Protein AF-A0A3C1Q877-F1 (afdb_monomer_lite)

Sequence (725 aa):
MMSEIWKRLSIAAVSVLIAVSLVSSAALAAPVTVRDVPKDHWAYEAVNLLVEKGYMGVYEGGEFSGDEPVNRYLLAFVTAKLLHDVEAGRTSLSEDDMRIVRETATVLREQLAVITARLKEVEDSADLAIREAAIAKDATAEMSLKYMQLERVVGEERKQLLEEIGRTASASDQKLTAVFGDLKKQNQESETRLGQEIAEIRARTDSVESLARTTASDEAKARADLENRLTLSLAKISEDQQAYVAKLDALGVRVDNTEKALAANRAWAEGALGAESAARQGAVAALTGQLTAAVEGECSAREAAYAGLMGEVNALSLSLDSETEARRASESHLSARQDELETSLKLEIAAAIEAERAVRASELDQLVKRLESITSSQDELEQATALSLAAGIEAERSAREAAYSDLVRQVDALSLSLDGETEARKASELHFSARQDEFESSLSSMKLRIESAVEAERKEREAMDLANQEEARRILSEIADARADISELETKTAKADAAIMAALAVHKSEVSELETGLSELANDVRSLQDYAASIESELLQISEKTGQDFASQQGTLAELRKSLEQTSSDLSAAIKANSAEDLKTSGRVLQNSMRIQDVIRNLEATTERLDQTDEAVQQAHDSIEEIRAALTDVEARLASIDRLLEGSVDELARRFSDELVAERWEAEMREVKLQSMIEELETRVERLEGGEADSGAKKGSAGVVLAVLGVIAAVVAIAMGSGTK

Structure (mmCIF, N/CA/C/O backbone):
data_AF-A0A3C1Q877-F1
#
_entry.id   AF-A0A3C1Q877-F1
#
loop_
_atom_site.group_PDB
_atom_site.id
_atom_site.type_symbol
_atom_site.label_atom_id
_atom_site.label_alt_id
_atom_site.label_comp_id
_atom_site.label_asym_id
_atom_site.label_entity_id
_atom_site.label_seq_id
_atom_site.pdbx_PDB_ins_code
_atom_site.Cartn_x
_atom_site.Cartn_y
_atom_site.Cartn_z
_atom_site.occupancy
_atom_site.B_iso_or_equiv
_atom_site.auth_seq_id
_atom_site.auth_comp_id
_atom_site.auth_asym_id
_atom_site.auth_atom_id
_atom_site.pdbx_PDB_model_num
ATOM 1 N N . MET A 1 1 ? -125.119 -63.824 203.374 1.00 54.59 1 MET A N 1
ATOM 2 C CA . MET A 1 1 ? -123.999 -64.719 203.765 1.00 54.59 1 MET A CA 1
ATOM 3 C C . MET A 1 1 ? -124.326 -66.126 203.249 1.00 54.59 1 MET A C 1
ATOM 5 O O . MET A 1 1 ? -125.507 -66.404 203.125 1.00 54.59 1 MET A O 1
ATOM 9 N N . MET A 1 2 ? -123.340 -66.972 202.912 1.00 42.16 2 MET A N 1
ATOM 10 C CA . MET A 1 2 ? -123.515 -68.317 202.296 1.00 42.16 2 MET A CA 1
ATOM 11 C C . MET A 1 2 ? -123.986 -68.422 200.817 1.00 42.16 2 MET A C 1
ATOM 13 O O . MET A 1 2 ? -124.487 -69.468 200.421 1.00 42.16 2 MET A O 1
ATOM 17 N N . SER A 1 3 ? -123.766 -67.420 199.950 1.00 55.31 3 SER A N 1
ATOM 18 C CA . SER A 1 3 ? -123.916 -67.618 198.483 1.00 55.31 3 SER A CA 1
ATOM 19 C C . SER A 1 3 ? -122.831 -67.000 197.581 1.00 55.31 3 SER A C 1
ATOM 21 O O . SER A 1 3 ? -122.901 -67.155 196.363 1.00 55.31 3 SER A O 1
ATOM 23 N N . GLU A 1 4 ? -121.717 -66.507 198.146 1.00 59.84 4 GLU A N 1
ATOM 24 C CA . GLU A 1 4 ? -120.410 -66.359 197.446 1.00 59.84 4 GLU A CA 1
ATOM 25 C C . GLU A 1 4 ? -119.757 -67.735 197.120 1.00 59.84 4 GLU A C 1
ATOM 27 O O . GLU A 1 4 ? -118.543 -67.918 197.115 1.00 59.84 4 GLU A O 1
ATOM 32 N N . ILE A 1 5 ? -120.606 -68.731 196.856 1.00 53.59 5 ILE A N 1
ATOM 33 C CA . ILE A 1 5 ? -120.290 -70.079 196.379 1.00 53.59 5 ILE A CA 1
ATOM 34 C C . ILE A 1 5 ? -120.652 -70.167 194.885 1.00 53.59 5 ILE A C 1
ATOM 36 O O . ILE A 1 5 ? -119.890 -70.710 194.088 1.00 53.59 5 ILE A O 1
ATOM 40 N N . TRP A 1 6 ? -121.764 -69.545 194.461 1.00 49.69 6 TRP A N 1
ATOM 41 C CA . TRP A 1 6 ? -122.189 -69.547 193.053 1.00 49.69 6 TRP A CA 1
ATOM 42 C C . TRP A 1 6 ? -121.333 -68.655 192.150 1.00 49.69 6 TRP A C 1
ATOM 44 O O . TRP A 1 6 ? -121.141 -68.977 190.983 1.00 49.69 6 TRP A O 1
ATOM 54 N N . LYS A 1 7 ? -120.702 -67.613 192.700 1.00 47.94 7 LYS A N 1
ATOM 55 C CA . LYS A 1 7 ? -119.705 -66.793 191.989 1.00 47.94 7 LYS A CA 1
ATOM 56 C C . LYS A 1 7 ? -118.375 -67.517 191.711 1.00 47.94 7 LYS A C 1
ATOM 58 O O . LYS A 1 7 ? -117.442 -66.894 191.212 1.00 47.94 7 LYS A O 1
ATOM 63 N N . ARG A 1 8 ? -118.259 -68.804 192.070 1.00 45.38 8 ARG A N 1
ATOM 64 C CA . ARG A 1 8 ? -117.016 -69.590 191.970 1.00 45.38 8 ARG A CA 1
ATOM 65 C C . ARG A 1 8 ? -117.149 -70.959 191.294 1.00 45.38 8 ARG A C 1
ATOM 67 O O . ARG A 1 8 ? -116.116 -71.549 191.003 1.00 45.38 8 ARG A O 1
ATOM 74 N N . LEU A 1 9 ? -118.357 -71.453 190.993 1.00 40.66 9 LEU A N 1
ATOM 75 C CA . LEU A 1 9 ? -118.525 -72.782 190.377 1.00 40.66 9 LEU A CA 1
ATOM 76 C C . LEU A 1 9 ? -118.583 -72.765 188.834 1.00 40.66 9 LEU A C 1
ATOM 78 O O . LEU A 1 9 ? -118.211 -73.749 188.208 1.00 40.66 9 LEU A O 1
ATOM 82 N N . SER A 1 10 ? -118.973 -71.649 188.206 1.00 52.31 10 SER A N 1
ATOM 83 C CA . SER A 1 10 ? -119.091 -71.510 186.738 1.00 52.31 10 SER A CA 1
ATOM 84 C C . SER A 1 10 ? -118.026 -70.610 186.086 1.00 52.31 10 SER A C 1
ATOM 86 O O . SER A 1 10 ? -118.235 -70.061 185.011 1.00 52.31 10 SER A O 1
ATOM 88 N N . ILE A 1 11 ? -116.843 -70.515 186.703 1.00 51.81 11 ILE A N 1
ATOM 89 C CA . ILE A 1 11 ? -115.576 -70.213 185.997 1.00 51.81 11 ILE A CA 1
ATOM 90 C C . ILE A 1 11 ? -114.835 -71.528 185.632 1.00 51.81 11 ILE A C 1
ATOM 92 O O . ILE A 1 11 ? -113.876 -71.535 184.859 1.00 51.81 11 ILE A O 1
ATOM 96 N N . ALA A 1 12 ? -115.303 -72.669 186.155 1.00 37.22 12 ALA A N 1
ATOM 97 C CA . ALA A 1 12 ? -114.568 -73.934 186.201 1.00 37.22 12 ALA A CA 1
ATOM 98 C C . ALA A 1 12 ? -114.830 -74.923 185.043 1.00 37.22 12 ALA A C 1
ATOM 100 O O . ALA A 1 12 ? -114.297 -76.030 185.084 1.00 37.22 12 ALA A O 1
ATOM 101 N N . ALA A 1 13 ? -115.627 -74.566 184.029 1.00 31.97 13 ALA A N 1
ATOM 102 C CA . ALA A 1 13 ? -115.815 -75.394 182.835 1.00 31.97 13 ALA A CA 1
ATOM 103 C C . ALA A 1 13 ? -116.085 -74.545 181.581 1.00 31.97 13 ALA A C 1
ATOM 105 O O . ALA A 1 13 ? -117.000 -73.725 181.578 1.00 31.97 13 ALA A O 1
ATOM 106 N N . VAL A 1 14 ? -115.324 -74.805 180.513 1.00 52.47 14 VAL A N 1
ATOM 107 C CA . VAL A 1 14 ? -115.417 -74.178 179.182 1.00 52.47 14 VAL A CA 1
ATOM 108 C C . VAL A 1 14 ? -115.273 -72.642 179.224 1.00 52.47 14 VAL A C 1
ATOM 110 O O . VAL A 1 14 ? -116.212 -71.914 178.927 1.00 52.47 14 VAL A O 1
ATOM 113 N N . SER A 1 15 ? -114.126 -72.025 179.536 1.00 40.41 15 SER A N 1
ATOM 114 C CA . SER A 1 15 ? -112.775 -72.497 179.903 1.00 40.41 15 SER A CA 1
ATOM 115 C C . SER A 1 15 ? -112.309 -73.854 179.353 1.00 40.41 15 SER A C 1
ATOM 117 O O . SER A 1 15 ? -112.558 -74.909 179.926 1.00 40.41 15 SER A O 1
ATOM 119 N N . VAL A 1 16 ? -111.504 -73.817 178.285 1.00 32.44 16 VAL A N 1
ATOM 120 C CA . VAL A 1 16 ? -110.556 -74.911 177.997 1.00 32.44 16 VAL A CA 1
ATOM 121 C C . VAL A 1 16 ? -111.248 -76.229 177.559 1.00 32.44 16 VAL A C 1
ATOM 123 O O . VAL A 1 16 ? -110.800 -77.328 177.859 1.00 32.44 16 VAL A O 1
ATOM 126 N N . LEU A 1 17 ? -112.254 -76.122 176.680 1.00 42.06 17 LEU A N 1
ATOM 127 C CA . LEU A 1 17 ? -111.979 -76.617 175.323 1.00 42.06 17 LEU A CA 1
ATOM 128 C C . LEU A 1 17 ? -111.367 -75.423 174.572 1.00 42.06 17 LEU A C 1
ATOM 130 O O . LEU A 1 17 ? -111.977 -74.360 174.533 1.00 42.06 17 LEU A O 1
ATOM 134 N N . ILE A 1 18 ? -110.118 -75.447 174.100 1.00 41.50 18 ILE A N 1
ATOM 135 C CA . ILE A 1 18 ? -109.387 -76.539 173.430 1.00 41.50 18 ILE A CA 1
ATOM 136 C C . ILE A 1 18 ? -110.172 -77.052 172.219 1.00 41.50 18 ILE A C 1
ATOM 138 O O . ILE A 1 18 ? -110.926 -78.009 172.314 1.00 41.50 18 ILE A O 1
ATOM 142 N N . ALA A 1 19 ? -109.912 -76.462 171.058 1.00 40.53 19 ALA A N 1
ATOM 143 C CA . ALA A 1 19 ? -109.011 -77.091 170.092 1.00 40.53 19 ALA A CA 1
ATOM 144 C C . ALA A 1 19 ? -108.370 -75.965 169.255 1.00 40.53 19 ALA A C 1
ATOM 146 O O . ALA A 1 19 ? -109.057 -75.024 168.881 1.00 40.53 19 ALA A O 1
ATOM 147 N N . VAL A 1 20 ? -107.056 -75.890 169.029 1.00 41.62 20 VAL A N 1
ATOM 148 C CA . VAL A 1 20 ? -106.105 -76.961 168.672 1.00 41.62 20 VAL A CA 1
ATOM 149 C C . VAL A 1 20 ? -106.479 -77.614 167.339 1.00 41.62 20 VAL A C 1
ATOM 151 O O . VAL A 1 20 ? -106.762 -78.803 167.254 1.00 41.62 20 VAL A O 1
ATOM 154 N N . SER A 1 21 ? -106.421 -76.825 166.267 1.00 40.84 21 SER A N 1
ATOM 155 C CA . SER A 1 21 ? -105.321 -76.976 165.297 1.00 40.84 21 SER A CA 1
ATOM 156 C C . SER A 1 21 ? -105.077 -75.638 164.579 1.00 40.84 21 SER A C 1
ATOM 158 O O . SER A 1 21 ? -106.035 -75.018 164.138 1.00 40.84 21 SER A O 1
ATOM 160 N N . LEU A 1 22 ? -103.898 -75.007 164.672 1.00 43.75 22 LEU A N 1
ATOM 161 C CA . LEU A 1 22 ? -102.540 -75.396 164.218 1.00 43.75 22 LEU A CA 1
ATOM 162 C C . LEU A 1 22 ? -102.369 -75.131 162.705 1.00 43.75 22 LEU A C 1
ATOM 164 O O . LEU A 1 22 ? -103.045 -75.759 161.905 1.00 43.75 22 LEU A O 1
ATOM 168 N N . VAL A 1 23 ? -101.622 -74.077 162.326 1.00 47.25 23 VAL A N 1
ATOM 169 C CA . VAL A 1 23 ? -100.163 -74.051 161.991 1.00 47.25 23 VAL A CA 1
ATOM 170 C C . VAL A 1 23 ? -99.969 -74.189 160.468 1.00 47.25 23 VAL A C 1
ATOM 172 O O . VAL A 1 23 ? -100.618 -75.023 159.857 1.00 47.25 23 VAL A O 1
ATOM 175 N N . SER A 1 24 ? -99.131 -73.420 159.760 1.00 39.16 24 SER A N 1
ATOM 176 C CA . SER A 1 24 ? -98.128 -72.388 160.128 1.00 39.16 24 SER A CA 1
ATOM 177 C C . SER A 1 24 ? -98.414 -71.074 159.339 1.00 39.16 24 SER A C 1
ATOM 179 O O . SER A 1 24 ? -99.435 -71.010 158.666 1.00 39.16 24 SER A O 1
ATOM 181 N N . SER A 1 25 ? -97.637 -69.979 159.332 1.00 38.44 25 SER A N 1
ATOM 182 C CA . SER A 1 25 ? -96.289 -69.681 159.857 1.00 38.44 25 SER A CA 1
ATOM 183 C C . SER A 1 25 ? -96.111 -68.172 160.139 1.00 38.44 25 SER A C 1
ATOM 185 O O . SER A 1 25 ? -97.080 -67.422 160.053 1.00 38.44 25 SER A O 1
ATOM 187 N N . ALA A 1 26 ? -94.888 -67.714 160.451 1.00 40.16 26 ALA A N 1
ATOM 188 C CA . ALA A 1 26 ? -94.564 -66.303 160.714 1.00 40.16 26 ALA A CA 1
ATOM 189 C C . ALA A 1 26 ? -93.430 -65.744 159.827 1.00 40.16 26 ALA A C 1
ATOM 191 O O . ALA A 1 26 ? -92.552 -66.485 159.388 1.00 40.16 26 ALA A O 1
ATOM 192 N N . ALA A 1 27 ? -93.422 -64.418 159.650 1.00 33.06 27 ALA A N 1
ATOM 193 C CA . ALA A 1 27 ? -92.290 -63.605 159.200 1.00 33.06 27 ALA A CA 1
ATOM 194 C C . ALA A 1 27 ? -92.306 -62.263 159.966 1.00 33.06 27 ALA A C 1
ATOM 196 O O . ALA A 1 27 ? -93.371 -61.802 160.376 1.00 33.06 27 ALA A O 1
ATOM 197 N N . LEU A 1 28 ? -91.135 -61.669 160.210 1.00 37.69 28 LEU A N 1
ATOM 198 C CA . LEU A 1 28 ? -90.968 -60.473 161.051 1.00 37.69 28 LEU A CA 1
ATOM 199 C C . LEU A 1 28 ? -90.973 -59.181 160.219 1.00 37.69 28 LEU A C 1
ATOM 201 O O . LEU A 1 28 ? -90.470 -59.164 159.099 1.00 37.69 28 LEU A O 1
ATOM 205 N N . ALA A 1 29 ? -91.477 -58.089 160.800 1.00 44.72 29 ALA A N 1
ATOM 206 C CA . ALA A 1 29 ? -91.305 -56.745 160.250 1.00 44.72 29 ALA A CA 1
ATOM 207 C C . ALA A 1 29 ? -89.901 -56.199 160.577 1.00 44.72 29 ALA A C 1
ATOM 209 O O . ALA A 1 29 ? -89.391 -56.413 161.678 1.00 44.72 29 ALA A O 1
ATOM 210 N N . ALA A 1 30 ? -89.298 -55.479 159.630 1.00 40.97 30 ALA A N 1
ATOM 211 C CA . ALA A 1 30 ? -87.971 -54.874 159.746 1.00 40.97 30 ALA A CA 1
ATOM 212 C C . ALA A 1 30 ? -88.055 -53.336 159.643 1.00 40.97 30 ALA A C 1
ATOM 214 O O . ALA A 1 30 ? -88.991 -52.829 159.019 1.00 40.97 30 ALA A O 1
ATOM 215 N N . PRO A 1 31 ? -87.109 -52.579 160.233 1.00 52.91 31 PRO A N 1
ATOM 216 C CA . PRO A 1 31 ? -87.050 -51.128 160.064 1.00 52.91 31 PRO A CA 1
ATOM 217 C C . PRO A 1 31 ? -86.726 -50.754 158.610 1.00 52.91 31 PRO A C 1
ATOM 219 O O . PRO A 1 31 ? -85.886 -51.388 157.971 1.00 52.91 31 PRO A O 1
ATOM 222 N N . VAL A 1 32 ? -87.380 -49.711 158.097 1.00 59.31 32 VAL A N 1
ATOM 223 C CA . VAL A 1 32 ? -87.141 -49.186 156.744 1.00 59.31 32 VAL A CA 1
ATOM 224 C C . VAL A 1 32 ? -85.827 -48.401 156.726 1.00 59.31 32 VAL A C 1
ATOM 226 O O . VAL A 1 32 ? -85.628 -47.518 157.556 1.00 59.31 32 VAL A O 1
ATOM 229 N N . THR A 1 33 ? -84.944 -48.698 155.770 1.00 64.19 33 THR A N 1
ATOM 230 C CA . THR A 1 33 ? -83.703 -47.939 155.532 1.00 64.19 33 THR A CA 1
ATOM 231 C C . THR A 1 33 ? -83.626 -47.499 154.078 1.00 64.19 33 THR A C 1
ATOM 233 O O . THR A 1 33 ? -83.763 -48.340 153.188 1.00 64.19 33 THR A O 1
ATOM 236 N N . VAL A 1 34 ? -83.364 -46.211 153.846 1.00 72.69 34 VAL A N 1
ATOM 237 C CA . VAL A 1 34 ? -83.111 -45.652 152.508 1.00 72.69 34 VAL A CA 1
ATOM 238 C C . VAL A 1 34 ? -81.769 -46.193 151.999 1.00 72.69 34 VAL A C 1
ATOM 240 O O . VAL A 1 34 ? -80.785 -46.181 152.743 1.00 72.69 34 VAL A O 1
ATOM 243 N N . ARG A 1 35 ? -81.731 -46.741 150.777 1.00 75.81 35 ARG A N 1
ATOM 244 C CA . ARG A 1 35 ? -80.582 -47.520 150.265 1.00 75.81 35 ARG A CA 1
ATOM 245 C C . ARG A 1 35 ? -79.718 -46.817 149.224 1.00 75.81 35 ARG A C 1
ATOM 247 O O . ARG A 1 35 ? -78.552 -47.179 149.089 1.00 75.81 35 ARG A O 1
ATOM 254 N N . ASP A 1 36 ? -80.305 -45.904 148.468 1.00 81.75 36 ASP A N 1
ATOM 255 C CA . ASP A 1 36 ? -79.730 -45.227 147.303 1.00 81.75 36 ASP A CA 1
ATOM 256 C C . ASP A 1 36 ? -78.938 -43.973 147.676 1.00 81.75 36 ASP A C 1
ATOM 258 O O . ASP A 1 36 ? -77.917 -43.685 147.058 1.00 81.75 36 ASP A O 1
ATOM 262 N N . VAL A 1 37 ? -79.362 -43.259 148.723 1.00 81.12 37 VAL A N 1
ATOM 263 C CA . VAL A 1 37 ? -78.662 -42.070 149.221 1.00 81.12 37 VAL A CA 1
ATOM 264 C C . VAL A 1 37 ? -77.449 -42.499 150.072 1.00 81.12 37 VAL A C 1
ATOM 266 O O . VAL A 1 37 ? -77.643 -43.151 151.104 1.00 81.12 37 VAL A O 1
ATOM 269 N N . PRO A 1 38 ? -76.199 -42.142 149.707 1.00 81.25 38 PRO A N 1
ATOM 270 C CA . PRO A 1 38 ? -75.012 -42.456 150.509 1.00 81.25 38 PRO A CA 1
ATOM 271 C C . PRO A 1 38 ? -75.032 -41.777 151.884 1.00 81.25 38 PRO A C 1
ATOM 273 O O . PRO A 1 38 ? -75.537 -40.665 152.019 1.00 81.25 38 PRO A O 1
ATOM 276 N N . LYS A 1 39 ? -74.437 -42.406 152.908 1.00 79.44 39 LYS A N 1
ATOM 277 C CA . LYS A 1 39 ? -74.432 -41.892 154.300 1.00 79.44 39 LYS A CA 1
ATOM 278 C C . LYS A 1 39 ? -73.716 -40.551 154.474 1.00 79.44 39 LYS A C 1
ATOM 280 O O . LYS A 1 39 ? -73.950 -39.844 155.446 1.00 79.44 39 LYS A O 1
ATOM 285 N N . ASP A 1 40 ? -72.817 -40.260 153.551 1.00 79.44 40 ASP A N 1
ATOM 286 C CA . ASP A 1 40 ? -71.970 -39.082 153.419 1.00 79.44 40 ASP A CA 1
ATOM 287 C C . ASP A 1 40 ? -72.546 -38.036 152.441 1.00 79.44 40 ASP A C 1
ATOM 289 O O . ASP A 1 40 ? -71.967 -36.965 152.260 1.00 79.44 40 ASP A O 1
ATOM 293 N N . HIS A 1 41 ? -73.711 -38.302 151.838 1.00 80.94 41 HIS A N 1
ATOM 294 C CA . HIS A 1 41 ? -74.413 -37.339 150.995 1.00 80.94 41 HIS A CA 1
ATOM 295 C C . HIS A 1 41 ? -75.091 -36.246 151.836 1.00 80.94 41 HIS A C 1
ATOM 297 O O . HIS A 1 41 ? -75.759 -36.534 152.828 1.00 80.94 41 HIS A O 1
ATOM 303 N N . TRP A 1 42 ? -74.987 -34.986 151.402 1.00 80.75 42 TRP A N 1
ATOM 304 C CA . TRP A 1 42 ? -75.433 -33.803 152.159 1.00 80.75 42 TRP A CA 1
ATOM 305 C C . TRP A 1 42 ? -76.908 -33.838 152.599 1.00 80.75 42 TRP A C 1
ATOM 307 O O . TRP A 1 42 ? -77.256 -33.265 153.628 1.00 80.75 42 TRP A O 1
ATOM 317 N N . ALA A 1 43 ? -77.774 -34.516 151.839 1.00 81.12 43 ALA A N 1
ATOM 318 C CA . ALA A 1 43 ? -79.198 -34.645 152.142 1.00 81.12 43 ALA A CA 1
ATOM 319 C C . ALA A 1 43 ? -79.558 -35.894 152.976 1.00 81.12 43 ALA A C 1
ATOM 321 O O . ALA A 1 43 ? -80.722 -36.054 153.336 1.00 81.12 43 ALA A O 1
ATOM 322 N N . TYR A 1 44 ? -78.611 -36.794 153.276 1.00 81.25 44 TYR A N 1
ATOM 323 C CA . TYR A 1 44 ? -78.898 -38.127 153.832 1.00 81.25 44 TYR A CA 1
ATOM 324 C C . TYR A 1 44 ? -79.694 -38.088 155.144 1.00 81.25 44 TYR A C 1
ATOM 326 O O . TYR A 1 44 ? -80.696 -38.794 155.274 1.00 81.25 44 TYR A O 1
ATOM 334 N N . GLU A 1 45 ? -79.295 -37.250 156.105 1.00 78.44 45 GLU A N 1
ATOM 335 C CA . GLU A 1 45 ? -80.008 -37.133 157.385 1.00 78.44 45 GLU A CA 1
ATOM 336 C C . GLU A 1 45 ? -81.417 -36.550 157.201 1.00 78.44 45 GLU A C 1
ATOM 338 O O . GLU A 1 45 ? -82.378 -37.064 157.773 1.00 78.44 45 GLU A O 1
ATOM 343 N N . ALA A 1 46 ? -81.566 -35.536 156.341 1.00 78.38 46 ALA A N 1
ATOM 344 C CA . ALA A 1 46 ? -82.851 -34.904 156.051 1.00 78.38 46 ALA A CA 1
ATOM 345 C C . ALA A 1 46 ? -83.825 -35.856 155.332 1.00 78.38 46 ALA A C 1
ATOM 347 O O . ALA A 1 46 ? -85.000 -35.920 155.693 1.00 78.38 46 ALA A O 1
ATOM 348 N N . VAL A 1 47 ? -83.339 -36.634 154.357 1.00 80.25 47 VAL A N 1
ATOM 349 C CA . VAL A 1 47 ? -84.135 -37.645 153.643 1.00 80.25 47 VAL A CA 1
ATOM 350 C C . VAL A 1 47 ? -84.600 -38.740 154.602 1.00 80.25 47 VAL A C 1
ATOM 352 O O . VAL A 1 47 ? -85.797 -39.016 154.670 1.00 80.25 47 VAL A O 1
ATOM 355 N N . ASN A 1 48 ? -83.693 -39.319 155.398 1.00 78.50 48 ASN A N 1
ATOM 356 C CA . ASN A 1 48 ? -84.069 -40.352 156.367 1.00 78.50 48 ASN A CA 1
ATOM 357 C C . ASN A 1 48 ? -85.067 -39.816 157.407 1.00 78.50 48 ASN A C 1
ATOM 359 O O . ASN A 1 48 ? -86.050 -40.495 157.695 1.00 78.50 48 ASN A O 1
ATOM 363 N N . LEU A 1 49 ? -84.886 -38.587 157.907 1.00 77.94 49 LEU A N 1
ATOM 364 C CA . LEU A 1 49 ? -85.824 -37.955 158.839 1.00 77.94 49 LEU A CA 1
ATOM 365 C C . LEU A 1 49 ? -87.216 -37.750 158.215 1.00 77.94 49 LEU A C 1
ATOM 367 O O . LEU A 1 49 ? -88.223 -38.083 158.840 1.00 77.94 49 LEU A O 1
ATOM 371 N N . LEU A 1 50 ? -87.304 -37.229 156.987 1.00 79.25 50 LEU A N 1
ATOM 372 C CA . LEU A 1 50 ? -88.588 -36.990 156.313 1.00 79.25 50 LEU A CA 1
ATOM 373 C C . LEU A 1 50 ? -89.316 -38.289 155.934 1.00 79.25 50 LEU A C 1
ATOM 375 O O . LEU A 1 50 ? -90.551 -38.311 155.949 1.00 79.25 50 LEU A O 1
ATOM 379 N N . VAL A 1 51 ? -88.578 -39.367 155.649 1.00 80.88 51 VAL A N 1
ATOM 380 C CA . VAL A 1 51 ? -89.134 -40.713 155.438 1.00 80.88 51 VAL A CA 1
ATOM 381 C C . VAL A 1 51 ? -89.589 -41.338 156.764 1.00 80.88 51 VAL A C 1
ATOM 383 O O . VAL A 1 51 ? -90.712 -41.831 156.843 1.00 80.88 51 VAL A O 1
ATOM 386 N N . GLU A 1 52 ? -88.799 -41.246 157.841 1.00 76.19 52 GLU A N 1
ATOM 387 C CA . GLU A 1 52 ? -89.170 -41.748 159.179 1.00 76.19 52 GLU A CA 1
ATOM 388 C C . GLU A 1 52 ? -90.429 -41.052 159.730 1.00 76.19 52 GLU A C 1
ATOM 390 O O . GLU A 1 52 ? -91.297 -41.699 160.316 1.00 76.19 52 GLU A O 1
ATOM 395 N N . LYS A 1 53 ? -90.573 -39.737 159.508 1.00 72.50 53 LYS A N 1
ATOM 396 C CA . LYS A 1 53 ? -91.786 -38.984 159.881 1.00 72.50 53 LYS A CA 1
ATOM 397 C C . LYS A 1 53 ? -92.955 -39.162 158.898 1.00 72.50 53 LYS A C 1
ATOM 399 O O . LYS A 1 53 ? -94.032 -38.621 159.142 1.00 72.50 53 LYS A O 1
ATOM 404 N N . GLY A 1 54 ? -92.780 -39.901 157.800 1.00 71.94 54 GLY A N 1
ATOM 405 C CA . GLY A 1 54 ? -93.829 -40.142 156.805 1.00 71.94 54 GLY A CA 1
ATOM 406 C C . GLY A 1 54 ? -94.275 -38.887 156.042 1.00 71.94 54 GLY A C 1
ATOM 407 O O . GLY A 1 54 ? -95.428 -38.804 155.605 1.00 71.94 54 GLY A O 1
ATOM 408 N N . TYR A 1 55 ? -93.401 -37.887 155.899 1.00 75.81 55 TYR A N 1
ATOM 409 C CA . TYR A 1 55 ? -93.626 -36.733 155.018 1.00 75.81 55 TYR A CA 1
ATOM 410 C C . TYR A 1 55 ? -93.252 -37.045 153.565 1.00 75.81 55 TYR A C 1
ATOM 412 O O . TYR A 1 55 ? -93.891 -36.523 152.654 1.00 75.81 55 TYR A O 1
ATOM 420 N N . MET A 1 56 ? -92.282 -37.937 153.360 1.00 76.62 56 MET A N 1
ATOM 421 C CA . MET A 1 56 ? -91.942 -38.536 152.068 1.00 76.62 56 MET A CA 1
ATOM 422 C C . MET A 1 56 ? -91.984 -40.066 152.175 1.00 76.62 56 MET A C 1
ATOM 424 O O . MET A 1 56 ? -91.914 -40.617 153.273 1.00 76.62 56 MET A O 1
ATOM 428 N N . GLY A 1 57 ? -92.134 -40.749 151.042 1.00 72.44 57 GLY A N 1
ATOM 429 C CA . GLY A 1 57 ? -92.028 -42.206 150.951 1.00 72.44 57 GLY A CA 1
ATOM 430 C C . GLY A 1 57 ? -90.743 -42.626 150.240 1.00 72.44 57 GLY A C 1
ATOM 431 O O . GLY A 1 57 ? -90.117 -41.816 149.564 1.00 72.44 57 GLY A O 1
ATOM 432 N N . VAL A 1 58 ? -90.393 -43.904 150.368 1.00 78.56 58 VAL A N 1
ATOM 433 C CA . VAL A 1 58 ? -89.484 -44.602 149.446 1.00 78.56 58 VAL A CA 1
ATOM 434 C C . VAL A 1 58 ? -90.302 -45.489 148.510 1.00 78.56 58 VAL A C 1
ATOM 436 O O . VAL A 1 58 ? -91.378 -45.961 148.886 1.00 78.56 58 VAL A O 1
ATOM 439 N N . TYR A 1 59 ? -89.794 -45.722 147.304 1.00 78.00 59 TYR A N 1
ATOM 440 C CA . TYR A 1 59 ? -90.398 -46.619 146.319 1.00 78.00 59 TYR A CA 1
ATOM 441 C C . TYR A 1 59 ? -90.327 -48.094 146.765 1.00 78.00 59 TYR A C 1
ATOM 443 O O . TYR A 1 59 ? -89.606 -48.443 147.709 1.00 78.00 59 TYR A O 1
ATOM 451 N N . GLU A 1 60 ? -91.075 -48.972 146.082 1.00 61.25 60 GLU A N 1
ATOM 452 C CA . GLU A 1 60 ? -91.173 -50.419 146.357 1.00 61.25 60 GLU A CA 1
ATOM 453 C C . GLU A 1 60 ? -89.837 -51.155 146.101 1.00 61.25 60 GLU A C 1
ATOM 455 O O . GLU A 1 60 ? -89.638 -51.843 145.104 1.00 61.25 60 GLU A O 1
ATOM 460 N N . GLY A 1 61 ? -88.899 -50.977 147.032 1.00 61.91 61 GLY A N 1
ATOM 461 C CA . GLY A 1 61 ? -87.504 -51.423 146.953 1.00 61.91 61 GLY A CA 1
ATOM 462 C C . GLY A 1 61 ? -86.590 -50.806 148.027 1.00 61.91 61 GLY A C 1
ATOM 463 O O . GLY A 1 61 ? -85.538 -51.374 148.331 1.00 61.91 61 GLY A O 1
ATOM 464 N N . GLY A 1 62 ? -87.010 -49.696 148.657 1.00 72.00 62 GLY A N 1
ATOM 465 C CA . GLY A 1 62 ? -86.227 -48.971 149.673 1.00 72.00 62 GLY A CA 1
ATOM 466 C C . GLY A 1 62 ? -85.351 -47.849 149.103 1.00 72.00 62 GLY A C 1
ATOM 467 O O . GLY A 1 62 ? -84.319 -47.522 149.686 1.00 72.00 62 GLY A O 1
ATOM 468 N N . GLU A 1 63 ? -85.752 -47.298 147.960 1.00 79.50 63 GLU A N 1
ATOM 469 C CA . GLU A 1 63 ? -85.032 -46.298 147.164 1.00 79.50 63 GLU A CA 1
ATOM 470 C C . GLU A 1 63 ? -85.821 -44.976 147.125 1.00 79.50 63 GLU A C 1
ATOM 472 O O . GLU A 1 63 ? -87.056 -44.995 147.126 1.00 79.50 63 GLU A O 1
ATOM 477 N N . PHE A 1 64 ? -85.126 -43.839 147.166 1.00 83.12 64 PHE A N 1
ATOM 478 C CA . PHE A 1 64 ? -85.689 -42.486 147.250 1.00 83.12 64 PHE A CA 1
ATOM 479 C C . PHE A 1 64 ? -85.601 -41.703 145.926 1.00 83.12 64 PHE A C 1
ATOM 481 O O . PHE A 1 64 ? -86.454 -40.854 145.678 1.00 83.12 64 PHE A O 1
ATOM 488 N N . SER A 1 65 ? -84.623 -42.010 145.067 1.00 79.75 65 SER A N 1
ATOM 489 C CA . SER A 1 65 ? -84.441 -41.436 143.720 1.00 79.75 65 SER A CA 1
ATOM 490 C C . SER A 1 65 ? -84.181 -39.921 143.717 1.00 79.75 65 SER A C 1
ATOM 492 O O . SER A 1 65 ? -84.824 -39.155 142.999 1.00 79.75 65 SER A O 1
ATOM 494 N N . GLY A 1 66 ? -83.213 -39.475 144.525 1.00 74.88 66 GLY A N 1
ATOM 495 C CA . GLY A 1 66 ? -82.954 -38.050 144.796 1.00 74.88 66 GLY A CA 1
ATOM 496 C C . GLY A 1 66 ? -82.574 -37.155 143.601 1.00 74.88 66 GLY A C 1
ATOM 497 O O . GLY A 1 66 ? -82.659 -35.936 143.736 1.00 74.88 66 GLY A O 1
ATOM 498 N N . ASP A 1 67 ? -82.187 -37.726 142.455 1.00 78.56 67 ASP A N 1
ATOM 499 C CA . ASP A 1 67 ? -81.848 -36.984 141.228 1.00 78.56 67 ASP A CA 1
ATOM 500 C C . ASP A 1 67 ? -83.069 -36.669 140.330 1.00 78.56 67 ASP A C 1
ATOM 502 O O . ASP A 1 67 ? -82.938 -35.940 139.341 1.00 78.56 67 ASP A O 1
ATOM 506 N N . GLU A 1 68 ? -84.269 -37.189 140.632 1.00 77.31 68 GLU A N 1
ATOM 507 C CA . GLU A 1 68 ? -85.462 -36.897 139.825 1.00 77.31 68 GLU A CA 1
ATOM 508 C C . GLU A 1 68 ? -85.996 -35.460 140.040 1.00 77.31 68 GLU A C 1
ATOM 510 O O . GLU A 1 68 ? -86.075 -34.964 141.169 1.00 77.31 68 GLU A O 1
ATOM 515 N N . PRO A 1 69 ? -86.430 -34.758 138.971 1.00 67.44 69 PRO A N 1
ATOM 516 C CA . PRO A 1 69 ? -86.888 -33.374 139.067 1.00 67.44 69 PRO A CA 1
ATOM 517 C C . PRO A 1 69 ? -88.249 -33.262 139.776 1.00 67.44 69 PRO A C 1
ATOM 519 O O . PRO A 1 69 ? -89.311 -33.460 139.179 1.00 67.44 69 PRO A O 1
ATOM 522 N N . VAL A 1 70 ? -88.223 -32.871 141.054 1.00 71.19 70 VAL A N 1
ATOM 523 C CA . VAL A 1 70 ? -89.421 -32.705 141.894 1.00 71.19 70 VAL A CA 1
ATOM 524 C C . VAL A 1 70 ? -90.427 -31.731 141.266 1.00 71.19 70 VAL A C 1
ATOM 526 O O . VAL A 1 70 ? -90.178 -30.533 141.109 1.00 71.19 70 VAL A O 1
ATOM 529 N N . ASN A 1 71 ? -91.625 -32.235 140.968 1.00 69.38 71 ASN A N 1
ATOM 530 C CA . ASN A 1 71 ? -92.733 -31.424 140.471 1.00 69.38 71 ASN A CA 1
ATOM 531 C C . ASN A 1 71 ? -93.181 -30.398 141.535 1.00 69.38 71 ASN A C 1
ATOM 533 O O . ASN A 1 71 ? -93.418 -30.751 142.692 1.00 69.38 71 ASN A O 1
ATOM 537 N N . ARG A 1 72 ? -93.382 -29.134 141.131 1.00 71.81 72 ARG A N 1
ATOM 538 C CA . ARG A 1 72 ? -93.851 -28.040 142.007 1.00 71.81 72 ARG A CA 1
ATOM 539 C C . ARG A 1 72 ? -95.128 -28.386 142.784 1.00 71.81 72 ARG A C 1
ATOM 541 O O . ARG A 1 72 ? -95.255 -27.963 143.929 1.00 71.81 72 ARG A O 1
ATOM 548 N N . TYR A 1 73 ? -96.042 -29.171 142.205 1.00 67.06 73 TYR A N 1
ATOM 549 C CA . TYR A 1 73 ? -97.249 -29.638 142.901 1.00 67.06 73 TYR A CA 1
ATOM 550 C C . TYR A 1 73 ? -96.938 -30.615 144.048 1.00 67.06 73 TYR A C 1
ATOM 552 O O . TYR A 1 73 ? -97.564 -30.530 145.103 1.00 67.06 73 TYR A O 1
ATOM 560 N N . LEU A 1 74 ? -95.960 -31.509 143.866 1.00 71.31 74 LEU A N 1
ATOM 561 C CA . LEU A 1 74 ? -95.536 -32.468 144.890 1.00 71.31 74 LEU A CA 1
ATOM 562 C C . LEU A 1 74 ? -94.814 -31.755 146.039 1.00 71.31 74 LEU A C 1
ATOM 564 O O . LEU A 1 74 ? -95.137 -31.990 147.202 1.00 71.31 74 LEU A O 1
ATOM 568 N N . LEU A 1 75 ? -93.908 -30.826 145.713 1.00 76.62 75 LEU A N 1
ATOM 569 C CA . LEU A 1 75 ? -93.237 -29.985 146.707 1.00 76.62 75 LEU A CA 1
ATOM 570 C C . LEU A 1 75 ? -94.259 -29.194 147.538 1.00 76.62 75 LEU A C 1
ATOM 572 O O . LEU A 1 75 ? -94.244 -29.274 148.763 1.00 76.62 75 LEU A O 1
ATOM 576 N N . ALA A 1 76 ? -95.199 -28.506 146.880 1.00 71.00 76 ALA A N 1
ATOM 577 C CA . ALA A 1 76 ? -96.248 -27.745 147.556 1.00 71.00 76 ALA A CA 1
ATOM 578 C C . ALA A 1 76 ? -97.121 -28.619 148.476 1.00 71.00 76 ALA A C 1
ATOM 580 O O . ALA A 1 76 ? -97.462 -28.185 149.574 1.00 71.00 76 ALA A O 1
ATOM 581 N N . PHE A 1 77 ? -97.448 -29.851 148.070 1.00 73.31 77 PHE A N 1
ATOM 582 C CA . PHE A 1 77 ? -98.206 -30.794 148.898 1.00 73.31 77 PHE A CA 1
ATOM 583 C C . PHE A 1 77 ? -97.441 -31.214 150.164 1.00 73.31 77 PHE A C 1
ATOM 585 O O . PHE A 1 77 ? -98.004 -31.174 151.259 1.00 73.31 77 PHE A O 1
ATOM 592 N N . VAL A 1 78 ? -96.154 -31.563 150.044 1.00 74.75 78 VAL A N 1
ATOM 593 C CA . VAL A 1 78 ? -95.324 -31.954 151.200 1.00 74.75 78 VAL A CA 1
ATOM 594 C C . VAL A 1 78 ? -95.099 -30.767 152.145 1.00 74.75 78 VAL A C 1
ATOM 596 O O . VAL A 1 78 ? -95.255 -30.916 153.357 1.00 74.75 78 VAL A O 1
ATOM 599 N N . THR A 1 79 ? -94.822 -29.570 151.615 1.00 76.88 79 THR A N 1
ATOM 600 C CA . THR A 1 79 ? -94.692 -28.345 152.424 1.00 76.88 79 THR A CA 1
ATOM 601 C C . THR A 1 79 ? -96.003 -27.978 153.126 1.00 76.88 79 THR A C 1
ATOM 603 O O . THR A 1 79 ? -95.976 -27.623 154.302 1.00 76.88 79 THR A O 1
ATOM 606 N N . ALA A 1 80 ? -97.156 -28.112 152.460 1.00 72.38 80 ALA A N 1
ATOM 607 C CA . ALA A 1 80 ? -98.461 -27.866 153.078 1.00 72.38 80 ALA A CA 1
ATOM 608 C C . ALA A 1 80 ? -98.779 -28.877 154.193 1.00 72.38 80 ALA A C 1
ATOM 610 O O . ALA A 1 80 ? -99.290 -28.483 155.240 1.00 72.38 80 ALA A O 1
ATOM 611 N N . LYS A 1 81 ? -98.432 -30.161 154.011 1.00 69.75 81 LYS A N 1
ATOM 612 C CA . LYS A 1 81 ? -98.569 -31.189 155.056 1.00 69.75 81 LYS A CA 1
ATOM 613 C C . LYS A 1 81 ? -97.715 -30.855 156.287 1.00 69.75 81 LYS A C 1
ATOM 615 O O . LYS A 1 81 ? -98.224 -30.909 157.401 1.00 69.75 81 LYS A O 1
ATOM 620 N N . LEU A 1 82 ? -96.458 -30.453 156.081 1.00 72.44 82 LEU A N 1
ATOM 621 C CA . LEU A 1 82 ? -95.557 -30.002 157.150 1.00 72.44 82 LEU A CA 1
ATOM 622 C C . LEU A 1 82 ? -96.110 -28.785 157.909 1.00 72.44 82 LEU A C 1
ATOM 624 O O . LEU A 1 82 ? -96.146 -28.812 159.136 1.00 72.44 82 LEU A O 1
ATOM 628 N N . LEU A 1 83 ? -96.595 -27.752 157.207 1.00 70.38 83 LEU A N 1
ATOM 629 C CA . LEU A 1 83 ? -97.242 -26.597 157.848 1.00 70.38 83 LEU A CA 1
ATOM 630 C C . LEU A 1 83 ? -98.472 -27.014 158.669 1.00 70.38 83 LEU A C 1
ATOM 632 O O . LEU A 1 83 ? -98.636 -26.564 159.798 1.00 70.38 83 LEU A O 1
ATOM 636 N N . HIS A 1 84 ? -99.307 -27.904 158.137 1.00 69.94 84 HIS A N 1
ATOM 637 C CA . HIS A 1 84 ? -100.531 -28.340 158.804 1.00 69.94 84 HIS A CA 1
ATOM 638 C C . HIS A 1 84 ? -100.263 -29.194 160.061 1.00 69.94 84 HIS A C 1
ATOM 640 O O . HIS A 1 84 ? -100.965 -29.051 161.060 1.00 69.94 84 HIS A O 1
ATOM 646 N N . ASP A 1 85 ? -99.243 -30.061 160.064 1.00 66.00 85 ASP A N 1
ATOM 647 C CA . ASP A 1 85 ? -98.848 -30.819 161.267 1.00 66.00 85 ASP A CA 1
ATOM 648 C C . ASP A 1 85 ? -98.174 -29.933 162.345 1.00 66.00 85 ASP A C 1
ATOM 650 O O . ASP A 1 85 ? -98.262 -30.236 163.542 1.00 66.00 85 ASP A O 1
ATOM 654 N N . VAL A 1 86 ? -97.588 -28.795 161.943 1.00 64.31 86 VAL A N 1
ATOM 655 C CA . VAL A 1 86 ? -97.118 -27.720 162.840 1.00 64.31 86 VAL A CA 1
ATOM 656 C C . VAL A 1 86 ? -98.296 -26.935 163.430 1.00 64.31 86 VAL A C 1
ATOM 658 O O . VAL A 1 86 ? -98.376 -26.797 164.651 1.00 64.31 86 VAL A O 1
ATOM 661 N N . GLU A 1 87 ? -99.250 -26.478 162.610 1.00 61.03 87 GLU A N 1
ATOM 662 C CA . GLU A 1 87 ? -100.472 -25.794 163.076 1.00 61.03 87 GLU A CA 1
ATOM 663 C C . GLU A 1 87 ? -101.338 -26.694 163.976 1.00 61.03 87 GLU A C 1
ATOM 665 O O . GLU A 1 87 ? -101.954 -26.217 164.929 1.00 61.03 87 GLU A O 1
ATOM 670 N N . ALA A 1 88 ? -101.317 -28.014 163.752 1.00 61.81 88 ALA A N 1
ATOM 671 C CA . ALA A 1 88 ? -101.933 -29.016 164.624 1.00 61.81 88 ALA A CA 1
ATOM 672 C C . ALA A 1 88 ? -101.201 -29.228 165.973 1.00 61.81 88 ALA A C 1
ATOM 674 O O . ALA A 1 88 ? -101.587 -30.108 166.748 1.00 61.81 88 ALA A O 1
ATOM 675 N N . GLY A 1 89 ? -100.153 -28.450 166.267 1.00 54.88 89 GLY A N 1
ATOM 676 C CA . GLY A 1 89 ? -99.513 -28.370 167.583 1.00 54.88 89 GLY A CA 1
ATOM 677 C C . GLY A 1 89 ? -98.608 -29.548 167.950 1.00 54.88 89 GLY A C 1
ATOM 678 O O . GLY A 1 89 ? -98.330 -29.745 169.133 1.00 54.88 89 GLY A O 1
ATOM 679 N N . ARG A 1 90 ? -98.153 -30.352 166.976 1.00 52.44 90 ARG A N 1
ATOM 680 C CA . ARG A 1 90 ? -97.303 -31.536 167.234 1.00 52.44 90 ARG A CA 1
ATOM 681 C C . ARG A 1 90 ? -95.801 -31.242 167.204 1.00 52.44 90 ARG A C 1
ATOM 683 O O . ARG A 1 90 ? -95.028 -32.017 167.762 1.00 52.44 90 ARG A O 1
ATOM 690 N N . THR A 1 91 ? -95.397 -30.129 166.597 1.00 56.47 91 THR A N 1
ATOM 691 C CA . THR A 1 91 ? -94.009 -29.642 166.532 1.00 56.47 91 THR A CA 1
ATOM 692 C C . THR A 1 91 ? -93.990 -28.116 166.510 1.00 56.47 91 THR A C 1
ATOM 694 O O . THR A 1 91 ? -94.669 -27.513 165.683 1.00 56.47 91 THR A O 1
ATOM 697 N N . SER A 1 92 ? -93.199 -27.485 167.380 1.00 47.97 92 SER A N 1
ATOM 698 C CA . SER A 1 92 ? -93.003 -26.030 167.409 1.00 47.97 92 SER A CA 1
ATOM 699 C C . SER A 1 92 ? -91.846 -25.600 166.499 1.00 47.97 92 SER A C 1
ATOM 701 O O . SER A 1 92 ? -90.717 -26.031 166.731 1.00 47.97 92 SER A O 1
ATOM 703 N N . LEU A 1 93 ? -92.104 -24.723 165.524 1.00 57.31 93 LEU A N 1
ATOM 704 C CA . LEU A 1 93 ? -91.048 -24.001 164.795 1.00 57.31 93 LEU A CA 1
ATOM 705 C C . LEU A 1 93 ? -90.451 -22.871 165.650 1.00 57.31 93 LEU A C 1
ATOM 707 O O . LEU A 1 93 ? -91.134 -22.308 166.508 1.00 57.31 93 LEU A O 1
ATOM 711 N N . SER A 1 94 ? -89.193 -22.524 165.376 1.00 56.72 94 SER A N 1
ATOM 712 C CA . SER A 1 94 ? -88.497 -21.364 165.942 1.00 56.72 94 SER A CA 1
ATOM 713 C C . SER A 1 94 ? -88.706 -20.106 165.083 1.00 56.72 94 SER A C 1
ATOM 715 O O . SER A 1 94 ? -89.033 -20.182 163.895 1.00 56.72 94 SER A O 1
ATOM 717 N N . GLU A 1 95 ? -88.448 -18.920 165.647 1.00 55.62 95 GLU A N 1
ATOM 718 C CA . GLU A 1 95 ? -88.363 -17.684 164.851 1.00 55.62 95 GLU A CA 1
ATOM 719 C C . GLU A 1 95 ? -87.210 -17.722 163.830 1.00 55.62 95 GLU A C 1
ATOM 721 O O . GLU A 1 95 ? -87.308 -17.098 162.770 1.00 55.62 95 GLU A O 1
ATOM 726 N N . ASP A 1 96 ? -86.144 -18.484 164.103 1.00 57.72 96 ASP A N 1
ATOM 727 C CA . ASP A 1 96 ? -85.012 -18.660 163.183 1.00 57.72 96 ASP A CA 1
ATOM 728 C C . ASP A 1 96 ? -85.428 -19.320 161.856 1.00 57.72 96 ASP A C 1
ATOM 730 O O . ASP A 1 96 ? -85.022 -18.859 160.785 1.00 57.72 96 ASP A O 1
ATOM 734 N N . ASP A 1 97 ? -86.300 -20.332 161.898 1.00 64.50 97 ASP A N 1
ATOM 735 C CA . ASP A 1 97 ? -86.804 -21.027 160.702 1.00 64.50 97 ASP A CA 1
ATOM 736 C C . ASP A 1 97 ? -87.587 -20.050 159.801 1.00 64.50 97 ASP A C 1
ATOM 738 O O . ASP A 1 97 ? -87.418 -19.984 158.579 1.00 64.50 97 ASP A O 1
ATOM 742 N N . MET A 1 98 ? -88.386 -19.196 160.446 1.00 61.53 98 MET A N 1
ATOM 743 C CA . MET A 1 98 ? -89.169 -18.115 159.840 1.00 61.53 98 MET A CA 1
ATOM 744 C C . MET A 1 98 ? -88.321 -16.949 159.294 1.00 61.53 98 MET A C 1
ATOM 746 O O . MET A 1 98 ? -88.862 -16.095 158.573 1.00 61.53 98 MET A O 1
ATOM 750 N N . ARG A 1 99 ? -87.014 -16.897 159.590 1.00 68.62 99 ARG A N 1
ATOM 751 C CA . ARG A 1 99 ? -86.047 -15.988 158.949 1.00 68.62 99 ARG A CA 1
ATOM 752 C C . ARG A 1 99 ? -85.499 -16.592 157.655 1.00 68.62 99 ARG A C 1
ATOM 754 O O . ARG A 1 99 ? -85.584 -15.940 156.614 1.00 68.62 99 ARG A O 1
ATOM 761 N N . ILE A 1 100 ? -85.025 -17.839 157.699 1.00 68.69 100 ILE A N 1
ATOM 762 C CA . ILE A 1 100 ? -84.355 -18.522 156.572 1.00 68.69 100 ILE A CA 1
ATOM 763 C C . ILE A 1 100 ? -85.269 -18.617 155.338 1.00 68.69 100 ILE A C 1
ATOM 765 O O . ILE A 1 100 ? -84.840 -18.346 154.213 1.00 68.69 100 ILE A O 1
ATOM 769 N N . VAL A 1 101 ? -86.560 -18.914 155.528 1.00 66.38 101 VAL A N 1
ATOM 770 C CA . VAL A 1 101 ? -87.546 -18.946 154.426 1.00 66.38 101 VAL A CA 1
ATOM 771 C C . VAL A 1 101 ? -87.685 -17.576 153.736 1.00 66.38 101 VAL A C 1
ATOM 773 O O . VAL A 1 101 ? -87.824 -17.501 152.514 1.00 66.38 101 VAL A O 1
ATOM 776 N N . ARG A 1 102 ? -87.603 -16.478 154.499 1.00 62.41 102 ARG A N 1
ATOM 777 C CA . ARG A 1 102 ? -87.720 -15.093 154.000 1.00 62.41 102 ARG A CA 1
ATOM 778 C C . ARG A 1 102 ? -86.481 -14.654 153.221 1.00 62.41 102 ARG A C 1
ATOM 780 O O . ARG A 1 102 ? -86.597 -14.012 152.177 1.00 62.41 102 ARG A O 1
ATOM 787 N N . GLU A 1 103 ? -85.311 -15.034 153.715 1.00 71.00 103 GLU A N 1
ATOM 788 C CA . GLU A 1 103 ? -84.019 -14.823 153.060 1.00 71.00 103 GLU A CA 1
ATOM 789 C C . GLU A 1 103 ? -83.962 -15.573 151.718 1.00 71.00 103 GLU A C 1
ATOM 791 O O . GLU A 1 103 ? -83.758 -14.960 150.669 1.00 71.00 103 GLU A O 1
ATOM 796 N N . THR A 1 104 ? -84.309 -16.864 151.722 1.00 67.69 104 THR A N 1
ATOM 797 C CA . THR A 1 104 ? -84.353 -17.718 150.520 1.00 67.69 104 THR A CA 1
ATOM 798 C C . THR A 1 104 ? -85.310 -17.169 149.452 1.00 67.69 104 THR A C 1
ATOM 800 O O . THR A 1 104 ? -84.963 -17.105 148.271 1.00 67.69 104 THR A O 1
ATOM 803 N N . ALA A 1 105 ? -86.502 -16.706 149.850 1.00 64.50 105 ALA A N 1
ATOM 804 C CA . ALA A 1 105 ? -87.469 -16.096 148.935 1.00 64.50 105 ALA A CA 1
ATOM 805 C C . ALA A 1 105 ? -86.972 -14.772 148.320 1.00 64.50 105 ALA A C 1
ATOM 807 O O . ALA A 1 105 ? -87.336 -14.438 147.190 1.00 64.50 105 ALA A O 1
ATOM 808 N N . THR A 1 106 ? -86.122 -14.032 149.039 1.00 68.94 106 THR A N 1
ATOM 809 C CA . THR A 1 106 ? -85.515 -12.786 148.549 1.00 68.94 106 THR A CA 1
ATOM 810 C C . THR A 1 106 ? -84.445 -13.086 147.497 1.00 68.94 106 THR A C 1
ATOM 812 O O . THR A 1 106 ? -84.516 -12.550 146.391 1.00 68.94 106 THR A O 1
ATOM 815 N N . VAL A 1 107 ? -83.536 -14.028 147.781 1.00 72.56 107 VAL A N 1
ATOM 816 C CA . VAL A 1 107 ? -82.499 -14.484 146.833 1.00 72.56 107 VAL A CA 1
ATOM 817 C C . VAL A 1 107 ? -83.118 -15.037 145.543 1.00 72.56 107 VAL A C 1
ATOM 819 O O . VAL A 1 107 ? -82.668 -14.702 144.447 1.00 72.56 107 VAL A O 1
ATOM 822 N N . LEU A 1 108 ? -84.193 -15.829 145.643 1.00 73.19 108 LEU A N 1
ATOM 823 C CA . LEU A 1 108 ? -84.881 -16.383 144.470 1.00 73.19 108 LEU A CA 1
ATOM 824 C C . LEU A 1 108 ? -85.494 -15.291 143.574 1.00 73.19 108 LEU A C 1
ATOM 826 O O . LEU A 1 108 ? -85.415 -15.379 142.347 1.00 73.19 108 LEU A O 1
ATOM 830 N N . ARG A 1 109 ? -86.079 -14.240 144.167 1.00 68.00 109 ARG A N 1
ATOM 831 C CA . ARG A 1 109 ? -86.609 -13.083 143.424 1.00 68.00 109 ARG A CA 1
ATOM 832 C C . ARG A 1 109 ? -85.499 -12.339 142.677 1.00 68.00 109 ARG A C 1
ATOM 834 O O . ARG A 1 109 ? -85.711 -11.920 141.540 1.00 68.00 109 ARG A O 1
ATOM 841 N N . GLU A 1 110 ? -84.337 -12.179 143.301 1.00 72.00 110 GLU A N 1
ATOM 842 C CA . GLU A 1 110 ? -83.194 -11.473 142.718 1.00 72.00 110 GLU A CA 1
ATOM 843 C C . GLU A 1 110 ? -82.546 -12.275 141.576 1.00 72.00 110 GLU A C 1
ATOM 845 O O . GLU A 1 110 ? -82.310 -11.732 140.495 1.00 72.00 110 GLU A O 1
ATOM 850 N N . GLN A 1 111 ? -82.396 -13.595 141.732 1.00 73.06 111 GLN A N 1
ATOM 851 C CA . GLN A 1 111 ? -81.945 -14.475 140.645 1.00 73.06 111 GLN A CA 1
ATOM 852 C C . GLN A 1 111 ? -82.908 -14.480 139.446 1.00 73.06 111 GLN A C 1
ATOM 854 O O . GLN A 1 111 ? -82.456 -14.438 138.300 1.00 73.06 111 GLN A O 1
ATOM 859 N N . LEU A 1 112 ? -84.228 -14.464 139.673 1.00 72.25 112 LEU A N 1
ATOM 860 C CA . LEU A 1 112 ? -85.214 -14.369 138.587 1.00 72.25 112 LEU A CA 1
ATOM 861 C C . LEU A 1 112 ? -85.123 -13.041 137.816 1.00 72.25 112 LEU A C 1
ATOM 863 O O . LEU A 1 112 ? -85.310 -13.037 136.596 1.00 72.25 112 LEU A O 1
ATOM 867 N N . ALA A 1 113 ? -84.785 -11.932 138.480 1.00 69.69 113 ALA A N 1
ATOM 868 C CA . ALA A 1 113 ? -84.535 -10.658 137.803 1.00 69.69 113 ALA A CA 1
ATOM 869 C C . ALA A 1 113 ? -83.296 -10.734 136.888 1.00 69.69 113 ALA A C 1
ATOM 871 O O . ALA A 1 113 ? -83.366 -10.319 135.730 1.00 69.69 113 ALA A O 1
ATOM 872 N N . VAL A 1 114 ? -82.199 -11.344 137.358 1.00 80.62 114 VAL A N 1
ATOM 873 C CA . VAL A 1 114 ? -80.977 -11.561 136.556 1.00 80.62 114 VAL A CA 1
ATOM 874 C C . VAL A 1 114 ? -81.236 -12.481 135.356 1.00 80.62 114 VAL A C 1
ATOM 876 O O . VAL A 1 114 ? -80.769 -12.194 134.255 1.00 80.62 114 VAL A O 1
ATOM 879 N N . ILE A 1 115 ? -82.010 -13.557 135.533 1.00 76.50 115 ILE A N 1
ATOM 880 C CA . ILE A 1 115 ? -82.397 -14.461 134.435 1.00 76.50 115 ILE A CA 1
ATOM 881 C C . ILE A 1 115 ? -83.246 -13.719 133.392 1.00 76.50 115 ILE A C 1
ATOM 883 O O . ILE A 1 115 ? -83.006 -13.870 132.198 1.00 76.50 115 ILE A O 1
ATOM 887 N N . THR A 1 116 ? -84.187 -12.876 133.828 1.00 71.69 116 THR A N 1
ATOM 888 C CA . THR A 1 116 ? -85.036 -12.081 132.921 1.00 71.69 116 THR A CA 1
ATOM 889 C C . THR A 1 116 ? -84.211 -11.064 132.123 1.00 71.69 116 THR A C 1
ATOM 891 O O . THR A 1 116 ? -84.423 -10.914 130.922 1.00 71.69 116 THR A O 1
ATOM 894 N N . ALA A 1 117 ? -83.231 -10.407 132.755 1.00 79.56 117 ALA A N 1
ATOM 895 C CA . ALA A 1 117 ? -82.320 -9.488 132.073 1.00 79.56 117 ALA A CA 1
ATOM 896 C C . ALA A 1 117 ? -81.448 -10.207 131.025 1.00 79.56 117 ALA A C 1
ATOM 898 O O . ALA A 1 117 ? -81.359 -9.747 129.889 1.00 79.56 117 ALA A O 1
ATOM 899 N N . ARG A 1 118 ? -80.874 -11.367 131.376 1.00 79.94 118 ARG A N 1
ATOM 900 C CA . ARG A 1 118 ? -80.065 -12.182 130.451 1.00 79.94 118 ARG A CA 1
ATOM 901 C C . ARG A 1 118 ? -80.871 -12.760 129.292 1.00 79.94 118 ARG A C 1
ATOM 903 O O . ARG A 1 118 ? -80.345 -12.847 128.190 1.00 79.94 118 ARG A O 1
ATOM 910 N N . LEU A 1 119 ? -82.128 -13.150 129.516 1.00 82.94 119 LEU A N 1
ATOM 911 C CA . LEU A 1 119 ? -83.002 -13.596 128.429 1.00 82.94 119 LEU A CA 1
ATOM 912 C C . LEU A 1 119 ? -83.192 -12.472 127.406 1.00 82.94 119 LEU A C 1
ATOM 914 O O . LEU A 1 119 ? -82.986 -12.702 126.219 1.00 82.94 119 LEU A O 1
ATOM 918 N N . LYS A 1 120 ? -83.480 -11.250 127.873 1.00 78.25 120 LYS A N 1
ATOM 919 C CA . LYS A 1 120 ? -83.611 -10.087 126.993 1.00 78.25 120 LYS A CA 1
ATOM 920 C C . LYS A 1 120 ? -82.307 -9.744 126.257 1.00 78.25 120 LYS A C 1
ATOM 922 O O . LYS A 1 120 ? -82.346 -9.438 125.073 1.00 78.25 120 LYS A O 1
ATOM 927 N N . GLU A 1 121 ? -81.162 -9.821 126.931 1.00 84.81 121 GLU A N 1
ATOM 928 C CA . GLU A 1 121 ? -79.842 -9.616 126.314 1.00 84.81 121 GLU A CA 1
ATOM 929 C C . GLU A 1 121 ? -79.569 -10.641 125.194 1.00 84.81 121 GLU A C 1
ATOM 931 O O . GLU A 1 121 ? -79.085 -10.279 124.121 1.00 84.81 121 GLU A O 1
ATOM 936 N N . VAL A 1 122 ? -79.961 -11.905 125.395 1.00 83.69 122 VAL A N 1
ATOM 937 C CA . VAL A 1 122 ? -79.889 -12.954 124.365 1.00 83.69 122 VAL A CA 1
ATOM 938 C C . VAL A 1 122 ? -80.868 -12.688 123.215 1.00 83.69 122 VAL A C 1
ATOM 940 O O . VAL A 1 122 ? -80.461 -12.802 122.059 1.00 83.69 122 VAL A O 1
ATOM 943 N N . GLU A 1 123 ? -82.112 -12.290 123.496 1.00 80.25 123 GLU A N 1
ATOM 944 C CA . GLU A 1 123 ? -83.106 -11.912 122.476 1.00 80.25 123 GLU A CA 1
ATOM 945 C C . GLU A 1 123 ? -82.605 -10.747 121.605 1.00 80.25 123 GLU A C 1
ATOM 947 O O . GLU A 1 123 ? -82.557 -10.877 120.381 1.00 80.25 123 GLU A O 1
ATOM 952 N N . ASP A 1 124 ? -82.143 -9.654 122.223 1.00 86.94 124 ASP A N 1
ATOM 953 C CA . ASP A 1 124 ? -81.595 -8.486 121.521 1.00 86.94 124 ASP A CA 1
ATOM 954 C C . ASP A 1 124 ? -80.339 -8.857 120.691 1.00 86.94 124 ASP A C 1
ATOM 956 O O . ASP A 1 124 ? -80.142 -8.330 119.592 1.00 86.94 124 ASP A O 1
ATOM 960 N N . SER A 1 125 ? -79.511 -9.804 121.163 1.00 80.12 125 SER A N 1
ATOM 961 C CA . SER A 1 125 ? -78.339 -10.302 120.417 1.00 80.12 125 SER A CA 1
ATOM 962 C C . SER A 1 125 ? -78.704 -11.173 119.205 1.00 80.12 125 SER A C 1
ATOM 964 O O . SER A 1 125 ? -78.058 -11.084 118.158 1.00 80.12 125 SER A O 1
ATOM 966 N N . ALA A 1 126 ? -79.762 -11.985 119.308 1.00 81.06 126 ALA A N 1
ATOM 967 C CA . ALA A 1 126 ? -80.249 -12.810 118.206 1.00 81.06 126 ALA A CA 1
ATOM 968 C C . ALA A 1 126 ? -80.865 -11.939 117.100 1.00 81.06 126 ALA A C 1
ATOM 970 O O . ALA A 1 126 ? -80.610 -12.160 115.915 1.00 81.06 126 ALA A O 1
ATOM 971 N N . ASP A 1 127 ? -81.609 -10.903 117.492 1.00 83.75 127 ASP A N 1
ATOM 972 C CA . ASP A 1 127 ? -82.211 -9.928 116.581 1.00 83.75 127 ASP A CA 1
ATOM 973 C C . ASP A 1 127 ? -81.147 -9.121 115.808 1.00 83.75 127 ASP A C 1
ATOM 975 O O . ASP A 1 127 ? -81.345 -8.790 114.635 1.00 83.75 127 ASP A O 1
ATOM 979 N N . LEU A 1 128 ? -79.988 -8.852 116.426 1.00 85.25 128 LEU A N 1
ATOM 980 C CA . LEU A 1 128 ? -78.824 -8.259 115.757 1.00 85.25 128 LEU A CA 1
ATOM 981 C C . LEU A 1 128 ? -78.202 -9.228 114.738 1.00 85.25 128 LEU A C 1
ATOM 983 O O . LEU A 1 128 ? -78.054 -8.870 113.569 1.00 85.25 128 LEU A O 1
ATOM 987 N N . ALA A 1 129 ? -77.914 -10.470 115.143 1.00 80.12 129 ALA A N 1
ATOM 988 C CA . ALA A 1 129 ? -77.312 -11.482 114.270 1.00 80.12 129 ALA A CA 1
ATOM 989 C C . ALA A 1 129 ? -78.180 -11.802 113.034 1.00 80.12 129 ALA A C 1
ATOM 991 O O . ALA A 1 129 ? -77.658 -12.010 111.937 1.00 80.12 129 ALA A O 1
ATOM 992 N N . ILE A 1 130 ? -79.512 -11.783 113.175 1.00 82.31 130 ILE A N 1
ATOM 993 C CA . ILE A 1 130 ? -80.457 -11.944 112.056 1.00 82.31 130 ILE A CA 1
ATOM 994 C C . ILE A 1 130 ? -80.330 -10.791 111.043 1.00 82.31 130 ILE A C 1
ATOM 996 O O . ILE A 1 130 ? -80.374 -11.027 109.833 1.00 82.31 130 ILE A O 1
ATOM 1000 N N . ARG A 1 131 ? -80.135 -9.549 111.509 1.00 78.50 131 ARG A N 1
ATOM 1001 C CA . ARG A 1 131 ? -79.954 -8.371 110.637 1.00 78.50 131 ARG A CA 1
ATOM 1002 C C . ARG A 1 131 ? -78.607 -8.404 109.917 1.00 78.50 131 ARG A C 1
ATOM 1004 O O . ARG A 1 131 ? -78.560 -8.144 108.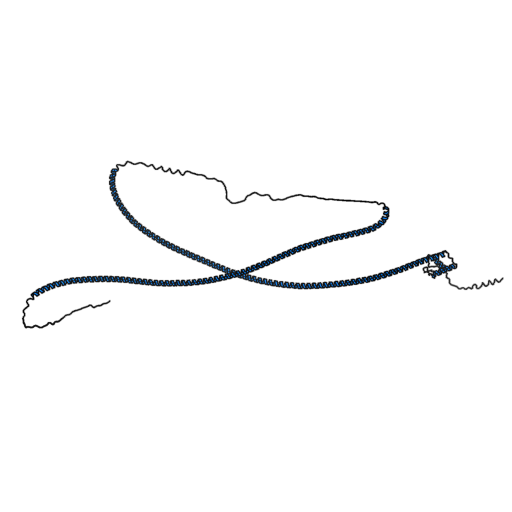717 1.00 78.50 131 ARG A O 1
ATOM 1011 N N . GLU A 1 132 ? -77.535 -8.777 110.611 1.00 79.69 132 GLU A N 1
ATOM 1012 C CA . GLU A 1 132 ? -76.205 -8.937 110.007 1.00 79.69 132 GLU A CA 1
ATOM 1013 C C . GLU A 1 132 ? -76.196 -10.044 108.940 1.00 79.69 132 GLU A C 1
ATOM 1015 O O . GLU A 1 132 ? -75.683 -9.838 107.837 1.00 79.69 132 GLU A O 1
ATOM 1020 N N . ALA A 1 133 ? -76.851 -11.179 109.208 1.00 77.06 133 ALA A N 1
ATOM 1021 C CA . ALA A 1 133 ? -77.008 -12.264 108.240 1.00 77.06 133 ALA A CA 1
ATOM 1022 C C . ALA A 1 133 ? -77.810 -11.847 106.991 1.00 77.06 133 ALA A C 1
ATOM 1024 O O . ALA A 1 133 ? -77.492 -12.290 105.884 1.00 77.06 133 ALA A O 1
ATOM 1025 N N . ALA A 1 134 ? -78.818 -10.978 107.136 1.00 78.00 134 ALA A N 1
ATOM 1026 C CA . ALA A 1 134 ? -79.551 -10.416 106.001 1.00 78.00 134 ALA A CA 1
ATOM 1027 C C . ALA A 1 134 ? -78.656 -9.504 105.139 1.00 78.00 134 ALA A C 1
ATOM 1029 O O . ALA A 1 134 ? -78.574 -9.698 103.928 1.00 78.00 134 ALA A O 1
ATOM 1030 N N . ILE A 1 135 ? -77.908 -8.586 105.762 1.00 80.25 135 ILE A N 1
ATOM 1031 C CA . ILE A 1 135 ? -76.984 -7.675 105.061 1.00 80.25 135 ILE A CA 1
ATOM 1032 C C . ILE A 1 135 ? -75.893 -8.462 104.313 1.00 80.25 135 ILE A C 1
ATOM 1034 O O . ILE A 1 135 ? -75.603 -8.172 103.152 1.00 80.25 135 ILE A O 1
ATOM 1038 N N . ALA A 1 136 ? -75.324 -9.501 104.933 1.00 76.62 136 ALA A N 1
ATOM 1039 C CA . ALA A 1 136 ? -74.333 -10.370 104.291 1.00 76.62 136 ALA A CA 1
ATOM 1040 C C . ALA A 1 136 ? -74.909 -11.154 103.092 1.00 76.62 136 ALA A C 1
ATOM 1042 O O . ALA A 1 136 ? -74.218 -11.374 102.090 1.00 76.62 136 ALA A O 1
ATOM 1043 N N . LYS A 1 137 ? -76.183 -11.557 103.163 1.00 74.75 137 LYS A N 1
ATOM 1044 C CA . LYS A 1 137 ? -76.887 -12.240 102.070 1.00 74.75 137 LYS A CA 1
ATOM 1045 C C . LYS A 1 137 ? -77.148 -11.311 100.881 1.00 74.75 137 LYS A C 1
ATOM 1047 O O . LYS A 1 137 ? -76.931 -11.715 99.740 1.00 74.75 137 LYS A O 1
ATOM 1052 N N . ASP A 1 138 ? -77.547 -10.069 101.134 1.00 81.25 138 ASP A N 1
ATOM 1053 C CA . ASP A 1 138 ? -77.782 -9.092 100.066 1.00 81.25 138 ASP A CA 1
ATOM 1054 C C . ASP A 1 138 ? -76.458 -8.662 99.407 1.00 81.25 138 ASP A C 1
ATOM 1056 O O . ASP A 1 138 ? -76.359 -8.639 98.180 1.00 81.25 138 ASP A O 1
ATOM 1060 N N . ALA A 1 139 ? -75.394 -8.455 100.194 1.00 76.50 139 ALA A N 1
ATOM 1061 C CA . ALA A 1 139 ? -74.056 -8.154 99.674 1.00 76.50 139 ALA A CA 1
ATOM 1062 C C . ALA A 1 139 ? -73.472 -9.294 98.812 1.00 76.50 139 ALA A C 1
ATOM 1064 O O . ALA A 1 139 ? -72.840 -9.044 97.783 1.00 76.50 139 ALA A O 1
ATOM 1065 N N . THR A 1 140 ? -73.701 -10.558 99.188 1.00 78.56 140 THR A N 1
ATOM 1066 C CA . THR A 1 140 ? -73.266 -11.712 98.375 1.00 78.56 140 THR A CA 1
ATOM 1067 C C . THR A 1 140 ? -74.104 -11.886 97.105 1.00 78.56 140 THR A C 1
ATOM 1069 O O . THR A 1 140 ? -73.545 -12.245 96.064 1.00 78.56 140 THR A O 1
ATOM 1072 N N . ALA A 1 141 ? -75.399 -11.555 97.131 1.00 78.62 141 ALA A N 1
ATOM 1073 C CA . ALA A 1 141 ? -76.239 -11.509 95.933 1.00 78.62 141 ALA A CA 1
ATOM 1074 C C . ALA A 1 141 ? -75.815 -10.387 94.961 1.00 78.62 141 ALA A C 1
ATOM 1076 O O . ALA A 1 141 ? -75.687 -10.630 93.758 1.00 78.62 141 ALA A O 1
ATOM 1077 N N . GLU A 1 142 ? -75.523 -9.184 95.467 1.00 83.12 142 GLU A N 1
ATOM 1078 C CA . GLU A 1 142 ? -75.012 -8.068 94.659 1.00 83.12 142 GLU A CA 1
ATOM 1079 C C . GLU A 1 142 ? -73.648 -8.404 94.032 1.00 83.12 142 GLU A C 1
ATOM 1081 O O . GLU A 1 142 ? -73.421 -8.164 92.843 1.00 83.12 142 GLU A O 1
ATOM 1086 N N . MET A 1 143 ? -72.747 -9.020 94.804 1.00 80.62 143 MET A N 1
ATOM 1087 C CA . MET A 1 143 ? -71.443 -9.446 94.302 1.00 80.62 143 MET A CA 1
ATOM 1088 C C . MET A 1 143 ? -71.567 -10.552 93.241 1.00 80.62 143 MET A C 1
ATOM 1090 O O . MET A 1 143 ? -70.866 -10.498 92.232 1.00 80.62 143 MET A O 1
ATOM 1094 N N . SER A 1 144 ? -72.495 -11.503 93.397 1.00 80.25 144 SER A N 1
ATOM 1095 C CA . SER A 1 144 ? -72.798 -12.511 92.367 1.00 80.25 144 SER A CA 1
ATOM 1096 C C . SER A 1 144 ? -73.305 -11.875 91.064 1.00 80.25 144 SER A C 1
ATOM 1098 O O . SER A 1 144 ? -72.838 -12.237 89.982 1.00 80.25 144 SER A O 1
ATOM 1100 N N . LEU A 1 145 ? -74.186 -10.870 91.151 1.00 84.62 145 LEU A N 1
ATOM 1101 C CA . LEU A 1 145 ? -74.641 -10.090 89.993 1.00 84.62 145 LEU A CA 1
ATOM 1102 C C . LEU A 1 145 ? -73.490 -9.355 89.292 1.00 84.62 145 LEU A C 1
ATOM 1104 O O . LEU A 1 145 ? -73.405 -9.393 88.064 1.00 84.62 145 LEU A O 1
ATOM 1108 N N . LYS A 1 146 ? -72.577 -8.743 90.054 1.00 84.19 146 LYS A N 1
ATOM 1109 C CA . LYS A 1 146 ? -71.376 -8.084 89.514 1.00 84.19 146 LYS A CA 1
ATOM 1110 C C . LYS A 1 146 ? -70.425 -9.072 88.830 1.00 84.19 146 LYS A C 1
ATOM 1112 O O . LYS A 1 146 ? -69.944 -8.769 87.741 1.00 84.19 146 LYS A O 1
ATOM 1117 N N . TYR A 1 147 ? -70.208 -10.263 89.395 1.00 80.69 147 TYR A N 1
ATOM 1118 C CA . TYR A 1 147 ? -69.410 -11.311 88.744 1.00 80.69 147 TYR A CA 1
ATOM 1119 C C . TYR A 1 147 ? -70.046 -11.801 87.436 1.00 80.69 147 TYR A C 1
ATOM 1121 O O . TYR A 1 147 ? -69.351 -11.860 86.424 1.00 80.69 147 TYR A O 1
ATOM 1129 N N . MET A 1 148 ? -71.360 -12.056 87.405 1.00 81.38 148 MET A N 1
ATOM 1130 C CA . MET A 1 148 ? -72.054 -12.438 86.163 1.00 81.38 148 MET A CA 1
ATOM 1131 C C . MET A 1 148 ? -71.990 -11.339 85.091 1.00 81.38 148 MET A C 1
ATOM 1133 O O . MET A 1 148 ? -71.838 -11.641 83.909 1.00 81.38 148 MET A O 1
ATOM 1137 N N . GLN A 1 149 ? -72.076 -10.060 85.475 1.00 84.94 149 GLN A N 1
ATOM 1138 C CA . GLN A 1 149 ? -71.885 -8.945 84.541 1.00 84.94 149 GLN A CA 1
ATOM 1139 C C . GLN A 1 149 ? -70.448 -8.885 84.003 1.00 84.94 149 GLN A C 1
ATOM 1141 O O . GLN A 1 149 ? -70.264 -8.686 82.802 1.00 84.94 149 GLN A O 1
ATOM 1146 N N . LEU A 1 150 ? -69.446 -9.103 84.861 1.00 86.81 150 LEU A N 1
ATOM 1147 C CA . LEU A 1 150 ? -68.034 -9.102 84.481 1.00 86.81 150 LEU A CA 1
ATOM 1148 C C . LEU A 1 150 ? -67.694 -10.258 83.528 1.00 86.81 150 LEU A C 1
ATOM 1150 O O . LEU A 1 150 ? -67.092 -10.014 82.485 1.00 86.81 150 LEU A O 1
ATOM 1154 N N . GLU A 1 151 ? -68.138 -11.488 83.816 1.00 83.62 151 GLU A N 1
ATOM 1155 C CA . GLU A 1 151 ? -67.979 -12.628 82.896 1.00 83.62 151 GLU A CA 1
ATOM 1156 C C . GLU A 1 151 ? -68.638 -12.365 81.537 1.00 83.62 151 GLU A C 1
ATOM 1158 O O . GLU A 1 151 ? -68.072 -12.710 80.498 1.00 83.62 151 GLU A O 1
ATOM 1163 N N . ARG A 1 152 ? -69.810 -11.713 81.523 1.00 85.56 152 ARG A N 1
ATOM 1164 C CA . ARG A 1 152 ? -70.517 -11.365 80.283 1.00 85.56 152 ARG A CA 1
ATOM 1165 C C . ARG A 1 152 ? -69.707 -10.388 79.425 1.00 85.56 152 ARG A C 1
ATOM 1167 O O . ARG A 1 152 ? -69.575 -10.617 78.227 1.00 85.56 152 ARG A O 1
ATOM 1174 N N . VAL A 1 153 ? -69.145 -9.338 80.032 1.00 89.00 153 VAL A N 1
ATOM 1175 C CA . VAL A 1 153 ? -68.309 -8.340 79.336 1.00 89.00 153 VAL A CA 1
ATOM 1176 C C . VAL A 1 153 ? -67.002 -8.965 78.846 1.00 89.00 153 VAL A C 1
ATOM 1178 O O . VAL A 1 153 ? -66.710 -8.893 77.655 1.00 89.00 153 VAL A O 1
ATOM 1181 N N . VAL A 1 154 ? -66.268 -9.668 79.715 1.00 88.38 154 VAL A N 1
ATOM 1182 C CA . VAL A 1 154 ? -65.004 -10.341 79.355 1.00 88.38 154 VAL A CA 1
ATOM 1183 C C . VAL A 1 154 ? -65.224 -11.401 78.267 1.00 88.38 154 VAL A C 1
ATOM 1185 O O . VAL A 1 154 ? -64.395 -11.558 77.370 1.00 88.38 154 VAL A O 1
ATOM 1188 N N . GLY A 1 155 ? -66.357 -12.110 78.292 1.00 86.50 155 GLY A N 1
ATOM 1189 C CA . GLY A 1 155 ? -66.748 -13.054 77.245 1.00 86.50 155 GLY A CA 1
ATOM 1190 C C . GLY A 1 155 ? -67.023 -12.389 75.892 1.00 86.50 155 GLY A C 1
ATOM 1191 O O . GLY A 1 155 ? -66.634 -12.931 74.854 1.00 86.50 155 GLY A O 1
ATOM 1192 N N . GLU A 1 156 ? -67.650 -11.211 75.886 1.00 89.06 156 GLU A N 1
ATOM 1193 C CA . GLU A 1 156 ? -67.934 -10.441 74.669 1.00 89.06 156 GLU A CA 1
ATOM 1194 C C . GLU A 1 156 ? -66.676 -9.774 74.092 1.00 89.06 156 GLU A C 1
ATOM 1196 O O . GLU A 1 156 ? -66.431 -9.909 72.892 1.00 89.06 156 GLU A O 1
ATOM 1201 N N . GLU A 1 157 ? -65.825 -9.162 74.921 1.00 85.69 157 GLU A N 1
ATOM 1202 C CA . GLU A 1 157 ? -64.521 -8.618 74.501 1.00 85.69 157 GLU A CA 1
ATOM 1203 C C . GLU A 1 157 ? -63.608 -9.716 73.939 1.00 85.69 157 GLU A C 1
ATOM 1205 O O . GLU A 1 157 ? -63.059 -9.580 72.843 1.00 85.69 157 GLU A O 1
ATOM 1210 N N . ARG A 1 158 ? -63.513 -10.866 74.623 1.00 87.50 158 ARG A N 1
ATOM 1211 C CA . ARG A 1 158 ? -62.750 -12.027 74.143 1.00 87.50 158 ARG A CA 1
ATOM 1212 C C . ARG A 1 158 ? -63.272 -12.540 72.800 1.00 87.50 158 ARG A C 1
ATOM 1214 O O . ARG A 1 158 ? -62.478 -12.964 71.960 1.00 87.50 158 ARG A O 1
ATOM 1221 N N . LYS A 1 159 ? -64.591 -12.509 72.572 1.00 89.31 159 LYS A N 1
ATOM 1222 C CA . LYS A 1 159 ? -65.198 -12.889 71.284 1.00 89.31 159 LYS A CA 1
ATOM 1223 C C . LYS A 1 159 ? -64.849 -11.879 70.184 1.00 89.31 159 LYS A C 1
ATOM 1225 O O . LYS A 1 159 ? -64.491 -12.305 69.088 1.00 89.31 159 LYS A O 1
ATOM 1230 N N . GLN A 1 160 ? -64.906 -10.576 70.471 1.00 89.50 160 GLN A N 1
ATOM 1231 C CA . GLN A 1 160 ? -64.533 -9.526 69.514 1.00 89.50 160 GLN A CA 1
ATOM 1232 C C . GLN A 1 160 ? -63.057 -9.633 69.108 1.00 89.50 160 GLN A C 1
ATOM 1234 O O . GLN A 1 160 ? -62.770 -9.683 67.913 1.00 89.50 160 GLN A O 1
ATOM 1239 N N . LEU A 1 161 ? -62.148 -9.788 70.077 1.00 88.25 161 LEU A N 1
ATOM 1240 C CA . LEU A 1 161 ? -60.716 -9.997 69.830 1.00 88.25 161 LEU A CA 1
ATOM 1241 C C . LEU A 1 161 ? -60.446 -11.244 68.974 1.00 88.25 161 LEU A C 1
ATOM 1243 O O . LEU A 1 161 ? -59.652 -11.185 68.040 1.00 88.25 161 LEU A O 1
ATOM 1247 N N . LEU A 1 162 ? -61.124 -12.367 69.237 1.00 87.69 162 LEU A N 1
ATOM 1248 C CA . LEU A 1 162 ? -60.971 -13.582 68.425 1.00 87.69 162 LEU A CA 1
ATOM 1249 C C . LEU A 1 162 ? -61.470 -13.397 66.981 1.00 87.69 162 LEU A C 1
ATOM 1251 O O . LEU A 1 162 ? -60.836 -13.897 66.050 1.00 87.69 162 LEU A O 1
ATOM 1255 N N . GLU A 1 163 ? -62.563 -12.658 66.768 1.00 90.94 163 GLU A N 1
ATOM 1256 C CA . GLU A 1 163 ? -63.022 -12.315 65.416 1.00 90.94 163 GLU A CA 1
ATOM 1257 C C . GLU A 1 163 ? -62.067 -11.340 64.703 1.00 90.94 163 GLU A C 1
ATOM 1259 O O . GLU A 1 163 ? -61.828 -11.488 63.506 1.00 90.94 163 GLU A O 1
ATOM 1264 N N . GLU A 1 164 ? -61.497 -10.359 65.405 1.00 91.12 164 GLU A N 1
ATOM 1265 C CA . GLU A 1 164 ? -60.542 -9.398 64.839 1.00 91.12 164 GLU A CA 1
ATOM 1266 C C . GLU A 1 164 ? -59.194 -10.046 64.489 1.00 91.12 164 GLU A C 1
ATOM 1268 O O . GLU A 1 164 ? -58.669 -9.825 63.393 1.00 91.12 164 GLU A O 1
ATOM 1273 N N . ILE A 1 165 ? -58.687 -10.936 65.348 1.00 88.44 165 ILE A N 1
ATOM 1274 C CA . ILE A 1 165 ? -57.527 -11.789 65.052 1.00 88.44 165 ILE A CA 1
ATOM 1275 C C . ILE A 1 165 ? -57.822 -12.666 63.826 1.00 88.44 165 ILE A C 1
ATOM 1277 O O . ILE A 1 165 ? -56.990 -12.744 62.924 1.00 88.44 165 ILE A O 1
ATOM 1281 N N . GLY A 1 166 ? -59.017 -13.261 63.730 1.00 88.38 166 GLY A N 1
ATOM 1282 C CA . GLY A 1 166 ? -59.433 -14.057 62.568 1.00 88.38 166 GLY A CA 1
ATOM 1283 C C . GLY A 1 166 ? -59.492 -13.257 61.259 1.00 88.38 166 GLY A C 1
ATOM 1284 O O . GLY A 1 166 ? -58.983 -13.715 60.230 1.00 88.38 166 GLY A O 1
ATOM 1285 N N . ARG A 1 167 ? -60.047 -12.036 61.286 1.00 89.62 167 ARG A N 1
ATOM 1286 C CA . ARG A 1 167 ? -60.046 -11.102 60.139 1.00 89.62 167 ARG A CA 1
ATOM 1287 C C . ARG A 1 167 ? -58.623 -10.706 59.739 1.00 89.62 167 ARG A C 1
ATOM 1289 O O . ARG A 1 167 ? -58.296 -10.710 58.557 1.00 89.62 167 ARG A O 1
ATOM 1296 N N . THR A 1 168 ? -57.766 -10.408 60.712 1.00 88.00 168 THR A N 1
ATOM 1297 C CA . THR A 1 168 ? -56.380 -9.976 60.470 1.00 88.00 168 THR A CA 1
ATOM 1298 C C . THR A 1 168 ? -55.522 -11.113 59.915 1.00 88.00 168 THR A C 1
ATOM 1300 O O . THR A 1 168 ? -54.792 -10.911 58.946 1.00 88.00 168 THR A O 1
ATOM 1303 N N . ALA A 1 169 ? -55.654 -12.325 60.462 1.00 86.44 169 ALA A N 1
ATOM 1304 C CA . ALA A 1 169 ? -54.958 -13.513 59.977 1.00 86.44 169 ALA A CA 1
ATOM 1305 C C . ALA A 1 169 ? -55.371 -13.866 58.539 1.00 86.44 169 ALA A C 1
ATOM 1307 O O . ALA A 1 169 ? -54.505 -14.027 57.683 1.00 86.44 169 ALA A O 1
ATOM 1308 N N . SER A 1 170 ? -56.675 -13.905 58.244 1.00 85.75 170 SER A N 1
ATOM 1309 C CA . SER A 1 170 ? -57.171 -14.199 56.889 1.00 85.75 170 SER A CA 1
ATOM 1310 C C . SER A 1 170 ? -56.806 -13.115 55.865 1.00 85.75 170 SER A C 1
ATOM 1312 O O . SER A 1 170 ? -56.426 -13.445 54.744 1.00 85.75 170 SER A O 1
ATOM 1314 N N . ALA A 1 171 ? -56.816 -11.833 56.245 1.00 87.62 171 ALA A N 1
ATOM 1315 C CA . ALA A 1 171 ? -56.327 -10.751 55.387 1.00 87.62 171 ALA A CA 1
ATOM 1316 C C . ALA A 1 171 ? -54.801 -10.804 55.158 1.00 87.62 171 ALA A C 1
ATOM 1318 O O . ALA A 1 171 ? -54.326 -10.404 54.094 1.00 87.62 171 ALA A O 1
ATOM 1319 N N . SER A 1 172 ? -54.028 -11.294 56.132 1.00 76.12 172 SER A N 1
ATOM 1320 C CA . SER A 1 172 ? -52.585 -11.528 55.987 1.00 76.12 172 SER A CA 1
ATOM 1321 C C . SER A 1 172 ? -52.301 -12.700 55.041 1.00 76.12 172 SER A C 1
ATOM 1323 O O . SER A 1 172 ? -51.526 -12.560 54.099 1.00 76.12 172 SER A O 1
ATOM 1325 N N . ASP A 1 173 ? -52.997 -13.822 55.225 1.00 90.19 173 ASP A N 1
ATOM 1326 C CA . ASP A 1 173 ? -52.855 -15.035 54.412 1.00 90.19 173 ASP A CA 1
ATOM 1327 C C . ASP A 1 173 ? -53.260 -14.804 52.943 1.00 90.19 173 ASP A C 1
ATOM 1329 O O . ASP A 1 173 ? -52.564 -15.227 52.017 1.00 90.19 173 ASP A O 1
ATOM 1333 N N . GLN A 1 174 ? -54.314 -14.012 52.704 1.00 87.38 174 GLN A N 1
ATOM 1334 C CA . GLN A 1 174 ? -54.681 -13.546 51.361 1.00 87.38 174 GLN A CA 1
ATOM 1335 C C . GLN A 1 174 ? -53.599 -12.658 50.728 1.00 87.38 174 GLN A C 1
ATOM 1337 O O . GLN A 1 174 ? -53.284 -12.837 49.552 1.00 87.38 174 GLN A O 1
ATOM 1342 N N . LYS A 1 175 ? -52.997 -11.729 51.487 1.00 90.50 175 LYS A N 1
ATOM 1343 C CA . LYS A 1 175 ? -51.890 -10.889 50.993 1.00 90.50 175 LYS A CA 1
ATOM 1344 C C . LYS A 1 175 ? -50.651 -11.717 50.665 1.00 90.50 175 LYS A C 1
ATOM 1346 O O . LYS A 1 175 ? -50.065 -11.512 49.608 1.00 90.50 175 LYS A O 1
ATOM 1351 N N . LEU A 1 176 ? -50.274 -12.662 51.527 1.00 88.88 176 LEU A N 1
ATOM 1352 C CA . LEU A 1 176 ? -49.162 -13.581 51.277 1.00 88.88 176 LEU A CA 1
ATOM 1353 C C . LEU A 1 176 ? -49.430 -14.437 50.035 1.00 88.88 176 LEU A C 1
ATOM 1355 O O . LEU A 1 176 ? -48.577 -14.512 49.157 1.00 88.88 176 LEU A O 1
ATOM 1359 N N . THR A 1 177 ? -50.630 -15.007 49.909 1.00 89.25 177 THR A N 1
ATOM 1360 C CA . THR A 1 177 ? -51.034 -15.800 48.737 1.00 89.25 177 THR A CA 1
ATOM 1361 C C . THR A 1 177 ? -50.979 -14.983 47.442 1.00 89.25 177 THR A C 1
ATOM 1363 O O . THR A 1 177 ? -50.471 -15.478 46.436 1.00 89.25 177 THR A O 1
ATOM 1366 N N . ALA A 1 178 ? -51.440 -13.726 47.463 1.00 89.94 178 ALA A N 1
ATOM 1367 C CA . ALA A 1 178 ? -51.335 -12.818 46.321 1.00 89.94 178 ALA A CA 1
ATOM 1368 C C . ALA A 1 178 ? -49.868 -12.522 45.964 1.00 89.94 178 ALA A C 1
ATOM 1370 O O . ALA A 1 178 ? -49.464 -12.754 44.829 1.00 89.94 178 ALA A O 1
ATOM 1371 N N . VAL A 1 179 ? -49.044 -12.126 46.943 1.00 91.94 179 VAL A N 1
ATOM 1372 C CA . VAL A 1 179 ? -47.614 -11.830 46.740 1.00 91.94 179 VAL A CA 1
ATOM 1373 C C . VAL A 1 179 ? -46.844 -13.050 46.222 1.00 91.94 179 VAL A C 1
ATOM 1375 O O . VAL A 1 179 ? -46.032 -12.906 45.313 1.00 91.94 179 VAL A O 1
ATOM 1378 N N . PHE A 1 180 ? -47.111 -14.260 46.724 1.00 89.31 180 PHE A N 1
ATOM 1379 C CA . PHE A 1 180 ? -46.507 -15.485 46.183 1.00 89.31 180 PHE A CA 1
ATOM 1380 C C . PHE A 1 180 ? -46.996 -15.811 44.763 1.00 89.31 180 PHE A C 1
ATOM 1382 O O . PHE A 1 180 ? -46.218 -16.327 43.959 1.00 89.31 180 PHE A O 1
ATOM 1389 N N . GLY A 1 181 ? -48.254 -15.502 44.432 1.00 92.06 181 GLY A N 1
ATOM 1390 C CA . GLY A 1 181 ? -48.794 -15.626 43.076 1.00 92.06 181 GLY A CA 1
ATOM 1391 C C . GLY A 1 181 ? -48.124 -14.667 42.089 1.00 92.06 181 GLY A C 1
ATOM 1392 O O . GLY A 1 181 ? -47.631 -15.105 41.047 1.00 92.06 181 GLY A O 1
ATOM 1393 N N . ASP A 1 182 ? -48.044 -13.386 42.449 1.00 92.50 182 ASP A N 1
ATOM 1394 C CA . ASP A 1 182 ? -47.424 -12.334 41.641 1.00 92.50 182 ASP A CA 1
ATOM 1395 C C . ASP A 1 182 ? -45.917 -12.566 41.474 1.00 92.50 182 ASP A C 1
ATOM 1397 O O . ASP A 1 182 ? -45.417 -12.527 40.351 1.00 92.50 182 ASP A O 1
ATOM 1401 N N . LEU A 1 183 ? -45.198 -12.909 42.550 1.00 89.94 183 LEU A N 1
ATOM 1402 C CA . LEU A 1 183 ? -43.764 -13.217 42.501 1.00 89.94 183 LEU A CA 1
ATOM 1403 C C . LEU A 1 183 ? -43.477 -14.445 41.622 1.00 89.94 183 LEU A C 1
ATOM 1405 O O . LEU A 1 183 ? -42.536 -14.437 40.829 1.00 89.94 183 LEU A O 1
ATOM 1409 N N . LYS A 1 184 ? -44.313 -15.490 41.706 1.00 92.00 184 LYS A N 1
ATOM 1410 C CA . LYS A 1 184 ? -44.208 -16.667 40.832 1.00 92.00 184 LYS A CA 1
ATOM 1411 C C . LYS A 1 184 ? -44.442 -16.299 39.365 1.00 92.00 184 LYS A C 1
ATOM 1413 O O . LYS A 1 184 ? -43.688 -16.750 38.506 1.00 92.00 184 LYS A O 1
ATOM 1418 N N . LYS A 1 185 ? -45.456 -15.477 39.078 1.00 92.31 185 LYS A N 1
ATOM 1419 C CA . LYS A 1 185 ? -45.760 -14.995 37.723 1.00 92.31 185 LYS A CA 1
ATOM 1420 C C . LYS A 1 185 ? -44.617 -14.140 37.168 1.00 92.31 185 LYS A C 1
ATOM 1422 O O . LYS A 1 185 ? -44.163 -14.397 36.058 1.00 92.31 185 LYS A O 1
ATOM 1427 N N . GLN A 1 186 ? -44.092 -13.208 37.963 1.00 90.12 186 GLN A N 1
ATOM 1428 C CA . GLN A 1 186 ? -42.940 -12.375 37.614 1.00 90.12 186 GLN A CA 1
ATOM 1429 C C . GLN A 1 186 ? -41.689 -13.219 37.318 1.00 90.12 186 GLN A C 1
ATOM 1431 O O . GLN A 1 186 ? -40.962 -12.913 36.375 1.00 90.12 186 GLN A O 1
ATOM 1436 N N . ASN A 1 187 ? -41.453 -14.299 38.071 1.00 87.88 187 ASN A N 1
ATOM 1437 C CA . ASN A 1 187 ? -40.330 -15.204 37.821 1.00 87.88 187 ASN A CA 1
ATOM 1438 C C . ASN A 1 187 ? -40.509 -16.030 36.532 1.00 87.88 187 ASN A C 1
ATOM 1440 O O . ASN A 1 187 ? -39.552 -16.248 35.801 1.00 87.88 187 ASN A O 1
ATOM 1444 N N . GLN A 1 188 ? -41.733 -16.448 36.196 1.00 90.56 188 GLN A N 1
ATOM 1445 C CA . GLN A 1 188 ? -42.009 -17.111 34.911 1.00 90.56 188 GLN A CA 1
ATOM 1446 C C . GLN A 1 188 ? -41.885 -16.141 33.719 1.00 90.56 188 GLN A C 1
ATOM 1448 O O . GLN A 1 188 ? -41.420 -16.518 32.640 1.00 90.56 188 GLN A O 1
ATOM 1453 N N . GLU A 1 189 ? -42.260 -14.875 33.907 1.00 91.50 189 GLU A N 1
ATOM 1454 C CA . GLU A 1 189 ? -42.078 -13.807 32.916 1.00 91.50 189 GLU A CA 1
ATOM 1455 C C . GLU A 1 189 ? -40.593 -13.443 32.726 1.00 91.50 189 GLU A C 1
ATOM 1457 O O . GLU A 1 189 ? -40.164 -13.214 31.594 1.00 91.50 189 GLU A O 1
ATOM 1462 N N . SER A 1 190 ? -39.774 -13.465 33.785 1.00 88.50 190 SER A N 1
ATOM 1463 C CA . SER A 1 190 ? -38.323 -13.267 33.662 1.00 88.50 190 SER A CA 1
ATOM 1464 C C . SER A 1 190 ? -37.615 -14.473 33.034 1.00 88.50 190 SER A C 1
ATOM 1466 O O . SER A 1 190 ? -36.793 -14.278 32.142 1.00 88.50 190 SER A O 1
ATOM 1468 N N . GLU A 1 191 ? -37.968 -15.709 33.405 1.00 89.06 191 GLU A N 1
ATOM 1469 C CA . GLU A 1 191 ? -37.438 -16.939 32.789 1.00 89.06 191 GLU A CA 1
ATOM 1470 C C . GLU A 1 191 ? -37.718 -16.994 31.280 1.00 89.06 191 GLU A C 1
ATOM 1472 O O . GLU A 1 191 ? -36.817 -17.272 30.485 1.00 89.06 191 GLU A O 1
ATOM 1477 N N . THR A 1 192 ? -38.952 -16.690 30.863 1.00 91.50 192 THR A N 1
ATOM 1478 C CA . THR A 1 192 ? -39.324 -16.687 29.437 1.00 91.50 192 THR A CA 1
ATOM 1479 C C . THR A 1 192 ? -38.635 -15.568 28.660 1.00 91.50 192 THR A C 1
ATOM 1481 O O . THR A 1 192 ? -38.155 -15.817 27.551 1.00 91.50 192 THR A O 1
ATOM 1484 N N . ARG A 1 193 ? -38.502 -14.370 29.244 1.00 91.94 193 ARG A N 1
ATOM 1485 C CA . ARG A 1 193 ? -37.749 -13.261 28.644 1.00 91.94 193 ARG A CA 1
ATOM 1486 C C . ARG A 1 193 ? -36.258 -13.584 28.494 1.00 91.94 193 ARG A C 1
ATOM 1488 O O . ARG A 1 193 ? -35.715 -13.417 27.406 1.00 91.94 193 ARG A O 1
ATOM 1495 N N . LEU A 1 194 ? -35.609 -14.094 29.542 1.00 90.44 194 LEU A N 1
ATOM 1496 C CA . LEU A 1 194 ? -34.198 -14.500 29.492 1.00 90.44 194 LEU A CA 1
ATOM 1497 C C . LEU A 1 194 ? -33.978 -15.622 28.467 1.00 90.44 194 LEU A C 1
ATOM 1499 O O . LEU A 1 194 ? -32.995 -15.597 27.731 1.00 90.44 194 LEU A O 1
ATOM 1503 N N . GLY A 1 195 ? -34.916 -16.568 28.352 1.00 89.94 195 GLY A N 1
ATOM 1504 C CA . GLY A 1 195 ? -34.891 -17.598 27.311 1.00 89.94 195 GLY A CA 1
ATOM 1505 C C . GLY A 1 195 ? -34.938 -17.030 25.886 1.00 89.94 195 GLY A C 1
ATOM 1506 O O . GLY A 1 195 ? -34.225 -17.525 25.012 1.00 89.94 195 GLY A O 1
ATOM 1507 N N . GLN A 1 196 ? -35.724 -15.974 25.652 1.00 90.06 196 GLN A N 1
ATOM 1508 C CA . GLN A 1 196 ? -35.779 -15.269 24.364 1.00 90.06 196 GLN A CA 1
ATOM 1509 C C . GLN A 1 196 ? -34.489 -14.486 24.083 1.00 90.06 196 GLN A C 1
ATOM 1511 O O . GLN A 1 196 ? -33.917 -14.638 23.004 1.00 90.06 196 GLN A O 1
ATOM 1516 N N . GLU A 1 197 ? -33.988 -13.716 25.053 1.00 91.06 197 GLU A N 1
ATOM 1517 C CA . GLU A 1 197 ? -32.744 -12.944 24.915 1.00 91.06 197 GLU A CA 1
ATOM 1518 C C . GLU A 1 197 ? -31.534 -13.873 24.658 1.00 91.06 197 GLU A C 1
ATOM 1520 O O . GLU A 1 197 ? -30.732 -13.613 23.761 1.00 91.06 197 GLU A O 1
ATOM 1525 N N . ILE A 1 198 ? -31.445 -15.024 25.340 1.00 90.06 198 ILE A N 1
ATOM 1526 C CA . ILE A 1 198 ? -30.413 -16.052 25.094 1.00 90.06 198 ILE A CA 1
ATOM 1527 C C . ILE A 1 198 ? -30.543 -16.677 23.694 1.00 90.06 198 ILE A C 1
ATOM 1529 O O . ILE A 1 198 ? -29.528 -16.933 23.040 1.00 90.06 198 ILE A O 1
ATOM 1533 N N . ALA A 1 199 ? -31.766 -16.936 23.220 1.00 90.12 199 ALA A N 1
ATOM 1534 C CA . ALA A 1 199 ? -31.994 -17.487 21.884 1.00 90.12 199 ALA A CA 1
ATOM 1535 C C . ALA A 1 199 ? -31.600 -16.494 20.777 1.00 90.12 199 ALA A C 1
ATOM 1537 O O . ALA A 1 199 ? -30.969 -16.892 19.796 1.00 90.12 199 ALA A O 1
ATOM 1538 N N . GLU A 1 200 ? -31.905 -15.205 20.951 1.00 91.56 200 GLU A N 1
ATOM 1539 C CA . GLU A 1 200 ? -31.499 -14.164 20.004 1.00 91.56 200 GLU A CA 1
ATOM 1540 C C . GLU A 1 200 ? -29.977 -13.956 20.003 1.00 91.56 200 GLU A C 1
ATOM 1542 O O . GLU A 1 200 ? -29.370 -13.866 18.935 1.00 91.56 200 GLU A O 1
ATOM 1547 N N . ILE A 1 201 ? -29.337 -13.951 21.180 1.00 89.50 201 ILE A N 1
ATOM 1548 C CA . ILE A 1 201 ? -27.873 -13.876 21.294 1.00 89.50 201 ILE A CA 1
ATOM 1549 C C . ILE A 1 201 ? -27.216 -15.039 20.543 1.00 89.50 201 ILE A C 1
ATOM 1551 O O . ILE A 1 201 ? -26.313 -14.789 19.748 1.00 89.50 201 ILE A O 1
ATOM 1555 N N . ARG A 1 202 ? -27.700 -16.282 20.701 1.00 91.50 202 ARG A N 1
ATOM 1556 C CA . ARG A 1 202 ? -27.189 -17.431 19.928 1.00 91.50 202 ARG A CA 1
ATOM 1557 C C . ARG A 1 202 ? -27.353 -17.243 18.423 1.00 91.50 202 ARG A C 1
ATOM 1559 O O . ARG A 1 202 ? -26.374 -17.382 17.703 1.00 91.50 202 ARG A O 1
ATOM 1566 N N . ALA A 1 203 ? -28.537 -16.851 17.951 1.00 90.69 203 ALA A N 1
ATOM 1567 C CA . ALA A 1 203 ? -28.767 -16.620 16.523 1.00 90.69 203 ALA A CA 1
ATOM 1568 C C . ALA A 1 203 ? -27.845 -15.524 15.944 1.00 90.69 203 ALA A C 1
ATOM 1570 O O . ALA A 1 203 ? -27.377 -15.635 14.809 1.00 90.69 203 ALA A O 1
ATOM 1571 N N . ARG A 1 204 ? -27.533 -14.486 16.734 1.00 90.50 204 ARG A N 1
ATOM 1572 C CA . ARG A 1 204 ? -26.532 -13.466 16.383 1.00 90.50 204 ARG A CA 1
ATOM 1573 C C . ARG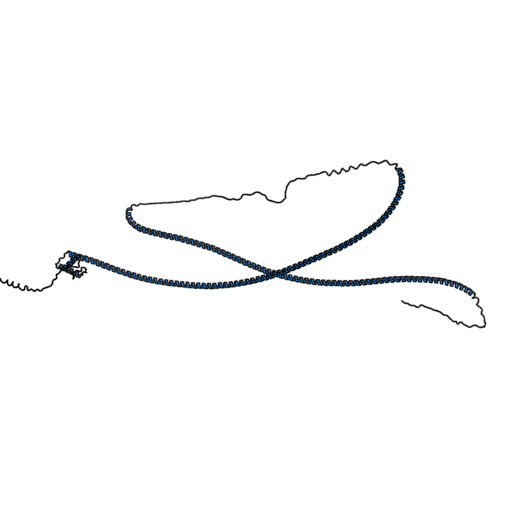 A 1 204 ? -25.109 -14.047 16.372 1.00 90.50 204 ARG A C 1
ATOM 1575 O O . ARG A 1 204 ? -24.375 -13.770 15.429 1.00 90.50 204 ARG A O 1
ATOM 1582 N N . THR A 1 205 ? -24.727 -14.872 17.351 1.00 88.31 205 THR A N 1
ATOM 1583 C CA . THR A 1 205 ? -23.422 -15.563 17.389 1.00 88.31 205 THR A CA 1
ATOM 1584 C C . THR A 1 205 ? -23.230 -16.493 16.190 1.00 88.31 205 THR A C 1
ATOM 1586 O O . THR A 1 205 ? -22.221 -16.370 15.501 1.00 88.31 205 THR A O 1
ATOM 1589 N N . ASP A 1 206 ? -24.205 -17.353 15.887 1.00 92.12 206 ASP A N 1
ATOM 1590 C CA . ASP A 1 206 ? -24.158 -18.293 14.758 1.00 92.12 206 ASP A CA 1
ATOM 1591 C C . ASP A 1 206 ? -24.034 -17.543 13.414 1.00 92.12 206 ASP A C 1
ATOM 1593 O O . ASP A 1 206 ? -23.280 -17.943 12.524 1.00 92.12 206 ASP A O 1
ATOM 1597 N N . SER A 1 207 ? -24.731 -16.407 13.282 1.00 89.50 207 SER A N 1
ATOM 1598 C CA . SER A 1 207 ? -24.641 -15.514 12.119 1.00 89.50 207 SER A CA 1
ATOM 1599 C C . SER A 1 207 ? -23.261 -14.853 11.990 1.00 89.50 207 SER A C 1
ATOM 1601 O O . SER A 1 207 ? -22.685 -14.832 10.902 1.00 89.50 207 SER A O 1
ATOM 1603 N N . VAL A 1 208 ? -22.682 -14.372 13.097 1.00 90.31 208 VAL A N 1
ATOM 1604 C CA . VAL A 1 208 ? -21.324 -13.798 13.116 1.00 90.31 208 VAL A CA 1
ATOM 1605 C C . VAL A 1 208 ? -20.263 -14.856 12.803 1.00 90.31 208 VAL A C 1
ATOM 1607 O O . VAL A 1 208 ? -19.342 -14.569 12.041 1.00 90.31 208 VAL A O 1
ATOM 1610 N N . GLU A 1 209 ? -20.394 -16.085 13.313 1.00 88.19 209 GLU A N 1
ATOM 1611 C CA . GLU A 1 209 ? -19.456 -17.164 12.986 1.00 88.19 209 GLU A CA 1
ATOM 1612 C C . GLU A 1 209 ? -19.571 -17.589 11.512 1.00 88.19 209 GLU A C 1
ATOM 1614 O O . GLU A 1 209 ? -18.557 -17.794 10.842 1.00 88.19 209 GLU A O 1
ATOM 1619 N N . SER A 1 210 ? -20.793 -17.652 10.972 1.00 88.62 210 SER A N 1
ATOM 1620 C CA . SER A 1 210 ? -21.042 -17.862 9.541 1.00 88.62 210 SER A CA 1
ATOM 1621 C C . SER A 1 210 ? -20.349 -16.792 8.686 1.00 88.62 210 SER A C 1
ATOM 1623 O O . SER A 1 210 ? -19.570 -17.125 7.789 1.00 88.62 210 SER A O 1
ATOM 1625 N N . LEU A 1 211 ? -20.546 -15.510 9.020 1.00 88.44 211 LEU A N 1
ATOM 1626 C CA . LEU A 1 211 ? -19.911 -14.387 8.327 1.00 88.44 211 LEU A CA 1
ATOM 1627 C C . LEU A 1 211 ? -18.380 -14.464 8.404 1.00 88.44 211 LEU A C 1
ATOM 1629 O O . LEU A 1 211 ? -17.727 -14.395 7.363 1.00 88.44 211 LEU A O 1
ATOM 1633 N N . ALA A 1 212 ? -17.811 -14.698 9.589 1.00 84.25 212 ALA A N 1
ATOM 1634 C CA . ALA A 1 212 ? -16.365 -14.830 9.785 1.00 84.25 212 ALA A CA 1
ATOM 1635 C C . ALA A 1 212 ? -15.754 -15.997 8.985 1.00 84.25 212 ALA A C 1
ATOM 1637 O O . ALA A 1 212 ? -14.663 -15.872 8.429 1.00 84.25 212 ALA A O 1
ATOM 1638 N N . ARG A 1 213 ? -16.468 -17.126 8.867 1.00 88.56 213 ARG A N 1
ATOM 1639 C CA . ARG A 1 213 ? -16.057 -18.256 8.015 1.00 88.56 213 ARG A CA 1
ATOM 1640 C C . ARG A 1 213 ? -16.104 -17.894 6.526 1.00 88.56 213 ARG A C 1
ATOM 1642 O O . ARG A 1 213 ? -15.212 -18.305 5.783 1.00 88.56 213 ARG A O 1
ATOM 1649 N N . THR A 1 214 ? -17.100 -17.121 6.078 1.00 90.81 214 THR A N 1
ATOM 1650 C CA . THR A 1 214 ? -17.164 -16.659 4.677 1.00 90.81 214 THR A CA 1
ATOM 1651 C C . THR A 1 214 ? -16.073 -15.646 4.341 1.00 90.81 214 THR A C 1
ATOM 1653 O O . THR A 1 214 ? -15.349 -15.859 3.371 1.00 90.81 214 THR A O 1
ATOM 1656 N N . THR A 1 215 ? -15.856 -14.618 5.171 1.00 89.38 215 THR A N 1
ATOM 1657 C CA . THR A 1 215 ? -14.816 -13.608 4.919 1.00 89.38 215 THR A CA 1
ATOM 1658 C C . THR A 1 215 ? -13.416 -14.213 4.950 1.00 89.38 215 THR A C 1
ATOM 1660 O O . THR A 1 215 ? -12.628 -13.926 4.055 1.00 89.38 215 THR A O 1
ATOM 1663 N N . ALA A 1 216 ? -13.122 -15.131 5.878 1.00 87.69 216 ALA A N 1
ATOM 1664 C CA . ALA A 1 216 ? -11.855 -15.867 5.882 1.00 87.69 216 ALA A CA 1
ATOM 1665 C C . ALA A 1 216 ? -11.672 -16.751 4.628 1.00 87.69 216 ALA A C 1
ATOM 1667 O O . ALA A 1 216 ? -10.559 -16.883 4.117 1.00 87.69 216 ALA A O 1
ATOM 1668 N N . SER A 1 217 ? -12.752 -17.343 4.097 1.00 89.81 217 SER A N 1
ATOM 1669 C CA . SER A 1 217 ? -12.704 -18.117 2.847 1.00 89.81 217 SER A CA 1
ATOM 1670 C C . SER A 1 217 ? -12.440 -17.234 1.626 1.00 89.81 217 SER A C 1
ATOM 1672 O O . SER A 1 217 ? -11.671 -17.624 0.746 1.00 89.81 217 SER A O 1
ATOM 1674 N N . ASP A 1 218 ? -13.056 -16.056 1.560 1.00 89.88 218 ASP A N 1
ATOM 1675 C CA . ASP A 1 218 ? -12.885 -15.125 0.443 1.00 89.88 218 ASP A CA 1
ATOM 1676 C C . ASP A 1 218 ? -11.541 -14.387 0.505 1.00 89.88 218 ASP A C 1
ATOM 1678 O O . ASP A 1 218 ? -10.891 -14.223 -0.528 1.00 89.88 218 ASP A O 1
ATOM 1682 N N . GLU A 1 219 ? -11.041 -14.064 1.701 1.00 87.44 219 GLU A N 1
ATOM 1683 C CA . GLU A 1 219 ? -9.679 -13.558 1.884 1.00 87.44 219 GLU A CA 1
ATOM 1684 C C . GLU A 1 219 ? -8.632 -14.602 1.461 1.00 87.44 219 GLU A C 1
ATOM 1686 O O . GLU A 1 219 ? -7.675 -14.269 0.761 1.00 87.44 219 GLU A O 1
ATOM 1691 N N . ALA A 1 220 ? -8.826 -15.882 1.800 1.00 87.94 220 ALA A N 1
ATOM 1692 C CA . ALA A 1 220 ? -7.938 -16.957 1.354 1.00 87.94 220 ALA A CA 1
ATOM 1693 C C . ALA A 1 220 ? -7.906 -17.096 -0.182 1.00 87.94 220 ALA A C 1
ATOM 1695 O O . ALA A 1 220 ? -6.832 -17.284 -0.757 1.00 87.94 220 ALA A O 1
ATOM 1696 N N . LYS A 1 221 ? -9.053 -16.939 -0.865 1.00 91.00 221 LYS A N 1
ATOM 1697 C CA . LYS A 1 221 ? -9.119 -16.900 -2.341 1.00 91.00 221 LYS A CA 1
ATOM 1698 C C . LYS A 1 221 ? -8.399 -15.675 -2.906 1.00 91.00 221 LYS A C 1
ATOM 1700 O O . LYS A 1 221 ? -7.635 -15.814 -3.855 1.00 91.00 221 LYS A O 1
ATOM 1705 N N . ALA A 1 222 ? -8.611 -14.495 -2.320 1.00 87.81 222 ALA A N 1
ATOM 1706 C CA . ALA A 1 222 ? -7.979 -13.251 -2.761 1.00 87.81 222 ALA A CA 1
ATOM 1707 C C . ALA A 1 222 ? -6.448 -13.291 -2.600 1.00 87.81 222 ALA A C 1
ATOM 1709 O O . ALA A 1 222 ? -5.723 -12.889 -3.510 1.00 87.81 222 ALA A O 1
ATOM 1710 N N . ARG A 1 223 ? -5.952 -13.847 -1.485 1.00 89.06 223 ARG A N 1
ATOM 1711 C CA . ARG A 1 223 ? -4.520 -14.108 -1.261 1.00 89.06 223 ARG A CA 1
ATOM 1712 C C . ARG A 1 223 ? -3.955 -15.060 -2.324 1.00 89.06 223 ARG A C 1
ATOM 1714 O O . ARG A 1 223 ? -2.921 -14.750 -2.905 1.00 89.06 223 ARG A O 1
ATOM 1721 N N . ALA A 1 224 ? -4.655 -16.154 -2.634 1.00 89.38 224 ALA A N 1
ATOM 1722 C CA . ALA A 1 224 ? -4.224 -17.116 -3.652 1.00 89.38 224 ALA A CA 1
ATOM 1723 C C . ALA A 1 224 ? -4.247 -16.549 -5.090 1.00 89.38 224 ALA A C 1
ATOM 1725 O O . ALA A 1 224 ? -3.344 -16.842 -5.872 1.00 89.38 224 ALA A O 1
ATOM 1726 N N . ASP A 1 225 ? -5.231 -15.723 -5.468 1.00 91.06 225 ASP A N 1
ATOM 1727 C CA . ASP A 1 225 ? -5.218 -15.018 -6.765 1.00 91.06 225 ASP A CA 1
ATOM 1728 C C . ASP A 1 225 ? -4.031 -14.047 -6.855 1.00 91.06 225 ASP A C 1
ATOM 1730 O O . ASP A 1 225 ? -3.297 -14.036 -7.844 1.00 91.06 225 ASP A O 1
ATOM 1734 N N . LEU A 1 226 ? -3.787 -13.280 -5.789 1.00 89.19 226 LEU A N 1
ATOM 1735 C CA . LEU A 1 226 ? -2.680 -12.331 -5.720 1.00 89.19 226 LEU A CA 1
ATOM 1736 C C . LEU A 1 226 ? -1.308 -13.030 -5.766 1.00 89.19 226 LEU A C 1
ATOM 1738 O O . LEU A 1 226 ? -0.416 -12.557 -6.466 1.00 89.19 226 LEU A O 1
ATOM 1742 N N . GLU A 1 227 ? -1.152 -14.184 -5.114 1.00 91.88 227 GLU A N 1
ATOM 1743 C CA . GLU A 1 227 ? 0.054 -15.025 -5.180 1.00 91.88 227 GLU A CA 1
ATOM 1744 C C . GLU A 1 227 ? 0.277 -15.613 -6.586 1.00 91.88 227 GLU A C 1
ATOM 1746 O O . GLU A 1 227 ? 1.392 -15.557 -7.114 1.00 91.88 227 GLU A O 1
ATOM 1751 N N . ASN A 1 228 ? -0.783 -16.085 -7.254 1.00 92.62 228 ASN A N 1
ATOM 1752 C CA . ASN A 1 228 ? -0.712 -16.538 -8.648 1.00 92.62 228 ASN A CA 1
ATOM 1753 C C . ASN A 1 228 ? -0.320 -15.392 -9.596 1.00 92.62 228 ASN A C 1
ATOM 1755 O O . ASN A 1 228 ? 0.547 -15.558 -10.455 1.00 92.62 228 ASN A O 1
ATOM 1759 N N . ARG A 1 229 ? -0.912 -14.205 -9.426 1.00 91.38 229 ARG A N 1
ATOM 1760 C CA . ARG A 1 229 ? -0.613 -13.012 -10.234 1.00 91.38 229 ARG A CA 1
ATOM 1761 C C . ARG A 1 229 ? 0.803 -12.485 -10.009 1.00 91.38 229 ARG A C 1
ATOM 1763 O O . ARG A 1 229 ? 1.447 -12.096 -10.982 1.00 91.38 229 ARG A O 1
ATOM 1770 N N . LEU A 1 230 ? 1.304 -12.510 -8.773 1.00 90.88 230 LEU A N 1
ATOM 1771 C CA . LEU A 1 230 ? 2.708 -12.220 -8.461 1.00 90.88 230 LEU A CA 1
ATOM 1772 C C . LEU A 1 230 ? 3.646 -13.250 -9.097 1.00 90.88 230 LEU A C 1
ATOM 1774 O O . LEU A 1 230 ? 4.634 -12.877 -9.718 1.00 90.88 230 LEU A O 1
ATOM 1778 N N . THR A 1 231 ? 3.324 -14.540 -9.008 1.00 92.31 231 THR A N 1
ATOM 1779 C CA . THR A 1 231 ? 4.125 -15.603 -9.634 1.00 92.31 231 THR A CA 1
ATOM 1780 C C . THR A 1 231 ? 4.199 -15.425 -11.155 1.00 92.31 231 THR A C 1
ATOM 1782 O O . THR A 1 231 ? 5.284 -15.503 -11.732 1.00 92.31 231 THR A O 1
ATOM 1785 N N . LEU A 1 232 ? 3.077 -15.107 -11.812 1.00 90.94 232 LEU A N 1
ATOM 1786 C CA . LEU A 1 232 ? 3.038 -14.816 -13.248 1.00 90.94 232 LEU A CA 1
ATOM 1787 C C . LEU A 1 232 ? 3.826 -13.546 -13.614 1.00 90.94 232 LEU A C 1
ATOM 1789 O O . LEU A 1 232 ? 4.524 -13.541 -14.629 1.00 90.94 232 LEU A O 1
ATOM 1793 N N . SER A 1 233 ? 3.766 -12.483 -12.801 1.00 90.06 233 SER A N 1
ATOM 1794 C CA . SER A 1 233 ? 4.538 -11.261 -13.066 1.00 90.06 233 SER A CA 1
ATOM 1795 C C . SER A 1 233 ? 6.042 -11.473 -12.871 1.00 90.06 233 SER A C 1
ATOM 1797 O O . SER A 1 233 ? 6.824 -11.023 -13.705 1.00 90.06 233 SER A O 1
ATOM 1799 N N . LEU A 1 234 ? 6.456 -12.223 -11.846 1.00 91.00 234 LEU A N 1
ATOM 1800 C CA . LEU A 1 234 ? 7.853 -12.598 -11.607 1.00 91.00 234 LEU A CA 1
ATOM 1801 C C . LEU A 1 234 ? 8.403 -13.492 -12.725 1.00 91.00 234 LEU A C 1
ATOM 1803 O O . LEU A 1 234 ? 9.508 -13.248 -13.210 1.00 91.00 234 LEU A O 1
ATOM 1807 N N . ALA A 1 235 ? 7.620 -14.472 -13.189 1.00 90.75 235 ALA A N 1
ATOM 1808 C CA . ALA A 1 235 ? 7.977 -15.291 -14.345 1.00 90.75 235 ALA A CA 1
ATOM 1809 C C . ALA A 1 235 ? 8.170 -14.429 -15.605 1.00 90.75 235 ALA A C 1
ATOM 1811 O O . ALA A 1 235 ? 9.169 -14.589 -16.308 1.00 90.75 235 ALA A O 1
ATOM 1812 N N . LYS A 1 236 ? 7.273 -13.464 -15.857 1.00 91.88 236 LYS A N 1
ATOM 1813 C CA . LYS A 1 236 ? 7.387 -12.569 -17.015 1.00 91.88 236 LYS A CA 1
ATOM 1814 C C . LYS A 1 236 ? 8.577 -11.607 -16.911 1.00 91.88 236 LYS A C 1
ATOM 1816 O O . LYS A 1 236 ? 9.305 -11.437 -17.884 1.00 91.88 236 LYS A O 1
ATOM 1821 N N . ILE A 1 237 ? 8.836 -11.041 -15.731 1.00 91.75 237 ILE A N 1
ATOM 1822 C CA . ILE A 1 237 ? 10.029 -10.215 -15.480 1.00 91.75 237 ILE A CA 1
ATOM 1823 C C . ILE A 1 237 ? 11.309 -11.035 -15.705 1.00 91.75 237 ILE A C 1
ATOM 1825 O O . ILE A 1 237 ? 12.255 -10.520 -16.296 1.00 91.75 237 ILE A O 1
ATOM 1829 N N . SER A 1 238 ? 11.336 -12.308 -15.297 1.00 90.06 238 SER A N 1
ATOM 1830 C CA . SER A 1 238 ? 12.479 -13.200 -15.528 1.00 90.06 238 SER A CA 1
ATOM 1831 C C . SER A 1 238 ? 12.690 -13.516 -17.017 1.00 90.06 238 SER A C 1
ATOM 1833 O O . SER A 1 238 ? 13.821 -13.442 -17.497 1.00 90.06 238 SER A O 1
ATOM 1835 N N . GLU A 1 239 ? 11.617 -13.787 -17.770 1.00 92.25 239 GLU A N 1
ATOM 1836 C CA . GLU A 1 239 ? 11.668 -13.967 -19.230 1.00 92.25 239 GLU A CA 1
ATOM 1837 C C . GLU A 1 239 ? 12.201 -12.706 -19.932 1.00 92.25 239 GLU A C 1
ATOM 1839 O O . GLU A 1 239 ? 13.123 -12.784 -20.747 1.00 92.25 239 GLU A O 1
ATOM 1844 N N . ASP A 1 240 ? 11.676 -11.528 -19.581 1.00 90.88 240 ASP A N 1
ATOM 1845 C CA . ASP A 1 240 ? 12.113 -10.263 -20.174 1.00 90.88 240 ASP A CA 1
ATOM 1846 C C . ASP A 1 240 ? 13.570 -9.937 -19.806 1.00 90.88 240 ASP A C 1
ATOM 1848 O O . ASP A 1 240 ? 14.333 -9.497 -20.668 1.00 90.88 240 ASP A O 1
ATOM 1852 N N . GLN A 1 241 ? 14.006 -10.219 -18.572 1.00 92.38 241 GLN A N 1
ATOM 1853 C CA . GLN A 1 241 ? 15.413 -10.107 -18.164 1.00 92.38 241 GLN A CA 1
ATOM 1854 C C . GLN A 1 241 ? 16.328 -11.025 -18.986 1.00 92.38 241 GLN A C 1
ATOM 1856 O O . GLN A 1 241 ? 17.352 -10.556 -19.486 1.00 92.38 241 GLN A O 1
ATOM 1861 N N . GLN A 1 242 ? 15.957 -12.292 -19.198 1.00 90.88 242 GLN A N 1
ATOM 1862 C CA . GLN A 1 242 ? 16.716 -13.204 -20.066 1.00 90.88 242 GLN A CA 1
ATOM 1863 C C . GLN A 1 242 ? 16.777 -12.685 -21.512 1.00 90.88 242 GLN A C 1
ATOM 1865 O O . GLN A 1 242 ? 17.841 -12.703 -22.134 1.00 90.88 242 GLN A O 1
ATOM 1870 N N . ALA A 1 243 ? 15.675 -12.130 -22.027 1.00 91.31 243 ALA A N 1
ATOM 1871 C CA . ALA A 1 243 ? 15.635 -11.506 -23.347 1.00 91.31 243 ALA A CA 1
ATOM 1872 C C . ALA A 1 243 ? 16.478 -10.215 -23.444 1.00 91.31 243 ALA A C 1
ATOM 1874 O O . ALA A 1 243 ? 16.938 -9.876 -24.536 1.00 91.31 243 ALA A O 1
ATOM 1875 N N . TYR A 1 244 ? 16.704 -9.488 -22.343 1.00 88.50 244 TYR A N 1
ATOM 1876 C CA . TYR A 1 244 ? 17.655 -8.370 -22.296 1.00 88.50 244 TYR A CA 1
ATOM 1877 C C . TYR A 1 244 ? 19.111 -8.843 -22.231 1.00 88.50 244 TYR A C 1
ATOM 1879 O O . TYR A 1 244 ? 19.933 -8.303 -22.970 1.00 88.50 244 TYR A O 1
ATOM 1887 N N . VAL A 1 245 ? 19.429 -9.872 -21.437 1.00 93.56 245 VAL A N 1
ATOM 1888 C CA . VAL A 1 245 ? 20.781 -10.467 -21.390 1.00 93.56 245 VAL A CA 1
ATOM 1889 C C . VAL A 1 245 ? 21.180 -10.995 -22.770 1.00 93.56 245 VAL A C 1
ATOM 1891 O O . VAL A 1 245 ? 22.193 -10.562 -23.310 1.00 93.56 245 VAL A O 1
ATOM 1894 N N . ALA A 1 246 ? 20.321 -11.779 -23.429 1.00 90.62 246 ALA A N 1
ATOM 1895 C CA . ALA A 1 246 ? 20.590 -12.288 -24.777 1.00 90.62 246 ALA A CA 1
ATOM 1896 C C . ALA A 1 246 ? 20.791 -11.174 -25.833 1.00 90.62 246 ALA A C 1
ATOM 1898 O O . ALA A 1 246 ? 21.546 -11.350 -26.792 1.00 90.62 246 ALA A O 1
ATOM 1899 N N . LYS A 1 247 ? 20.151 -10.004 -25.667 1.00 92.12 247 LYS A N 1
ATOM 1900 C CA . LYS A 1 247 ? 20.404 -8.818 -26.511 1.00 92.12 247 LYS A CA 1
ATOM 1901 C C . LYS A 1 247 ? 21.756 -8.173 -26.208 1.00 92.12 247 LYS A C 1
ATOM 1903 O O . LYS A 1 247 ? 22.409 -7.719 -27.144 1.00 92.12 247 LYS A O 1
ATOM 1908 N N . LEU A 1 248 ? 22.171 -8.118 -24.941 1.00 90.50 248 LEU A N 1
ATOM 1909 C CA . LEU A 1 248 ? 23.486 -7.610 -24.542 1.00 90.50 248 LEU A CA 1
ATOM 1910 C C . LEU A 1 248 ? 24.607 -8.523 -25.052 1.00 90.50 248 LEU A C 1
ATOM 1912 O O . LEU A 1 248 ? 25.549 -8.015 -25.652 1.00 90.50 248 LEU A O 1
ATOM 1916 N N . ASP A 1 249 ? 24.459 -9.844 -24.941 1.00 92.25 249 ASP A N 1
ATOM 1917 C CA . ASP A 1 249 ? 25.411 -10.819 -25.490 1.00 92.25 249 ASP A CA 1
ATOM 1918 C C . ASP A 1 249 ? 25.535 -10.679 -27.017 1.00 92.25 249 ASP A C 1
ATOM 1920 O O . ASP A 1 249 ? 26.635 -10.588 -27.566 1.00 92.25 249 ASP A O 1
ATOM 1924 N N . ALA A 1 250 ? 24.401 -10.569 -27.721 1.00 91.38 250 ALA A N 1
ATOM 1925 C CA . ALA A 1 250 ? 24.375 -10.346 -29.167 1.00 91.38 250 ALA A CA 1
ATOM 1926 C C . ALA A 1 250 ? 24.969 -8.984 -29.582 1.00 91.38 250 ALA A C 1
ATOM 1928 O O . ALA A 1 250 ? 25.526 -8.863 -30.677 1.00 91.38 250 ALA A O 1
ATOM 1929 N N . LEU A 1 251 ? 24.874 -7.954 -28.733 1.00 91.75 251 LEU A N 1
ATOM 1930 C CA . LEU A 1 251 ? 25.557 -6.675 -28.939 1.00 91.75 251 LEU A CA 1
ATOM 1931 C C . LEU A 1 251 ? 27.062 -6.789 -28.672 1.00 91.75 251 LEU A C 1
ATOM 1933 O O . LEU A 1 251 ? 27.832 -6.279 -29.481 1.00 91.75 251 LEU A O 1
ATOM 1937 N N . GLY A 1 252 ? 27.486 -7.510 -27.631 1.00 92.12 252 GLY A N 1
ATOM 1938 C CA . GLY A 1 252 ? 28.895 -7.802 -27.349 1.00 92.12 252 GLY A CA 1
ATOM 1939 C C . GLY A 1 252 ? 29.572 -8.503 -28.525 1.00 92.12 252 GLY A C 1
ATOM 1940 O O . GLY A 1 252 ? 30.544 -7.989 -29.068 1.00 92.12 252 GLY A O 1
ATOM 1941 N N . VAL A 1 253 ? 28.976 -9.588 -29.033 1.00 93.38 253 VAL A N 1
ATOM 1942 C CA . VAL A 1 253 ? 29.460 -10.299 -30.235 1.00 93.38 253 VAL A CA 1
ATOM 1943 C C . VAL A 1 253 ? 29.520 -9.383 -31.469 1.00 93.38 253 VAL A C 1
ATOM 1945 O O . VAL A 1 253 ? 30.408 -9.529 -32.311 1.00 93.38 253 VAL A O 1
ATOM 1948 N N . ARG A 1 254 ? 28.608 -8.409 -31.600 1.00 90.88 254 ARG A N 1
ATOM 1949 C CA . ARG A 1 254 ? 28.680 -7.404 -32.675 1.00 90.88 254 ARG A CA 1
ATOM 1950 C C . ARG A 1 254 ? 29.828 -6.414 -32.475 1.00 90.88 254 ARG A C 1
ATOM 1952 O O . ARG A 1 254 ? 30.503 -6.129 -33.461 1.00 90.88 254 ARG A O 1
ATOM 1959 N N . VAL A 1 255 ? 30.065 -5.933 -31.252 1.00 92.44 255 VAL A N 1
ATOM 1960 C CA . VAL A 1 255 ? 31.198 -5.050 -30.916 1.00 92.44 255 VAL A CA 1
ATOM 1961 C C . VAL A 1 255 ? 32.518 -5.758 -31.220 1.00 92.44 255 VAL A C 1
ATOM 1963 O O . VAL A 1 255 ? 33.273 -5.270 -32.059 1.00 92.44 255 VAL A O 1
ATOM 1966 N N . ASP A 1 256 ? 32.714 -6.962 -30.682 1.00 92.69 256 ASP A N 1
ATOM 1967 C CA . ASP A 1 256 ? 33.836 -7.869 -30.960 1.00 92.69 256 ASP A CA 1
ATOM 1968 C C . ASP A 1 256 ? 34.154 -7.989 -32.459 1.00 92.69 256 ASP A C 1
ATOM 1970 O O . ASP A 1 256 ? 35.307 -7.917 -32.888 1.00 92.69 256 ASP A O 1
ATOM 1974 N N . ASN A 1 257 ? 33.119 -8.199 -33.275 1.00 93.12 257 ASN A N 1
ATOM 1975 C CA . ASN A 1 257 ? 33.265 -8.352 -34.719 1.00 93.12 257 ASN A CA 1
ATOM 1976 C C . ASN A 1 257 ? 33.583 -7.018 -35.415 1.00 93.12 257 ASN A C 1
ATOM 1978 O O . ASN A 1 257 ? 34.366 -7.010 -36.366 1.00 93.12 257 ASN A O 1
ATOM 1982 N N . THR A 1 258 ? 33.045 -5.889 -34.939 1.00 90.38 258 THR A N 1
ATOM 1983 C CA . THR A 1 258 ? 33.433 -4.562 -35.450 1.00 90.38 258 THR A CA 1
ATOM 1984 C C . THR A 1 258 ? 34.853 -4.163 -35.052 1.00 90.38 258 THR A C 1
ATOM 1986 O O . THR A 1 258 ? 35.553 -3.591 -35.882 1.00 90.38 258 THR A O 1
ATOM 1989 N N . GLU A 1 259 ? 35.326 -4.520 -33.856 1.00 92.94 259 GLU A N 1
ATOM 1990 C CA . GLU A 1 259 ? 36.716 -4.295 -33.439 1.00 92.94 259 GLU A CA 1
ATOM 1991 C C . GLU A 1 259 ? 37.692 -5.122 -34.281 1.00 92.94 259 GLU A C 1
ATOM 1993 O O . GLU A 1 259 ? 38.671 -4.583 -34.798 1.00 92.94 259 GLU A O 1
ATOM 1998 N N . LYS A 1 260 ? 37.386 -6.405 -34.520 1.00 92.81 260 LYS A N 1
ATOM 1999 C CA . LYS A 1 260 ? 38.173 -7.276 -35.415 1.00 92.81 260 LYS A CA 1
ATOM 2000 C C . LYS A 1 260 ? 38.208 -6.732 -36.850 1.00 92.81 260 LYS A C 1
ATOM 2002 O O . LYS A 1 260 ? 39.270 -6.728 -37.471 1.00 92.81 260 LYS A O 1
ATOM 2007 N N . ALA A 1 261 ? 37.089 -6.213 -37.362 1.00 91.38 261 ALA A N 1
ATOM 2008 C CA . ALA A 1 261 ? 37.030 -5.576 -38.680 1.00 91.38 261 ALA A CA 1
ATOM 2009 C C . ALA A 1 261 ? 37.816 -4.249 -38.740 1.00 91.38 261 ALA A C 1
ATOM 2011 O O . ALA A 1 261 ? 38.520 -3.997 -39.718 1.00 91.38 261 ALA A O 1
ATOM 2012 N N . LEU A 1 262 ? 37.753 -3.421 -37.691 1.00 90.31 262 LEU A N 1
ATOM 2013 C CA . LEU A 1 262 ? 38.547 -2.193 -37.568 1.00 90.31 262 LEU A CA 1
ATOM 2014 C C . LEU A 1 262 ? 40.049 -2.491 -37.499 1.00 90.31 262 LEU A C 1
ATOM 2016 O O . LEU A 1 262 ? 40.826 -1.835 -38.190 1.00 90.31 262 LEU A O 1
ATOM 2020 N N . ALA A 1 263 ? 40.457 -3.504 -36.732 1.00 91.38 263 ALA A N 1
ATOM 2021 C CA . ALA A 1 263 ? 41.844 -3.955 -36.656 1.00 91.38 263 ALA A CA 1
ATOM 2022 C C . ALA A 1 263 ? 42.352 -4.484 -38.010 1.00 91.38 263 ALA A C 1
ATOM 2024 O O . ALA A 1 263 ? 43.452 -4.127 -38.430 1.00 91.38 263 ALA A O 1
ATOM 2025 N N . ALA A 1 264 ? 41.540 -5.265 -38.732 1.00 91.19 264 ALA A N 1
ATOM 2026 C CA . ALA A 1 264 ? 41.875 -5.750 -40.072 1.00 91.19 264 ALA A CA 1
ATOM 2027 C C . ALA A 1 264 ? 42.006 -4.605 -41.094 1.00 91.19 264 ALA A C 1
ATOM 2029 O O . ALA A 1 264 ? 43.003 -4.537 -41.814 1.00 91.19 264 ALA A O 1
ATOM 2030 N N . ASN A 1 265 ? 41.055 -3.663 -41.115 1.00 89.31 265 ASN A N 1
ATOM 2031 C CA . ASN A 1 265 ? 41.117 -2.475 -41.974 1.00 89.31 265 ASN A CA 1
ATOM 2032 C C . ASN A 1 265 ? 42.334 -1.598 -41.652 1.00 89.31 265 ASN A C 1
ATOM 2034 O O . ASN A 1 265 ? 42.982 -1.085 -42.563 1.00 89.31 265 ASN A O 1
ATOM 2038 N N . ARG A 1 266 ? 42.672 -1.448 -40.364 1.00 91.56 266 ARG A N 1
ATOM 2039 C CA . ARG A 1 266 ? 43.860 -0.715 -39.918 1.00 91.56 266 ARG A CA 1
ATOM 2040 C C . ARG A 1 266 ? 45.147 -1.391 -40.392 1.00 91.56 266 ARG A C 1
ATOM 2042 O O . ARG A 1 266 ? 45.973 -0.716 -40.995 1.00 91.56 266 ARG A O 1
ATOM 2049 N N . ALA A 1 267 ? 45.291 -2.699 -40.186 1.00 90.50 267 ALA A N 1
ATOM 2050 C CA . ALA A 1 267 ? 46.463 -3.451 -40.636 1.00 90.50 267 ALA A CA 1
ATOM 2051 C C . ALA A 1 267 ? 46.621 -3.417 -42.169 1.00 90.50 267 ALA A C 1
ATOM 2053 O O . ALA A 1 267 ? 47.735 -3.288 -42.675 1.00 90.50 267 ALA A O 1
ATOM 2054 N N . TRP A 1 268 ? 45.510 -3.465 -42.915 1.00 93.12 268 TRP A N 1
ATOM 2055 C CA . TRP A 1 268 ? 45.517 -3.286 -44.369 1.00 93.12 268 TRP A CA 1
ATOM 2056 C C . TRP A 1 268 ? 45.973 -1.877 -44.776 1.00 93.12 268 TRP A C 1
ATOM 2058 O O . TRP A 1 268 ? 46.826 -1.744 -45.652 1.00 93.12 268 TRP A O 1
ATOM 2068 N N . ALA A 1 269 ? 45.469 -0.828 -44.117 1.00 86.06 269 ALA A N 1
ATOM 2069 C CA . ALA A 1 269 ? 45.855 0.555 -44.398 1.00 86.06 269 ALA A CA 1
ATOM 2070 C C . ALA A 1 269 ? 47.323 0.845 -44.033 1.00 86.06 269 ALA A C 1
ATOM 2072 O O . ALA A 1 269 ? 48.034 1.475 -44.814 1.00 86.06 269 ALA A O 1
ATOM 2073 N N . GLU A 1 270 ? 47.804 0.351 -42.889 1.00 91.00 270 GLU A N 1
ATOM 2074 C CA . GLU A 1 270 ? 49.210 0.451 -42.476 1.00 91.00 270 GLU A CA 1
ATOM 2075 C C . GLU A 1 270 ? 50.129 -0.314 -43.448 1.00 91.00 270 GLU A C 1
ATOM 2077 O O . GLU A 1 270 ? 51.169 0.210 -43.847 1.00 91.00 270 GLU A O 1
ATOM 2082 N N . GLY A 1 271 ? 49.713 -1.495 -43.924 1.00 92.44 271 GLY A N 1
ATOM 2083 C CA . GLY A 1 271 ? 50.421 -2.248 -44.964 1.00 92.44 271 GLY A CA 1
ATOM 2084 C C . GLY A 1 271 ? 50.457 -1.537 -46.324 1.00 92.44 271 GLY A C 1
ATOM 2085 O O . GLY A 1 271 ? 51.508 -1.489 -46.963 1.00 92.44 271 GLY A O 1
ATOM 2086 N N . ALA A 1 272 ? 49.343 -0.936 -46.752 1.00 88.50 272 ALA A N 1
ATOM 2087 C CA . ALA A 1 272 ? 49.254 -0.179 -48.003 1.00 88.50 272 ALA A CA 1
ATOM 2088 C C . ALA A 1 272 ? 50.111 1.100 -47.970 1.00 88.50 272 ALA A C 1
ATOM 2090 O O . ALA A 1 272 ? 50.846 1.374 -48.918 1.00 88.50 272 ALA A O 1
ATOM 2091 N N . LEU A 1 273 ? 50.081 1.846 -46.858 1.00 86.69 273 LEU A N 1
ATOM 2092 C CA . LEU A 1 273 ? 50.957 3.003 -46.634 1.00 86.69 273 LEU A CA 1
ATOM 2093 C C . LEU A 1 273 ? 52.434 2.591 -46.570 1.00 86.69 273 LEU A C 1
ATOM 2095 O O . LEU A 1 273 ? 53.285 3.285 -47.127 1.00 86.69 273 LEU A O 1
ATOM 2099 N N . GLY A 1 274 ? 52.739 1.446 -45.953 1.00 90.06 274 GLY A N 1
ATOM 2100 C CA . GLY A 1 274 ? 54.074 0.849 -45.960 1.00 90.06 274 GLY A CA 1
ATOM 2101 C C . GLY A 1 274 ? 54.572 0.576 -47.382 1.00 90.06 274 GLY A C 1
ATOM 2102 O O . GLY A 1 274 ? 55.636 1.069 -47.757 1.00 90.06 274 GLY A O 1
ATOM 2103 N N . ALA A 1 275 ? 53.777 -0.126 -48.195 1.00 89.88 275 ALA A N 1
ATOM 2104 C CA . ALA A 1 275 ? 54.104 -0.438 -49.587 1.00 89.88 275 ALA A CA 1
ATOM 2105 C C . ALA A 1 275 ? 54.296 0.822 -50.453 1.00 89.88 275 ALA A C 1
ATOM 2107 O O . ALA A 1 275 ? 55.292 0.924 -51.167 1.00 89.88 275 ALA A O 1
ATOM 2108 N N . GLU A 1 276 ? 53.403 1.809 -50.338 1.00 87.75 276 GLU A N 1
ATOM 2109 C CA . GLU A 1 276 ? 53.517 3.100 -51.033 1.00 87.75 276 GLU A CA 1
ATOM 2110 C C . GLU A 1 276 ? 54.773 3.875 -50.595 1.00 87.75 276 GLU A C 1
ATOM 2112 O O . GLU A 1 276 ? 55.487 4.440 -51.425 1.00 87.75 276 GLU A O 1
ATOM 2117 N N . SER A 1 277 ? 55.101 3.870 -49.298 1.00 88.62 277 SER A N 1
ATOM 2118 C CA . SER A 1 277 ? 56.317 4.522 -48.794 1.00 88.62 277 SER A CA 1
ATOM 2119 C C . SER A 1 277 ? 57.594 3.847 -49.307 1.00 88.62 277 SER A C 1
ATOM 2121 O O . SER A 1 277 ? 58.527 4.543 -49.710 1.00 88.62 277 SER A O 1
ATOM 2123 N N . ALA A 1 278 ? 57.614 2.512 -49.387 1.00 88.06 278 ALA A N 1
ATOM 2124 C CA . ALA A 1 278 ? 58.727 1.744 -49.937 1.00 88.06 278 ALA A CA 1
ATOM 2125 C C . ALA A 1 278 ? 58.874 1.957 -51.455 1.00 88.06 278 ALA A C 1
ATOM 2127 O O . ALA A 1 278 ? 59.989 2.139 -51.942 1.00 88.06 278 ALA A O 1
ATOM 2128 N N . ALA A 1 279 ? 57.762 2.019 -52.198 1.00 90.25 279 ALA A N 1
ATOM 2129 C CA . ALA A 1 279 ? 57.764 2.345 -53.623 1.00 90.25 279 ALA A CA 1
ATOM 2130 C C . ALA A 1 279 ? 58.325 3.755 -53.882 1.00 90.25 279 ALA A C 1
ATOM 2132 O O . ALA A 1 279 ? 59.186 3.930 -54.746 1.00 90.25 279 ALA A O 1
ATOM 2133 N N . ARG A 1 280 ? 57.918 4.752 -53.082 1.00 87.94 280 ARG A N 1
ATOM 2134 C CA . ARG A 1 280 ? 58.468 6.118 -53.146 1.00 87.94 280 ARG A CA 1
ATOM 2135 C C . ARG A 1 280 ? 59.950 6.171 -52.779 1.00 87.94 280 ARG A C 1
ATOM 2137 O O . ARG A 1 280 ? 60.705 6.842 -53.473 1.00 87.94 280 ARG A O 1
ATOM 2144 N N . GLN A 1 281 ? 60.386 5.455 -51.742 1.00 89.62 281 GLN A N 1
ATOM 2145 C CA . GLN A 1 281 ? 61.807 5.360 -51.385 1.00 89.62 281 GLN A CA 1
ATOM 2146 C C . GLN A 1 281 ? 62.632 4.711 -52.505 1.00 89.62 281 GLN A C 1
ATOM 2148 O O . GLN A 1 281 ? 63.690 5.232 -52.850 1.00 89.62 281 GLN A O 1
ATOM 2153 N N . GLY A 1 282 ? 62.127 3.642 -53.130 1.00 89.94 282 GLY A N 1
ATOM 2154 C CA . GLY A 1 282 ? 62.753 3.014 -54.297 1.00 89.94 282 GLY A CA 1
ATOM 2155 C C . GLY A 1 282 ? 62.855 3.958 -55.499 1.00 89.94 282 GLY A C 1
ATOM 2156 O O . GLY A 1 282 ? 63.915 4.056 -56.113 1.00 89.94 282 GLY A O 1
ATOM 2157 N N . ALA A 1 283 ? 61.793 4.714 -55.796 1.00 89.31 283 ALA A N 1
ATOM 2158 C CA . ALA A 1 283 ? 61.795 5.718 -56.861 1.00 89.31 283 ALA A CA 1
ATOM 2159 C C . ALA A 1 283 ? 62.779 6.870 -56.584 1.00 89.31 283 ALA A C 1
ATOM 2161 O O . ALA A 1 283 ? 63.528 7.266 -57.475 1.00 89.31 283 ALA A O 1
ATOM 2162 N N . VAL A 1 284 ? 62.839 7.372 -55.344 1.00 91.50 284 VAL A N 1
ATOM 2163 C CA . VAL A 1 284 ? 63.819 8.391 -54.929 1.00 91.50 284 VAL A CA 1
ATOM 2164 C C . VAL A 1 284 ? 65.246 7.847 -55.012 1.00 91.50 284 VAL A C 1
ATOM 2166 O O . VAL A 1 284 ? 66.122 8.547 -55.514 1.00 91.50 284 VAL A O 1
ATOM 2169 N N . ALA A 1 285 ? 65.496 6.603 -54.595 1.00 88.56 285 ALA A N 1
ATOM 2170 C CA . ALA A 1 285 ? 66.812 5.973 -54.711 1.00 88.56 285 ALA A CA 1
ATOM 2171 C C . ALA A 1 285 ? 67.240 5.796 -56.180 1.00 88.56 285 ALA A C 1
ATOM 2173 O O . ALA A 1 285 ? 68.386 6.086 -56.518 1.00 88.56 285 ALA A O 1
ATOM 2174 N N . ALA A 1 286 ? 66.319 5.401 -57.065 1.00 89.81 286 ALA A N 1
ATOM 2175 C CA . ALA A 1 286 ? 66.572 5.294 -58.502 1.00 89.81 286 ALA A CA 1
ATOM 2176 C C . ALA A 1 286 ? 66.887 6.659 -59.142 1.00 89.81 286 ALA A C 1
ATOM 2178 O O . ALA A 1 286 ? 67.885 6.782 -59.850 1.00 89.81 286 ALA A O 1
ATOM 2179 N N . LEU A 1 287 ? 66.096 7.696 -58.841 1.00 89.62 287 LEU A N 1
ATOM 2180 C CA . LEU A 1 287 ? 66.347 9.072 -59.293 1.00 89.62 287 LEU A CA 1
ATOM 2181 C C . LEU A 1 287 ? 67.667 9.631 -58.739 1.00 89.62 287 LEU A C 1
ATOM 2183 O O . LEU A 1 287 ? 68.397 10.305 -59.459 1.00 89.62 287 LEU A O 1
ATOM 2187 N N . THR A 1 288 ? 68.005 9.315 -57.485 1.00 89.75 288 THR A N 1
ATOM 2188 C CA . THR A 1 288 ? 69.288 9.704 -56.877 1.00 89.75 288 THR A CA 1
ATOM 2189 C C . THR A 1 288 ? 70.450 9.030 -57.605 1.00 89.75 288 THR A C 1
ATOM 2191 O O . THR A 1 288 ? 71.392 9.712 -57.986 1.00 89.75 288 THR A O 1
ATOM 2194 N N . GLY A 1 289 ? 70.362 7.724 -57.884 1.00 89.88 289 GLY A N 1
ATOM 2195 C CA . GLY A 1 289 ? 71.380 7.000 -58.652 1.00 89.88 289 GLY A CA 1
ATOM 2196 C C . GLY A 1 289 ? 71.547 7.525 -60.083 1.00 89.88 289 GLY A C 1
ATOM 2197 O O . GLY A 1 289 ? 72.673 7.663 -60.553 1.00 89.88 289 GLY A O 1
ATOM 2198 N N . GLN A 1 290 ? 70.448 7.888 -60.754 1.00 90.81 290 GLN A N 1
ATOM 2199 C CA . GLN A 1 290 ? 70.487 8.549 -62.065 1.00 90.81 290 GLN A CA 1
ATOM 2200 C C . GLN A 1 290 ? 71.170 9.923 -61.998 1.00 90.81 290 GLN A C 1
ATOM 2202 O O . GLN A 1 290 ? 71.994 10.230 -62.857 1.00 90.81 290 GLN A O 1
ATOM 2207 N N . LEU A 1 291 ? 70.870 10.729 -60.974 1.00 88.38 291 LEU A N 1
ATOM 2208 C CA . LEU A 1 291 ? 71.498 12.036 -60.772 1.00 88.38 291 LEU A CA 1
ATOM 2209 C C . LEU A 1 291 ? 72.995 11.907 -60.459 1.00 88.38 291 LEU A C 1
ATOM 2211 O O . LEU A 1 291 ? 73.793 12.629 -61.049 1.00 88.38 291 LEU A O 1
ATOM 2215 N N . THR A 1 292 ? 73.391 10.973 -59.589 1.00 89.38 292 THR A N 1
ATOM 2216 C CA . THR A 1 292 ? 74.804 10.689 -59.298 1.00 89.38 292 THR A CA 1
ATOM 2217 C C . THR A 1 292 ? 75.548 10.264 -60.561 1.00 89.38 292 THR A C 1
ATOM 2219 O O . THR A 1 292 ? 76.563 10.873 -60.879 1.00 89.38 292 THR A O 1
ATOM 2222 N N . ALA A 1 293 ? 75.014 9.317 -61.339 1.00 87.00 293 ALA A N 1
ATOM 2223 C CA . ALA A 1 293 ? 75.641 8.877 -62.587 1.00 87.00 293 ALA A CA 1
ATOM 2224 C C . ALA A 1 293 ? 75.747 10.001 -63.639 1.00 87.00 293 ALA A C 1
ATOM 2226 O O . ALA A 1 293 ? 76.734 10.071 -64.370 1.00 87.00 293 ALA A O 1
ATOM 2227 N N . ALA A 1 294 ? 74.762 10.905 -63.706 1.00 86.06 294 ALA A N 1
ATOM 2228 C CA . ALA A 1 294 ? 74.819 12.078 -64.578 1.00 86.06 294 ALA A CA 1
ATOM 2229 C C . ALA A 1 294 ? 75.904 13.077 -64.133 1.00 86.06 294 ALA A C 1
ATOM 2231 O O . ALA A 1 294 ? 76.680 13.542 -64.966 1.00 86.06 294 ALA A O 1
ATOM 2232 N N . VAL A 1 295 ? 76.003 13.360 -62.829 1.00 87.06 295 VAL A N 1
ATOM 2233 C CA . VAL A 1 295 ? 77.028 14.252 -62.259 1.00 87.06 295 VAL A CA 1
ATOM 2234 C C . VAL A 1 295 ? 78.430 13.651 -62.389 1.00 87.06 295 VAL A C 1
ATOM 2236 O O . VAL A 1 295 ? 79.354 14.363 -62.761 1.00 87.06 295 VAL A O 1
ATOM 2239 N N . GLU A 1 296 ? 78.607 12.349 -62.163 1.00 85.38 296 GLU A N 1
ATOM 2240 C CA . GLU A 1 296 ? 79.883 11.649 -62.384 1.00 85.38 296 GLU A CA 1
ATOM 2241 C C . GLU A 1 296 ? 80.280 11.649 -63.872 1.00 85.38 296 GLU A C 1
ATOM 2243 O O . GLU A 1 296 ? 81.452 11.848 -64.204 1.00 85.38 296 GLU A O 1
ATOM 2248 N N . GLY A 1 297 ? 79.309 11.511 -64.782 1.00 86.25 297 GLY A N 1
ATOM 2249 C CA . GLY A 1 297 ? 79.513 11.669 -66.224 1.00 86.25 297 GLY A CA 1
ATOM 2250 C C . GLY A 1 297 ? 79.941 13.087 -66.622 1.00 86.25 297 GLY A C 1
ATOM 2251 O O . GLY A 1 297 ? 80.891 13.251 -67.386 1.00 86.25 297 GLY A O 1
ATOM 2252 N N . GLU A 1 298 ? 79.298 14.121 -66.076 1.00 80.88 298 GLU A N 1
ATOM 2253 C CA . GLU A 1 298 ? 79.653 15.520 -66.349 1.00 80.88 298 GLU A CA 1
ATOM 2254 C C . GLU A 1 298 ? 81.002 15.907 -65.716 1.00 80.88 298 GLU A C 1
ATOM 2256 O O . GLU A 1 298 ? 81.827 16.554 -66.364 1.00 80.88 298 GLU A O 1
ATOM 2261 N N . CYS A 1 299 ? 81.282 15.453 -64.489 1.00 80.44 299 CYS A N 1
ATOM 2262 C CA . CYS A 1 299 ? 82.575 15.629 -63.828 1.00 80.44 299 CYS A CA 1
ATOM 2263 C C . CYS A 1 299 ? 83.708 14.957 -64.609 1.00 80.44 299 CYS A C 1
ATOM 2265 O O . CYS A 1 299 ? 84.694 15.624 -64.906 1.00 80.44 299 CYS A O 1
ATOM 2267 N N . SER A 1 300 ? 83.566 13.690 -65.007 1.00 81.88 300 SER A N 1
ATOM 2268 C CA . SER A 1 300 ? 84.611 12.980 -65.765 1.00 81.88 300 SER A CA 1
ATOM 2269 C C . SER A 1 300 ? 84.816 13.552 -67.175 1.00 81.88 300 SER A C 1
ATOM 2271 O O . SER A 1 300 ? 85.958 13.693 -67.620 1.00 81.88 300 SER A O 1
ATOM 2273 N N . ALA A 1 301 ? 83.751 13.991 -67.858 1.00 82.81 301 ALA A N 1
ATOM 2274 C CA . ALA A 1 301 ? 83.868 14.736 -69.114 1.00 82.81 301 ALA A CA 1
ATOM 2275 C C . ALA A 1 301 ? 84.606 16.077 -68.927 1.00 82.81 301 ALA A C 1
ATOM 2277 O O . ALA A 1 301 ? 85.432 16.466 -69.757 1.00 82.81 301 ALA A O 1
ATOM 2278 N N . ARG A 1 302 ? 84.354 16.774 -67.813 1.00 82.56 302 ARG A N 1
ATOM 2279 C CA . ARG A 1 302 ? 85.014 18.038 -67.465 1.00 82.56 302 ARG A CA 1
ATOM 2280 C C . ARG A 1 302 ? 86.470 17.850 -67.030 1.00 82.56 302 ARG A C 1
ATOM 2282 O O . ARG A 1 302 ? 87.305 18.680 -67.377 1.00 82.56 302 ARG A O 1
ATOM 2289 N N . GLU A 1 303 ? 86.798 16.769 -66.331 1.00 81.31 303 GLU A N 1
ATOM 2290 C CA . GLU A 1 303 ? 88.177 16.377 -66.016 1.00 81.31 303 GLU A CA 1
ATOM 2291 C C . GLU A 1 303 ? 88.961 16.040 -67.288 1.00 81.31 303 GLU A C 1
ATOM 2293 O O . GLU A 1 303 ? 90.080 16.523 -67.453 1.00 81.31 303 GLU A O 1
ATOM 2298 N N . ALA A 1 304 ? 88.359 15.313 -68.237 1.00 80.94 304 ALA A N 1
ATOM 2299 C CA . ALA A 1 304 ? 88.961 15.064 -69.546 1.00 80.94 304 ALA A CA 1
ATOM 2300 C C . ALA A 1 304 ? 89.202 16.368 -70.335 1.00 80.94 304 ALA A C 1
ATOM 2302 O O . ALA A 1 304 ? 90.268 16.543 -70.929 1.00 80.94 304 ALA A O 1
ATOM 2303 N N . ALA A 1 305 ? 88.262 17.321 -70.289 1.00 82.81 305 ALA A N 1
ATOM 2304 C CA . ALA A 1 305 ? 88.434 18.642 -70.898 1.00 82.81 305 ALA A CA 1
ATOM 2305 C C . ALA A 1 305 ? 89.551 19.466 -70.223 1.00 82.81 305 ALA A C 1
ATOM 2307 O O . ALA A 1 305 ? 90.372 20.072 -70.915 1.00 82.81 305 ALA A O 1
ATOM 2308 N N . TYR A 1 306 ? 89.640 19.452 -68.886 1.00 80.50 306 TYR A N 1
ATOM 2309 C CA . TYR A 1 306 ? 90.748 20.083 -68.160 1.00 80.50 306 TYR A CA 1
ATOM 2310 C C . TYR A 1 306 ? 92.095 19.403 -68.440 1.00 80.50 306 TYR A C 1
ATOM 2312 O O . TYR A 1 306 ? 93.099 20.100 -68.559 1.00 80.50 306 TYR A O 1
ATOM 2320 N N . ALA A 1 307 ? 92.138 18.078 -68.601 1.00 80.38 307 ALA A N 1
ATOM 2321 C CA . ALA A 1 307 ? 93.349 17.356 -68.986 1.00 80.38 307 ALA A CA 1
ATOM 2322 C C . ALA A 1 307 ? 93.815 17.731 -70.405 1.00 80.38 307 ALA A C 1
ATOM 2324 O O . ALA A 1 307 ? 95.013 17.919 -70.620 1.00 80.38 307 ALA A O 1
ATOM 2325 N N . GLY A 1 308 ? 92.881 17.918 -71.347 1.00 81.81 308 GLY A N 1
ATOM 2326 C CA . GLY A 1 308 ? 93.167 18.455 -72.682 1.00 81.81 308 GLY A CA 1
ATOM 2327 C C . GLY A 1 308 ? 93.775 19.861 -72.627 1.00 81.81 308 GLY A C 1
ATOM 2328 O O . GLY A 1 308 ? 94.872 20.075 -73.140 1.00 81.81 308 GLY A O 1
ATOM 2329 N N . LEU A 1 309 ? 93.123 20.786 -71.912 1.00 80.19 309 LEU A N 1
ATOM 2330 C CA . LEU A 1 309 ? 93.623 22.152 -71.694 1.00 80.19 309 LEU A CA 1
ATOM 2331 C C . LEU A 1 309 ? 94.989 22.180 -70.989 1.00 80.19 309 LEU A C 1
ATOM 2333 O O . LEU A 1 309 ? 95.854 22.965 -71.362 1.00 80.19 309 LEU A O 1
ATOM 2337 N N . MET A 1 310 ? 95.228 21.308 -70.005 1.00 78.25 310 MET A N 1
ATOM 2338 C CA . MET A 1 310 ? 96.546 21.166 -69.371 1.00 78.25 310 MET A CA 1
ATOM 2339 C C . MET A 1 310 ? 97.604 20.624 -70.342 1.00 78.25 310 MET A C 1
ATOM 2341 O O . MET A 1 310 ? 98.770 21.001 -70.238 1.00 78.25 310 MET A O 1
ATOM 2345 N N . GLY A 1 311 ? 97.220 19.786 -71.308 1.00 81.25 311 GLY A N 1
ATOM 2346 C CA . GLY A 1 311 ? 98.085 19.372 -72.415 1.00 81.25 311 GLY A CA 1
ATOM 2347 C C . GLY A 1 311 ? 98.500 20.550 -73.301 1.00 81.25 311 GLY A C 1
ATOM 2348 O O . GLY A 1 311 ? 99.689 20.721 -73.571 1.00 81.25 311 GLY A O 1
ATOM 2349 N N . GLU A 1 312 ? 97.547 21.403 -73.686 1.00 79.62 312 GLU A N 1
ATOM 2350 C CA . GLU A 1 312 ? 97.811 22.629 -74.455 1.00 79.62 312 GLU A CA 1
ATOM 2351 C C . GLU A 1 312 ? 98.680 23.625 -73.669 1.00 79.62 312 GLU A C 1
ATOM 2353 O O . GLU A 1 312 ? 99.667 24.135 -74.199 1.00 79.62 312 GLU A O 1
ATOM 2358 N N . VAL A 1 313 ? 98.383 23.852 -72.385 1.00 79.94 313 VAL A N 1
ATOM 2359 C CA . VAL A 1 313 ? 99.175 24.726 -71.500 1.00 79.94 313 VAL A CA 1
ATOM 2360 C C . VAL A 1 313 ? 100.598 24.195 -71.308 1.00 79.94 313 VAL A C 1
ATOM 2362 O O . VAL A 1 313 ? 101.542 24.979 -71.356 1.00 79.94 313 VAL A O 1
ATOM 2365 N N . ASN A 1 314 ? 100.790 22.880 -71.161 1.00 80.69 314 ASN A N 1
ATOM 2366 C CA . ASN A 1 314 ? 102.127 22.285 -71.082 1.00 80.69 314 ASN A CA 1
ATOM 2367 C C . ASN A 1 314 ? 102.901 22.423 -72.405 1.00 80.69 314 ASN A C 1
ATOM 2369 O O . ASN A 1 314 ? 104.098 22.702 -72.379 1.00 80.69 314 ASN A O 1
ATOM 2373 N N . ALA A 1 315 ? 102.238 22.278 -73.558 1.00 78.31 315 ALA A N 1
ATOM 2374 C CA . ALA A 1 315 ? 102.858 22.509 -74.865 1.00 78.31 315 ALA A CA 1
ATOM 2375 C C . ALA A 1 315 ? 103.255 23.985 -75.062 1.00 78.31 315 ALA A C 1
ATOM 2377 O O . ALA A 1 315 ? 104.344 24.272 -75.564 1.00 78.31 315 ALA A O 1
ATOM 2378 N N . LEU A 1 316 ? 102.415 24.921 -74.607 1.00 80.31 316 LEU A N 1
ATOM 2379 C CA . LEU A 1 316 ? 102.726 26.353 -74.586 1.00 80.31 316 LEU A CA 1
ATOM 2380 C C . LEU A 1 316 ? 103.868 26.681 -73.613 1.00 80.31 316 LEU A C 1
ATOM 2382 O O . LEU A 1 316 ? 104.733 27.476 -73.975 1.00 80.31 316 LEU A O 1
ATOM 2386 N N . SER A 1 317 ? 103.927 26.048 -72.434 1.00 78.00 317 SER A N 1
ATOM 2387 C CA . SER A 1 317 ? 105.060 26.196 -71.507 1.00 78.00 317 SER A CA 1
ATOM 2388 C C . SER A 1 317 ? 106.346 25.704 -72.153 1.00 78.00 317 SER A C 1
ATOM 2390 O O . SER A 1 317 ? 107.286 26.474 -72.235 1.00 78.00 317 SER A O 1
ATOM 2392 N N . LEU A 1 318 ? 106.373 24.496 -72.727 1.00 81.50 318 LEU A N 1
ATOM 2393 C CA . LEU A 1 318 ? 107.551 23.966 -73.429 1.00 81.50 318 LEU A CA 1
ATOM 2394 C C . LEU A 1 318 ? 108.025 24.882 -74.572 1.00 81.50 318 LEU A C 1
ATOM 2396 O O . LEU A 1 318 ? 109.229 25.064 -74.759 1.00 81.50 318 LEU A O 1
ATOM 2400 N N . SER A 1 319 ? 107.096 25.497 -75.311 1.00 80.56 319 SER A N 1
ATOM 2401 C CA . SER A 1 319 ? 107.428 26.491 -76.339 1.00 80.56 319 SER A CA 1
ATOM 2402 C C . SER A 1 319 ? 107.986 27.791 -75.746 1.00 80.56 319 SER A C 1
ATOM 2404 O O . SER A 1 319 ? 108.914 28.367 -76.313 1.00 80.56 319 SER A O 1
ATOM 2406 N N . LEU A 1 320 ? 107.438 28.261 -74.622 1.00 79.88 320 LEU A N 1
ATOM 2407 C CA . LEU A 1 320 ? 107.909 29.456 -73.923 1.00 79.88 320 LEU A CA 1
ATOM 2408 C C . LEU A 1 320 ? 109.272 29.214 -73.267 1.00 79.88 320 LEU A C 1
ATOM 2410 O O . LEU A 1 320 ? 110.166 30.040 -73.404 1.00 79.88 320 LEU A O 1
ATOM 2414 N N . ASP A 1 321 ? 109.457 28.073 -72.609 1.00 79.31 321 ASP A N 1
ATOM 2415 C CA . ASP A 1 321 ? 110.705 27.638 -71.992 1.00 79.31 321 ASP A CA 1
ATOM 2416 C C . ASP A 1 321 ? 111.814 27.572 -73.049 1.00 79.31 321 ASP A C 1
ATOM 2418 O O . ASP A 1 321 ? 112.856 28.199 -72.857 1.00 79.31 321 ASP A O 1
ATOM 2422 N N . SER A 1 322 ? 111.543 26.972 -74.216 1.00 79.81 322 SER A N 1
ATOM 2423 C CA . SER A 1 322 ? 112.440 26.993 -75.382 1.00 79.81 322 SER A CA 1
ATOM 2424 C C . SER A 1 322 ? 112.798 28.417 -75.838 1.00 79.81 322 SER A C 1
ATOM 2426 O O . SER A 1 322 ? 113.970 28.707 -76.097 1.00 79.81 322 SER A O 1
ATOM 2428 N N . GLU A 1 323 ? 111.834 29.345 -75.874 1.00 75.12 323 GLU A N 1
ATOM 2429 C CA . GLU A 1 323 ? 112.121 30.750 -76.187 1.00 75.12 323 GLU A CA 1
ATOM 2430 C C . GLU A 1 323 ? 112.945 31.433 -75.077 1.00 75.12 323 GLU A C 1
ATOM 2432 O O . GLU A 1 323 ? 113.849 32.217 -75.370 1.00 75.12 323 GLU A O 1
ATOM 2437 N N . THR A 1 324 ? 112.709 31.114 -73.798 1.00 75.94 324 THR A N 1
ATOM 2438 C CA . THR A 1 324 ? 113.533 31.635 -72.694 1.00 75.94 324 THR A CA 1
ATOM 2439 C C . THR A 1 324 ? 114.943 31.052 -72.691 1.00 75.94 324 THR A C 1
ATOM 2441 O O . THR A 1 324 ? 115.870 31.756 -72.306 1.00 75.94 324 THR A O 1
ATOM 2444 N N . GLU A 1 325 ? 115.158 29.812 -73.135 1.00 76.94 325 GLU A N 1
ATOM 2445 C CA . GLU A 1 325 ? 116.500 29.253 -73.334 1.00 76.94 325 GLU A CA 1
ATOM 2446 C C . GLU A 1 325 ? 117.228 29.953 -74.485 1.00 76.94 325 GLU A C 1
ATOM 2448 O O . GLU A 1 325 ? 118.382 30.351 -74.316 1.00 76.94 325 GLU A O 1
ATOM 2453 N N . ALA A 1 326 ? 116.547 30.219 -75.605 1.00 75.44 326 ALA A N 1
ATOM 2454 C CA . ALA A 1 326 ? 117.101 31.027 -76.692 1.00 75.44 326 ALA A CA 1
ATOM 2455 C C . ALA A 1 326 ? 117.456 32.457 -76.229 1.00 75.44 326 ALA A C 1
ATOM 2457 O O . ALA A 1 326 ? 118.534 32.968 -76.550 1.00 75.44 326 ALA A O 1
ATOM 2458 N N . ARG A 1 327 ? 116.600 33.085 -75.408 1.00 72.94 327 ARG A N 1
ATOM 2459 C CA . ARG A 1 327 ? 116.886 34.387 -74.783 1.00 72.94 327 ARG A CA 1
ATOM 2460 C C . ARG A 1 327 ? 118.071 34.303 -73.817 1.00 72.94 327 ARG A C 1
ATOM 2462 O O . ARG A 1 327 ? 119.003 35.082 -73.991 1.00 72.94 327 ARG A O 1
ATOM 2469 N N . ARG A 1 328 ? 118.122 33.326 -72.900 1.00 74.44 328 ARG A N 1
ATOM 2470 C CA . ARG A 1 328 ? 119.265 33.111 -71.984 1.00 74.44 328 ARG A CA 1
ATOM 2471 C C . ARG A 1 328 ? 120.573 32.845 -72.729 1.00 74.44 328 ARG A C 1
ATOM 2473 O O . ARG A 1 328 ? 121.616 33.307 -72.282 1.00 74.44 328 ARG A O 1
ATOM 2480 N N . ALA A 1 329 ? 120.546 32.155 -73.869 1.00 75.31 329 ALA A N 1
ATOM 2481 C CA . ALA A 1 329 ? 121.725 31.984 -74.718 1.00 75.31 329 ALA A CA 1
ATOM 2482 C C . ALA A 1 329 ? 122.200 33.326 -75.310 1.00 75.31 329 ALA A C 1
ATOM 2484 O O . ALA A 1 329 ? 123.400 33.600 -75.331 1.00 75.31 329 ALA A O 1
ATOM 2485 N N . SER A 1 330 ? 121.273 34.199 -75.725 1.00 72.38 330 SER A N 1
ATOM 2486 C CA . SER A 1 330 ? 121.607 35.558 -76.180 1.00 72.38 330 SER A CA 1
ATOM 2487 C C . SER A 1 330 ? 122.100 36.468 -75.042 1.00 72.38 330 SER A C 1
ATOM 2489 O O . SER A 1 330 ? 123.083 37.186 -75.217 1.00 72.38 330 SER A O 1
ATOM 2491 N N . GLU A 1 331 ? 121.498 36.379 -73.853 1.00 76.44 331 GLU A N 1
ATOM 2492 C CA . GLU A 1 331 ? 121.914 37.107 -72.648 1.00 76.44 331 GLU A CA 1
ATOM 2493 C C . GLU A 1 331 ? 123.265 36.610 -72.127 1.00 76.44 331 GLU A C 1
ATOM 2495 O O . GLU A 1 331 ? 124.084 37.419 -71.715 1.00 76.44 331 GLU A O 1
ATOM 2500 N N . SER A 1 332 ? 123.557 35.310 -72.215 1.00 73.88 332 SER A N 1
ATOM 2501 C CA . SER A 1 332 ? 124.875 34.746 -71.902 1.00 73.88 332 SER A CA 1
ATOM 2502 C C . SER A 1 332 ? 125.943 35.230 -72.887 1.00 73.88 332 SER A C 1
ATOM 2504 O O . SER A 1 332 ? 127.041 35.590 -72.466 1.00 73.88 332 SER A O 1
ATOM 2506 N N . HIS A 1 333 ? 125.612 35.343 -74.179 1.00 76.25 333 HIS A N 1
ATOM 2507 C CA . HIS A 1 333 ? 126.489 35.970 -75.173 1.00 76.25 333 HIS A CA 1
ATOM 2508 C C . HIS A 1 333 ? 126.748 37.459 -74.889 1.00 76.25 333 HIS A C 1
ATOM 2510 O O . HIS A 1 333 ? 127.862 37.933 -75.117 1.00 76.25 333 HIS A O 1
ATOM 2516 N N . LEU A 1 334 ? 125.749 38.190 -74.381 1.00 73.44 334 LEU A N 1
ATOM 2517 C CA . LEU A 1 334 ? 125.903 39.581 -73.944 1.00 73.44 334 LEU A CA 1
ATOM 2518 C C . LEU A 1 334 ? 126.691 39.687 -72.629 1.00 73.44 334 LEU A C 1
ATOM 2520 O O . LEU A 1 334 ? 127.573 40.535 -72.544 1.00 73.44 334 LEU A O 1
ATOM 2524 N N . SER A 1 335 ? 126.451 38.802 -71.655 1.00 75.38 335 SER A N 1
ATOM 2525 C CA . SER A 1 335 ? 127.208 38.734 -70.399 1.00 75.38 335 SER A CA 1
ATOM 2526 C C . SER A 1 335 ? 128.673 38.465 -70.684 1.00 75.38 335 SER A C 1
ATOM 2528 O O . SER A 1 335 ? 129.495 39.273 -70.298 1.00 75.38 335 SER A O 1
ATOM 2530 N N . ALA A 1 336 ? 129.017 37.445 -71.478 1.00 75.00 336 ALA A N 1
ATOM 2531 C CA . ALA A 1 336 ? 130.409 37.166 -71.835 1.00 75.00 336 ALA A CA 1
ATOM 2532 C C . ALA A 1 336 ? 131.108 38.380 -72.483 1.00 75.00 336 ALA A C 1
ATOM 2534 O O . ALA A 1 336 ? 132.266 38.664 -72.188 1.00 75.00 336 ALA A O 1
ATOM 2535 N N . ARG A 1 337 ? 130.385 39.145 -73.315 1.00 70.50 337 ARG A N 1
ATOM 2536 C CA . ARG A 1 337 ? 130.860 40.400 -73.924 1.00 70.50 337 ARG A CA 1
ATOM 2537 C C . ARG A 1 337 ? 131.013 41.543 -72.910 1.00 70.50 337 ARG A C 1
ATOM 2539 O O . ARG A 1 337 ? 131.840 42.430 -73.102 1.00 70.50 337 ARG A O 1
ATOM 2546 N N . GLN A 1 338 ? 130.199 41.538 -71.860 1.00 75.44 338 GLN A N 1
ATOM 2547 C CA . GLN A 1 338 ? 130.198 42.513 -70.776 1.00 75.44 338 GLN A CA 1
ATOM 2548 C C . GLN A 1 338 ? 131.241 42.173 -69.700 1.00 75.44 338 GLN A C 1
ATOM 2550 O O . GLN A 1 338 ? 131.888 43.085 -69.209 1.00 75.44 338 GLN A O 1
ATOM 2555 N N . ASP A 1 339 ? 131.477 40.894 -69.409 1.00 74.06 339 ASP A N 1
ATOM 2556 C CA . ASP A 1 339 ? 132.509 40.358 -68.515 1.00 74.06 339 ASP A CA 1
ATOM 2557 C C . ASP A 1 339 ? 133.917 40.534 -69.121 1.00 74.06 339 ASP A C 1
ATOM 2559 O O . ASP A 1 339 ? 134.870 40.860 -68.412 1.00 74.06 339 ASP A O 1
ATOM 2563 N N . GLU A 1 340 ? 134.056 40.407 -70.446 1.00 71.44 340 GLU A N 1
ATOM 2564 C CA . GLU A 1 340 ? 135.264 40.771 -71.212 1.00 71.44 340 GLU A CA 1
ATOM 2565 C C . GLU A 1 340 ? 135.588 42.278 -71.076 1.00 71.44 340 GLU A C 1
ATOM 2567 O O . GLU A 1 340 ? 136.745 42.670 -70.917 1.00 71.44 340 GLU A O 1
ATOM 2572 N N . LEU A 1 341 ? 134.556 43.128 -71.033 1.00 69.62 341 LEU A N 1
ATOM 2573 C CA . LEU A 1 341 ? 134.666 44.565 -70.751 1.00 69.62 341 LEU A CA 1
ATOM 2574 C C . LEU A 1 341 ? 134.925 44.865 -69.264 1.00 69.62 341 LEU A C 1
ATOM 2576 O O . LEU A 1 341 ? 135.723 45.741 -68.928 1.00 69.62 341 LEU A O 1
ATOM 2580 N N . GLU A 1 342 ? 134.266 44.150 -68.355 1.00 74.75 342 GLU A N 1
ATOM 2581 C CA . GLU A 1 342 ? 134.336 44.409 -66.919 1.00 74.75 342 GLU A CA 1
ATOM 2582 C C . GLU A 1 342 ? 135.629 43.866 -66.301 1.00 74.75 342 GLU A C 1
ATOM 2584 O O . GLU A 1 342 ? 136.162 44.485 -65.387 1.00 74.75 342 GLU A O 1
ATOM 2589 N N . THR A 1 343 ? 136.207 42.782 -66.827 1.00 71.75 343 THR A N 1
ATOM 2590 C CA . THR A 1 343 ? 137.569 42.357 -66.458 1.00 71.75 343 THR A CA 1
ATOM 2591 C C . THR A 1 343 ? 138.617 43.367 -66.920 1.00 71.75 343 THR A C 1
ATOM 2593 O O . THR A 1 343 ? 139.540 43.653 -66.156 1.00 71.75 343 THR A O 1
ATOM 2596 N N . SER A 1 344 ? 138.434 43.998 -68.089 1.00 58.94 344 SER A N 1
ATOM 2597 C CA . SER A 1 344 ? 139.276 45.123 -68.521 1.00 58.94 344 SER A CA 1
ATOM 2598 C C . SER A 1 344 ? 139.198 46.318 -67.558 1.00 58.94 344 SER A C 1
ATOM 2600 O O . SER A 1 344 ? 140.220 46.948 -67.310 1.00 58.94 344 SER A O 1
ATOM 2602 N N . LEU A 1 345 ? 138.025 46.612 -66.982 1.00 73.31 345 LEU A N 1
ATOM 2603 C CA . LEU A 1 345 ? 137.818 47.736 -66.050 1.00 73.31 345 LEU A CA 1
ATOM 2604 C C . LEU A 1 345 ? 138.169 47.405 -64.587 1.00 73.31 345 LEU A C 1
ATOM 2606 O O . LEU A 1 345 ? 138.707 48.241 -63.863 1.00 73.31 345 LEU A O 1
ATOM 2610 N N . LYS A 1 346 ? 137.904 46.183 -64.117 1.00 63.56 346 LYS A N 1
ATOM 2611 C CA . LYS A 1 346 ? 138.244 45.746 -62.751 1.00 63.56 346 LYS A CA 1
ATOM 2612 C C . LYS A 1 346 ? 139.749 45.617 -62.550 1.00 63.56 346 LYS A C 1
ATOM 2614 O O . LYS A 1 346 ? 140.210 45.849 -61.435 1.00 63.56 346 LYS A O 1
ATOM 2619 N N . LEU A 1 347 ? 140.511 45.335 -63.610 1.00 66.94 347 LEU A N 1
ATOM 2620 C CA . LEU A 1 347 ? 141.974 45.403 -63.578 1.00 66.94 347 LEU A CA 1
ATOM 2621 C C . LEU A 1 347 ? 142.484 46.838 -63.324 1.00 66.94 347 LEU A C 1
ATOM 2623 O O . LEU A 1 347 ? 143.513 47.004 -62.674 1.00 66.94 347 LEU A O 1
ATOM 2627 N N . GLU A 1 348 ? 141.749 47.865 -63.768 1.00 53.47 348 GLU A N 1
ATOM 2628 C CA . GLU A 1 348 ? 142.055 49.275 -63.478 1.00 53.47 348 GLU A CA 1
ATOM 2629 C C . GLU A 1 348 ? 141.571 49.710 -62.078 1.00 53.47 348 GLU A C 1
ATOM 2631 O O . GLU A 1 348 ? 142.255 50.472 -61.397 1.00 53.47 348 GLU A O 1
ATOM 2636 N N . ILE A 1 349 ? 140.410 49.219 -61.618 1.00 64.12 349 ILE A N 1
ATOM 2637 C CA . ILE A 1 349 ? 139.743 49.703 -60.389 1.00 64.12 349 ILE A CA 1
ATOM 2638 C C . ILE A 1 349 ? 140.169 48.959 -59.110 1.00 64.12 349 ILE A C 1
ATOM 2640 O O . ILE A 1 349 ? 140.244 49.574 -58.044 1.00 64.12 349 ILE A O 1
ATOM 2644 N N . ALA A 1 350 ? 140.461 47.654 -59.164 1.00 60.12 350 ALA A N 1
ATOM 2645 C CA . ALA A 1 350 ? 140.754 46.859 -57.959 1.00 60.12 350 ALA A CA 1
ATOM 2646 C C . ALA A 1 350 ? 142.031 47.307 -57.214 1.00 60.12 350 ALA A C 1
ATOM 2648 O O . ALA A 1 350 ? 142.215 46.981 -56.045 1.00 60.12 350 ALA A O 1
ATOM 2649 N N . ALA A 1 351 ? 142.873 48.123 -57.851 1.00 54.72 351 ALA A N 1
ATOM 2650 C CA . ALA A 1 351 ? 144.059 48.734 -57.258 1.00 54.72 351 ALA A CA 1
ATOM 2651 C C . ALA A 1 351 ? 143.779 49.811 -56.173 1.00 54.72 351 ALA A C 1
ATOM 2653 O O . ALA A 1 351 ? 144.734 50.422 -55.696 1.00 54.72 351 ALA A O 1
ATOM 2654 N N . ALA A 1 352 ? 142.515 50.088 -55.798 1.00 51.81 352 ALA A N 1
ATOM 2655 C CA . ALA A 1 352 ? 142.150 51.347 -55.125 1.00 51.81 352 ALA A CA 1
ATOM 2656 C C . ALA A 1 352 ? 141.433 51.305 -53.745 1.00 51.81 352 ALA A C 1
ATOM 2658 O O . ALA A 1 352 ? 141.369 52.360 -53.117 1.00 51.81 352 ALA A O 1
ATOM 2659 N N . ILE A 1 353 ? 140.849 50.189 -53.262 1.00 58.34 353 ILE A N 1
ATOM 2660 C CA . ILE A 1 353 ? 139.737 50.258 -52.259 1.00 58.34 353 ILE A CA 1
ATOM 2661 C C . ILE A 1 353 ? 139.948 49.566 -50.880 1.00 58.34 353 ILE A C 1
ATOM 2663 O O . ILE A 1 353 ? 139.192 49.837 -49.948 1.00 58.34 353 ILE A O 1
ATOM 2667 N N . GLU A 1 354 ? 140.958 48.714 -50.690 1.00 58.22 354 GLU A N 1
ATOM 2668 C CA . GLU A 1 354 ? 141.091 47.757 -49.557 1.00 58.22 354 GLU A CA 1
ATOM 2669 C C . GLU A 1 354 ? 141.403 48.373 -48.149 1.00 58.22 354 GLU A C 1
ATOM 2671 O O . GLU A 1 354 ? 142.445 48.075 -47.565 1.00 58.22 354 GLU A O 1
ATOM 2676 N N . ALA A 1 355 ? 140.559 49.265 -47.587 1.00 43.38 355 ALA A N 1
ATOM 2677 C CA . ALA A 1 355 ? 141.002 50.188 -46.513 1.00 43.38 355 ALA A CA 1
ATOM 2678 C C . ALA A 1 355 ? 140.065 50.531 -45.305 1.00 43.38 355 ALA A C 1
ATOM 2680 O O . ALA A 1 355 ? 140.459 51.393 -44.520 1.00 43.38 355 ALA A O 1
ATOM 2681 N N . GLU A 1 356 ? 138.855 49.956 -45.113 1.00 31.00 356 GLU A N 1
ATOM 2682 C CA . GLU A 1 356 ? 137.780 50.673 -44.353 1.00 31.00 356 GLU A CA 1
ATOM 2683 C C . GLU A 1 356 ? 137.169 50.099 -43.022 1.00 31.00 356 GLU A C 1
ATOM 2685 O O . GLU A 1 356 ? 137.244 50.782 -42.001 1.00 31.00 356 GLU A O 1
ATOM 2690 N N . ARG A 1 357 ? 136.431 48.965 -42.985 1.00 48.50 357 ARG A N 1
ATOM 2691 C CA . ARG A 1 357 ? 135.254 48.803 -42.059 1.00 48.50 357 ARG A CA 1
ATOM 2692 C C . ARG A 1 357 ? 135.388 47.839 -40.853 1.00 48.50 357 ARG A C 1
ATOM 2694 O O . ARG A 1 357 ? 135.520 46.639 -41.066 1.00 48.50 357 ARG A O 1
ATOM 2701 N N . ALA A 1 358 ? 135.143 48.318 -39.614 1.00 33.47 358 ALA A N 1
ATOM 2702 C CA . ALA A 1 358 ? 134.798 47.497 -38.419 1.00 33.47 358 ALA A CA 1
ATOM 2703 C C . ALA A 1 358 ? 134.229 48.331 -37.222 1.00 33.47 358 ALA A C 1
ATOM 2705 O O . ALA A 1 358 ? 135.018 48.985 -36.543 1.00 33.47 358 ALA A O 1
ATOM 2706 N N . VAL A 1 359 ? 132.898 48.367 -36.946 1.00 23.64 359 VAL A N 1
ATOM 2707 C CA . VAL A 1 359 ? 132.300 49.378 -36.005 1.00 23.64 359 VAL A CA 1
ATOM 2708 C C . VAL A 1 359 ? 131.228 48.929 -34.956 1.00 23.64 359 VAL A C 1
ATOM 2710 O O . VAL A 1 359 ? 131.610 48.469 -33.886 1.00 23.64 359 VAL A O 1
ATOM 2713 N N . ARG A 1 360 ? 129.914 49.201 -35.139 1.00 42.22 360 ARG A N 1
ATOM 2714 C CA . ARG A 1 360 ? 128.902 49.374 -34.042 1.00 42.22 360 ARG A CA 1
ATOM 2715 C C . ARG A 1 360 ? 128.025 48.141 -33.743 1.00 42.22 360 ARG A C 1
ATOM 2717 O O . ARG A 1 360 ? 127.751 47.388 -34.671 1.00 42.22 360 ARG A O 1
ATOM 2724 N N . ALA A 1 361 ? 127.482 48.012 -32.511 1.00 38.78 361 ALA A N 1
ATOM 2725 C CA . ALA A 1 361 ? 126.534 46.925 -32.159 1.00 38.78 361 ALA A CA 1
ATOM 2726 C C . ALA A 1 361 ? 125.624 47.037 -30.881 1.00 38.78 361 ALA A C 1
ATOM 2728 O O . ALA A 1 361 ? 124.964 46.052 -30.566 1.00 38.78 361 ALA A O 1
ATOM 2729 N N . SER A 1 362 ? 125.576 48.122 -30.083 1.00 40.09 362 SER A N 1
ATOM 2730 C CA . SER A 1 362 ? 125.363 47.983 -28.610 1.00 40.09 362 SER A CA 1
ATOM 2731 C C . SER A 1 362 ? 124.107 48.581 -27.909 1.00 40.09 362 SER A C 1
ATOM 2733 O O . SER A 1 362 ? 124.200 48.878 -26.720 1.00 40.09 362 SER A O 1
ATOM 2735 N N . GLU A 1 363 ? 122.955 48.813 -28.555 1.00 62.19 363 GLU A N 1
ATOM 2736 C CA . GLU A 1 363 ? 121.945 49.781 -28.029 1.00 62.19 363 GLU A CA 1
ATOM 2737 C C . GLU A 1 363 ? 120.614 49.230 -27.429 1.00 62.19 363 GLU A C 1
ATOM 2739 O O . GLU A 1 363 ? 119.768 50.026 -27.027 1.00 62.19 363 GLU A O 1
ATOM 2744 N N . LEU A 1 364 ? 120.378 47.911 -27.333 1.00 63.94 364 LEU A N 1
ATOM 2745 C CA . LEU A 1 364 ? 118.996 47.365 -27.257 1.00 63.94 364 LEU A CA 1
ATOM 2746 C C . LEU A 1 364 ? 118.349 47.083 -25.866 1.00 63.94 364 LEU A C 1
ATOM 2748 O O . LEU A 1 364 ? 117.193 46.669 -25.825 1.00 63.94 364 LEU A O 1
ATOM 2752 N N . ASP A 1 365 ? 119.045 47.249 -24.736 1.00 61.47 365 ASP A N 1
ATOM 2753 C CA . ASP A 1 365 ? 118.702 46.570 -23.454 1.00 61.47 365 ASP A CA 1
ATOM 2754 C C . ASP A 1 365 ? 117.583 47.210 -22.580 1.00 61.47 365 ASP A C 1
ATOM 2756 O O . ASP A 1 365 ? 116.947 46.543 -21.766 1.00 61.47 365 ASP A O 1
ATOM 2760 N N . GLN A 1 366 ? 117.319 48.516 -22.693 1.00 58.81 366 GLN A N 1
ATOM 2761 C CA . GLN A 1 366 ? 116.787 49.281 -21.543 1.00 58.81 366 GLN A CA 1
ATOM 2762 C C . GLN A 1 366 ? 115.265 49.220 -21.261 1.00 58.81 366 GLN A C 1
ATOM 2764 O O . GLN A 1 366 ? 114.832 49.705 -20.214 1.00 58.81 366 GLN A O 1
ATOM 2769 N N . LEU A 1 367 ? 114.424 48.679 -22.150 1.00 64.12 367 LEU A N 1
ATOM 2770 C CA . LEU A 1 367 ? 112.973 48.966 -22.127 1.00 64.12 367 LEU A CA 1
ATOM 2771 C C . LEU A 1 367 ? 112.106 48.124 -21.165 1.00 64.12 367 LEU A C 1
ATOM 2773 O O . LEU A 1 367 ? 110.970 48.510 -20.893 1.00 64.12 367 LEU A O 1
ATOM 2777 N N . VAL A 1 368 ? 112.598 47.002 -20.631 1.00 64.06 368 VAL A N 1
ATOM 2778 C CA . VAL A 1 368 ? 111.745 45.990 -19.960 1.00 64.06 368 VAL A CA 1
ATOM 2779 C C . VAL A 1 368 ? 111.254 46.395 -18.554 1.00 64.06 368 VAL A C 1
ATOM 2781 O O . VAL A 1 368 ? 110.165 46.009 -18.138 1.00 64.06 368 VAL A O 1
ATOM 2784 N N . LYS A 1 369 ? 112.013 47.204 -17.805 1.00 62.56 369 LYS A N 1
ATOM 2785 C CA . LYS A 1 369 ? 111.875 47.378 -16.336 1.00 62.56 369 LYS A CA 1
ATOM 2786 C C . LYS A 1 369 ? 110.710 48.263 -15.834 1.00 62.56 369 LYS A C 1
ATOM 2788 O O . LYS A 1 369 ? 110.816 48.827 -14.748 1.00 62.56 369 LYS A O 1
ATOM 2793 N N . ARG A 1 370 ? 109.632 48.477 -16.604 1.00 58.91 370 ARG A N 1
ATOM 2794 C CA . ARG A 1 370 ? 108.691 49.603 -16.356 1.00 58.91 370 ARG A CA 1
ATOM 2795 C C . ARG A 1 370 ? 107.204 49.262 -16.162 1.00 58.91 370 ARG A C 1
ATOM 2797 O O . ARG A 1 370 ? 106.407 50.186 -16.041 1.00 58.91 370 ARG A O 1
ATOM 2804 N N . LEU A 1 371 ? 106.818 47.984 -16.119 1.00 57.50 371 LEU A N 1
ATOM 2805 C CA . LEU A 1 371 ? 105.404 47.555 -16.033 1.00 57.50 371 LEU A CA 1
ATOM 2806 C C . LEU A 1 371 ? 104.991 46.906 -14.695 1.00 57.50 371 LEU A C 1
ATOM 2808 O O . LEU A 1 371 ? 103.839 46.522 -14.533 1.00 57.50 371 LEU A O 1
ATOM 2812 N N . GLU A 1 372 ? 105.902 46.788 -13.731 1.00 55.97 372 GLU A N 1
ATOM 2813 C CA . GLU A 1 372 ? 105.786 45.828 -12.619 1.00 55.97 372 GLU A CA 1
ATOM 2814 C C . GLU A 1 372 ? 105.264 46.426 -11.287 1.00 55.97 372 GLU A C 1
ATOM 2816 O O . GLU A 1 372 ? 105.283 45.754 -10.263 1.00 55.97 372 GLU A O 1
ATOM 2821 N N . SER A 1 373 ? 104.818 47.693 -11.259 1.00 44.06 373 SER A N 1
ATOM 2822 C CA . SER A 1 373 ? 104.747 48.483 -10.007 1.00 44.06 373 SER A CA 1
ATOM 2823 C C . SER A 1 373 ? 103.398 49.137 -9.643 1.00 44.06 373 SER A C 1
ATOM 2825 O O . SER A 1 373 ? 103.410 50.150 -8.944 1.00 44.06 373 SER A O 1
ATOM 2827 N N . ILE A 1 374 ? 102.248 48.653 -10.138 1.00 45.12 374 ILE A N 1
ATOM 2828 C CA . ILE A 1 374 ? 100.933 49.312 -9.902 1.00 45.12 374 ILE A CA 1
ATOM 2829 C C . ILE A 1 374 ? 99.847 48.389 -9.302 1.00 45.12 374 ILE A C 1
ATOM 2831 O O . ILE A 1 374 ? 98.903 48.881 -8.694 1.00 45.12 374 ILE A O 1
ATOM 2835 N N . THR A 1 375 ? 99.987 47.062 -9.363 1.00 47.72 375 THR A N 1
ATOM 2836 C CA . THR A 1 375 ? 98.941 46.108 -8.923 1.00 47.72 375 THR A CA 1
ATOM 2837 C C . THR A 1 375 ? 99.131 45.614 -7.473 1.00 47.72 375 THR A C 1
ATOM 2839 O O . THR A 1 375 ? 98.974 44.428 -7.203 1.00 47.72 375 THR A O 1
ATOM 2842 N N . SER A 1 376 ? 99.552 46.488 -6.548 1.00 39.94 376 SER A N 1
ATOM 2843 C CA . SER A 1 376 ? 100.125 46.080 -5.246 1.00 39.94 376 SER A CA 1
ATOM 2844 C C . SER A 1 376 ? 99.741 46.987 -4.058 1.00 39.94 376 SER A C 1
ATOM 2846 O O . SER A 1 376 ? 100.618 47.425 -3.309 1.00 39.94 376 SER A O 1
ATOM 2848 N N . SER A 1 377 ? 98.453 47.290 -3.871 1.00 40.72 377 SER A N 1
ATOM 2849 C CA . SER A 1 377 ? 97.967 48.000 -2.672 1.00 40.72 377 SER A CA 1
ATOM 2850 C C . SER A 1 377 ? 96.459 47.842 -2.447 1.00 40.72 377 SER A C 1
ATOM 2852 O O . SER A 1 377 ? 95.707 48.008 -3.409 1.00 40.72 377 SER A O 1
ATOM 2854 N N . GLN A 1 378 ? 96.047 47.698 -1.181 1.00 37.53 378 GLN A N 1
ATOM 2855 C CA . GLN A 1 378 ? 94.659 47.690 -0.678 1.00 37.53 378 GLN A CA 1
ATOM 2856 C C . GLN A 1 378 ? 93.915 46.369 -0.974 1.00 37.53 378 GLN A C 1
ATOM 2858 O O . GLN A 1 378 ? 93.352 46.204 -2.053 1.00 37.53 378 GLN A O 1
ATOM 2863 N N . ASP A 1 379 ? 93.998 45.323 -0.134 1.00 33.53 379 ASP A N 1
ATOM 2864 C CA . ASP A 1 379 ? 93.912 45.213 1.353 1.00 33.53 379 ASP A CA 1
ATOM 2865 C C . ASP A 1 379 ? 92.467 45.451 1.863 1.00 33.53 379 ASP A C 1
ATOM 2867 O O . ASP A 1 379 ? 91.811 46.376 1.388 1.00 33.53 379 ASP A O 1
ATOM 2871 N N . GLU A 1 380 ? 91.904 44.772 2.876 1.00 34.44 380 GLU A N 1
ATOM 2872 C CA . GLU A 1 380 ? 92.058 43.423 3.484 1.00 34.44 380 GLU A CA 1
ATOM 2873 C C . GLU A 1 380 ? 91.010 43.308 4.640 1.00 34.44 380 GLU A C 1
ATOM 2875 O O . GLU A 1 380 ? 90.388 44.323 4.942 1.00 34.44 380 GLU A O 1
ATOM 2880 N N . LEU A 1 381 ? 90.879 42.144 5.323 1.00 33.56 381 LEU A N 1
ATOM 2881 C CA . LEU A 1 381 ? 90.331 41.970 6.710 1.00 33.56 381 LEU A CA 1
ATOM 2882 C C . LEU A 1 381 ? 88.838 42.376 6.964 1.00 33.56 381 LEU A C 1
ATOM 2884 O O . LEU A 1 381 ? 88.321 43.314 6.377 1.00 33.56 381 LEU A O 1
ATOM 2888 N N . GLU A 1 382 ? 87.987 41.762 7.804 1.00 32.62 382 GLU A N 1
ATOM 2889 C CA . GLU A 1 382 ? 87.907 40.563 8.679 1.00 32.62 382 GLU A CA 1
ATOM 2890 C C . GLU A 1 382 ? 86.423 40.084 8.617 1.00 32.62 382 GLU A C 1
ATOM 2892 O O . GLU A 1 382 ? 85.538 40.881 8.317 1.00 32.62 382 GLU A O 1
ATOM 2897 N N . GLN A 1 383 ? 85.971 38.834 8.791 1.00 32.53 383 GLN A N 1
ATOM 2898 C CA . GLN A 1 383 ? 86.450 37.595 9.429 1.00 32.53 383 GLN A CA 1
ATOM 2899 C C . GLN A 1 383 ? 86.124 37.416 10.940 1.00 32.53 383 GLN A C 1
ATOM 2901 O O . GLN A 1 383 ? 86.980 37.583 11.797 1.00 32.53 383 GLN A O 1
ATOM 2906 N N . ALA A 1 384 ? 84.906 36.900 11.216 1.00 30.92 384 ALA A N 1
ATOM 2907 C CA . ALA A 1 384 ? 84.410 36.337 12.498 1.00 30.92 384 ALA A CA 1
ATOM 2908 C C . ALA A 1 384 ? 84.197 37.354 13.666 1.00 30.92 384 ALA A C 1
ATOM 2910 O O . ALA A 1 384 ? 84.688 38.468 13.608 1.00 30.92 384 ALA A O 1
ATOM 2911 N N . THR A 1 385 ? 83.410 37.120 14.734 1.00 29.64 385 THR A N 1
ATOM 2912 C CA . THR A 1 385 ? 82.900 35.888 15.386 1.00 29.64 385 THR A CA 1
ATOM 2913 C C . THR A 1 385 ? 81.468 36.035 15.969 1.00 29.64 385 THR A C 1
ATOM 2915 O O . THR A 1 385 ? 80.874 37.106 15.977 1.00 29.64 385 THR A O 1
ATOM 2918 N N . ALA A 1 386 ? 80.927 34.910 16.450 1.00 27.41 386 ALA A N 1
ATOM 2919 C CA . ALA A 1 386 ? 79.606 34.652 17.037 1.00 27.41 386 ALA A CA 1
ATOM 2920 C C . ALA A 1 386 ? 79.030 35.620 18.101 1.00 27.41 386 ALA A C 1
ATOM 2922 O O . ALA A 1 386 ? 79.742 36.028 19.015 1.00 27.41 386 ALA A O 1
ATOM 2923 N N . LEU A 1 387 ? 77.688 35.768 18.105 1.00 29.20 387 LEU A N 1
ATOM 2924 C CA . LEU A 1 387 ? 76.800 35.492 19.262 1.00 29.20 387 LEU A CA 1
ATOM 2925 C C . LEU A 1 387 ? 75.293 35.611 18.909 1.00 29.20 387 LEU A C 1
ATOM 2927 O O . LEU A 1 387 ? 74.921 36.426 18.076 1.00 29.20 387 LEU A O 1
ATOM 2931 N N . SER A 1 388 ? 74.445 34.859 19.636 1.00 29.12 388 SER A N 1
ATOM 2932 C CA . SER A 1 388 ? 72.963 34.950 19.728 1.00 29.12 388 SER A CA 1
ATOM 2933 C C . SER A 1 388 ? 72.094 34.598 18.491 1.00 29.12 388 SER A C 1
ATOM 2935 O O . SER A 1 388 ? 72.403 35.019 17.387 1.00 29.12 388 SER A O 1
ATOM 2937 N N . LEU A 1 389 ? 70.910 33.956 18.576 1.00 27.95 389 LEU A N 1
ATOM 2938 C CA . LEU A 1 389 ? 70.328 32.956 19.507 1.00 27.95 389 LEU A CA 1
ATOM 2939 C C . LEU A 1 389 ? 68.953 32.487 18.946 1.00 27.95 389 LEU A C 1
ATOM 2941 O O . LEU A 1 389 ? 68.014 33.272 18.986 1.00 27.95 389 LEU A O 1
ATOM 2945 N N . ALA A 1 390 ? 68.815 31.206 18.560 1.00 27.91 390 ALA A N 1
ATOM 2946 C CA . ALA A 1 390 ? 67.541 30.463 18.372 1.00 27.91 390 ALA A CA 1
ATOM 2947 C C . ALA A 1 390 ? 66.501 31.031 17.342 1.00 27.91 390 ALA A C 1
ATOM 2949 O O . ALA A 1 390 ? 66.663 32.124 16.818 1.00 27.91 390 ALA A O 1
ATOM 2950 N N . ALA A 1 391 ? 65.432 30.328 16.930 1.00 30.70 391 ALA A N 1
ATOM 2951 C CA . ALA A 1 391 ? 64.967 28.971 17.252 1.00 30.70 391 ALA A CA 1
ATOM 2952 C C . ALA A 1 391 ? 64.284 28.278 16.043 1.00 30.70 391 ALA A C 1
ATOM 2954 O O . ALA A 1 391 ? 63.551 28.921 15.296 1.00 30.70 391 ALA A O 1
ATOM 2955 N N . GLY A 1 392 ? 64.440 26.953 15.931 1.00 30.42 392 GLY A N 1
ATOM 2956 C CA . GLY A 1 392 ? 63.406 26.030 15.428 1.00 30.42 392 GLY A CA 1
ATOM 2957 C C . GLY A 1 392 ? 62.907 25.210 16.632 1.00 30.42 392 GLY A C 1
ATOM 2958 O O . GLY A 1 392 ? 63.710 24.939 17.520 1.00 30.42 392 GLY A O 1
ATOM 2959 N N . ILE A 1 393 ? 61.602 25.031 16.859 1.00 34.72 393 ILE A N 1
ATOM 2960 C CA . ILE A 1 393 ? 60.655 24.130 16.165 1.00 34.72 393 ILE A CA 1
ATOM 2961 C C . ILE A 1 393 ? 60.761 22.669 16.661 1.00 34.72 393 ILE A C 1
ATOM 2963 O O . ILE A 1 393 ? 61.843 22.099 16.721 1.00 34.72 393 ILE A O 1
ATOM 2967 N N . GLU A 1 394 ? 59.578 22.103 16.928 1.00 28.00 394 GLU A N 1
ATOM 2968 C CA . GLU A 1 394 ? 59.218 20.695 17.167 1.00 28.00 394 GLU A CA 1
ATOM 2969 C C . GLU A 1 394 ? 59.320 20.042 18.566 1.00 28.00 394 GLU A C 1
ATOM 2971 O O . GLU A 1 394 ? 60.337 20.089 19.246 1.00 28.00 394 GLU A O 1
ATOM 2976 N N . ALA A 1 395 ? 58.225 19.326 18.876 1.00 26.69 395 ALA A N 1
ATOM 2977 C CA . ALA A 1 395 ? 58.055 18.163 19.763 1.00 26.69 395 ALA A CA 1
ATOM 2978 C C . ALA A 1 395 ? 58.262 18.240 21.303 1.00 26.69 395 ALA A C 1
ATOM 2980 O O . ALA A 1 395 ? 59.174 18.852 21.835 1.00 26.69 395 ALA A O 1
ATOM 2981 N N . GLU A 1 396 ? 57.354 17.514 21.975 1.00 26.94 396 GLU A N 1
ATOM 2982 C CA . GLU A 1 396 ? 57.282 16.995 23.361 1.00 26.94 396 GLU A CA 1
ATOM 2983 C C . GLU A 1 396 ? 57.859 17.817 24.545 1.00 26.94 396 GLU A C 1
ATOM 2985 O O . GLU A 1 396 ? 59.046 18.092 24.629 1.00 26.94 396 GLU A O 1
ATOM 2990 N N . ARG A 1 397 ? 57.084 18.287 25.541 1.00 33.16 397 ARG A N 1
ATOM 2991 C CA . ARG A 1 397 ? 56.028 17.672 26.395 1.00 33.16 397 ARG A CA 1
ATOM 2992 C C . ARG A 1 397 ? 56.582 16.789 27.535 1.00 33.16 397 ARG A C 1
ATOM 2994 O O . ARG A 1 397 ? 57.289 15.822 27.307 1.00 33.16 397 ARG A O 1
ATOM 3001 N N . SER A 1 398 ? 56.086 17.060 28.751 1.00 27.55 398 SER A N 1
ATOM 3002 C CA . SER A 1 398 ? 56.151 16.255 29.996 1.00 27.55 398 SER A CA 1
ATOM 3003 C C . SER A 1 398 ? 57.386 16.345 30.927 1.00 27.55 398 SER A C 1
ATOM 3005 O O . SER A 1 398 ? 58.284 15.516 30.896 1.00 27.55 398 SER A O 1
ATOM 3007 N N . ALA A 1 399 ? 57.321 17.285 31.882 1.00 26.45 399 ALA A N 1
ATOM 3008 C CA . ALA A 1 399 ? 57.739 17.168 33.297 1.00 26.45 399 ALA A CA 1
ATOM 3009 C C . ALA A 1 399 ? 57.152 18.395 34.054 1.00 26.45 399 ALA A C 1
ATOM 3011 O O . ALA A 1 399 ? 57.179 19.487 33.500 1.00 26.45 399 ALA A O 1
ATOM 3012 N N . ARG A 1 400 ? 56.348 18.232 35.123 1.00 31.42 400 ARG A N 1
ATOM 3013 C CA . ARG A 1 400 ? 56.720 18.270 36.568 1.00 31.42 400 ARG A CA 1
ATOM 3014 C C . ARG A 1 400 ? 57.289 19.615 37.053 1.00 31.42 400 ARG A C 1
ATOM 3016 O O . ARG A 1 400 ? 58.077 20.215 36.343 1.00 31.42 400 ARG A O 1
ATOM 3023 N N . GLU A 1 401 ? 57.012 20.127 38.255 1.00 29.69 401 GLU A N 1
ATOM 3024 C CA . GLU A 1 401 ? 56.093 19.813 39.382 1.00 29.69 401 GLU A CA 1
ATOM 3025 C C . GLU A 1 401 ? 55.882 21.168 40.133 1.00 29.69 401 GLU A C 1
ATOM 3027 O O . GLU A 1 401 ? 56.650 22.099 39.909 1.00 29.69 401 GLU A O 1
ATOM 3032 N N . ALA A 1 402 ? 54.845 21.443 40.932 1.00 30.42 402 ALA A N 1
ATOM 3033 C CA . ALA A 1 402 ? 54.315 20.713 42.090 1.00 30.42 402 ALA A CA 1
ATOM 3034 C C . ALA A 1 402 ? 52.792 20.994 42.252 1.00 30.42 402 ALA A C 1
ATOM 3036 O O . ALA A 1 402 ? 52.332 22.074 41.895 1.00 30.42 402 ALA A O 1
ATOM 3037 N N . ALA A 1 403 ? 51.948 19.992 42.537 1.00 31.02 403 ALA A N 1
ATOM 3038 C CA . ALA A 1 403 ? 51.551 19.466 43.865 1.00 31.02 403 ALA A CA 1
ATOM 3039 C C . ALA A 1 403 ? 50.483 20.346 44.572 1.00 31.02 403 ALA A C 1
ATOM 3041 O O . ALA A 1 403 ? 50.603 21.563 44.577 1.00 31.02 403 ALA A O 1
ATOM 3042 N N . TYR A 1 404 ? 49.329 19.836 45.039 1.00 30.28 404 TYR A N 1
ATOM 3043 C CA . TYR A 1 404 ? 49.092 18.798 46.073 1.00 30.28 404 TYR A CA 1
ATOM 3044 C C . TYR A 1 404 ? 49.790 19.129 47.411 1.00 30.28 404 TYR A C 1
ATOM 3046 O O . TYR A 1 404 ? 50.981 19.412 47.407 1.00 30.28 404 TYR A O 1
ATOM 3054 N N . SER A 1 405 ? 49.143 19.079 48.581 1.00 28.45 405 SER A N 1
ATOM 3055 C CA . SER A 1 405 ? 47.741 18.777 48.948 1.00 28.45 405 SER A CA 1
ATOM 3056 C C . SER A 1 405 ? 47.309 19.705 50.121 1.00 28.45 405 SER A C 1
ATOM 3058 O O . SER A 1 405 ? 48.108 20.513 50.579 1.00 28.45 405 SER A O 1
ATOM 3060 N N . ASP A 1 406 ? 46.050 19.769 50.568 1.00 28.84 406 ASP A N 1
ATOM 3061 C CA . ASP A 1 406 ? 45.481 18.702 51.401 1.00 28.84 406 ASP A CA 1
ATOM 3062 C C . ASP A 1 406 ? 43.952 18.557 51.377 1.00 28.84 406 ASP A C 1
ATOM 3064 O O . ASP A 1 406 ? 43.206 19.434 50.941 1.00 28.84 406 ASP A O 1
ATOM 3068 N N . LEU A 1 407 ? 43.504 17.375 51.807 1.00 25.34 407 LEU A N 1
ATOM 3069 C CA . LEU A 1 407 ? 42.190 16.806 51.516 1.00 25.34 407 LEU A CA 1
ATOM 3070 C C . LEU A 1 407 ? 41.386 16.525 52.797 1.00 25.34 407 LEU A C 1
ATOM 3072 O O . LEU A 1 407 ? 41.861 15.837 53.690 1.00 25.34 407 LEU A O 1
ATOM 3076 N N . VAL A 1 408 ? 40.128 16.979 52.811 1.00 32.00 408 VAL A N 1
ATOM 3077 C CA . VAL A 1 408 ? 38.964 16.455 53.564 1.00 32.00 408 VAL A CA 1
ATOM 3078 C C . VAL A 1 408 ? 39.242 15.543 54.778 1.00 32.00 408 VAL A C 1
ATOM 3080 O O . VAL A 1 408 ? 39.440 14.336 54.615 1.00 32.00 408 VAL A O 1
ATOM 3083 N N . ARG A 1 409 ? 39.011 16.080 55.986 1.00 30.62 409 ARG A N 1
ATOM 3084 C CA . ARG A 1 409 ? 38.154 15.492 57.049 1.00 30.62 409 ARG A CA 1
ATOM 3085 C C . ARG A 1 409 ? 37.878 16.558 58.127 1.00 30.62 409 ARG A C 1
ATOM 3087 O O . ARG A 1 409 ? 38.805 17.214 58.571 1.00 30.62 409 ARG A O 1
ATOM 3094 N N . GLN A 1 410 ? 36.627 16.986 58.329 1.00 30.53 410 GLN A N 1
ATOM 3095 C CA . GLN A 1 410 ? 35.509 16.324 59.039 1.00 30.53 410 GLN A CA 1
ATOM 3096 C C . GLN A 1 410 ? 35.608 16.439 60.574 1.00 30.53 410 GLN A C 1
ATOM 3098 O O . GLN A 1 410 ? 36.501 15.821 61.137 1.00 30.53 410 GLN A O 1
ATOM 3103 N N . VAL A 1 411 ? 34.572 17.055 61.187 1.00 33.47 411 VAL A N 1
ATOM 3104 C CA . VAL A 1 411 ? 34.027 16.745 62.542 1.00 33.47 411 VAL A CA 1
ATOM 3105 C C . VAL A 1 411 ? 34.927 17.227 63.724 1.00 33.47 411 VAL A C 1
ATOM 3107 O O . VAL A 1 411 ? 36.143 17.161 63.624 1.00 33.47 411 VAL A O 1
ATOM 3110 N N . ASP A 1 412 ? 34.457 17.822 64.840 1.00 28.05 412 ASP A N 1
ATOM 3111 C CA . ASP A 1 412 ? 33.141 17.812 65.531 1.00 28.05 412 ASP A CA 1
ATOM 3112 C C . ASP A 1 412 ? 32.841 19.089 66.396 1.00 28.05 412 ASP A C 1
ATOM 3114 O O . ASP A 1 412 ? 33.725 19.926 66.558 1.00 28.05 412 ASP A O 1
ATOM 3118 N N . ALA A 1 413 ? 31.647 19.147 67.031 1.00 28.83 413 ALA A N 1
ATOM 3119 C CA . ALA A 1 413 ? 31.252 19.858 68.291 1.00 28.83 413 ALA A CA 1
ATOM 3120 C C . ALA A 1 413 ? 31.233 21.434 68.377 1.00 28.83 413 ALA A C 1
ATOM 3122 O O . ALA A 1 413 ? 32.260 22.068 68.176 1.00 28.83 413 ALA A O 1
ATOM 3123 N N . LEU A 1 414 ? 30.086 22.149 68.572 1.00 32.75 414 LEU A N 1
ATOM 3124 C CA . LEU A 1 414 ? 29.256 22.476 69.799 1.00 32.75 414 LEU A CA 1
ATOM 3125 C C . LEU A 1 414 ? 29.725 23.736 70.617 1.00 32.75 414 LEU A C 1
ATOM 3127 O O . LEU A 1 414 ? 30.930 23.881 70.779 1.00 32.75 414 LEU A O 1
ATOM 3131 N N . SER A 1 415 ? 28.937 24.691 71.199 1.00 34.31 415 SER A N 1
ATOM 3132 C CA . SER A 1 415 ? 27.469 25.027 71.383 1.00 34.31 415 SER A CA 1
ATOM 3133 C C . SER A 1 415 ? 27.241 26.598 71.437 1.00 34.31 415 SER A C 1
ATOM 3135 O O . SER A 1 415 ? 27.961 27.251 70.693 1.00 34.31 415 SER A O 1
ATOM 3137 N N . LEU A 1 416 ? 26.379 27.366 72.181 1.00 31.64 416 LEU A N 1
ATOM 3138 C CA . LEU A 1 416 ? 25.340 27.246 73.267 1.00 31.64 416 LEU A CA 1
ATOM 3139 C C . LEU A 1 416 ? 24.564 28.616 73.527 1.00 31.64 416 LEU A C 1
ATOM 3141 O O . LEU A 1 416 ? 25.121 29.662 73.213 1.00 31.64 416 LEU A O 1
ATOM 3145 N N . SER A 1 417 ? 23.404 28.614 74.243 1.00 31.70 417 SER A N 1
ATOM 3146 C CA . SER A 1 417 ? 22.860 29.626 75.244 1.00 31.70 417 SER A CA 1
ATOM 3147 C C . SER A 1 417 ? 21.861 30.801 74.877 1.00 31.70 417 SER A C 1
ATOM 3149 O O . SER A 1 417 ? 22.063 31.370 73.810 1.00 31.70 417 SER A O 1
ATOM 3151 N N . LEU A 1 418 ? 20.910 31.365 75.718 1.00 41.97 418 LEU A N 1
ATOM 3152 C CA . LEU A 1 418 ? 19.799 30.870 76.656 1.00 41.97 418 LEU A CA 1
ATOM 3153 C C . LEU A 1 418 ? 18.823 31.960 77.354 1.00 41.97 418 LEU A C 1
ATOM 3155 O O . LEU A 1 418 ? 19.088 33.145 77.171 1.00 41.97 418 LEU A O 1
ATOM 3159 N N . ASP A 1 419 ? 17.788 31.522 78.173 1.00 32.53 419 ASP A N 1
ATOM 3160 C CA . ASP A 1 419 ? 16.964 32.054 79.382 1.00 32.53 419 ASP A CA 1
ATOM 3161 C C . ASP A 1 419 ? 15.666 32.985 79.303 1.00 32.53 419 ASP A C 1
ATOM 3163 O O . ASP A 1 419 ? 15.497 33.608 78.260 1.00 32.53 419 ASP A O 1
ATOM 3167 N N . GLY A 1 420 ? 14.663 33.176 80.254 1.00 42.91 420 GLY A N 1
ATOM 3168 C CA . GLY A 1 420 ? 14.233 32.699 81.648 1.00 42.91 420 GLY A CA 1
ATOM 3169 C C . GLY A 1 420 ? 12.913 33.355 82.327 1.00 42.91 420 GLY A C 1
ATOM 3170 O O . GLY A 1 420 ? 12.289 34.175 81.663 1.00 42.91 420 GLY A O 1
ATOM 3171 N N . GLU A 1 421 ? 12.520 33.058 83.624 1.00 41.22 421 GLU A N 1
ATOM 3172 C CA . GLU A 1 421 ? 11.544 33.714 84.652 1.00 41.22 421 GLU A CA 1
ATOM 3173 C C . GLU A 1 421 ? 10.032 33.276 85.027 1.00 41.22 421 GLU A C 1
ATOM 3175 O O . GLU A 1 421 ? 9.480 32.382 84.388 1.00 41.22 421 GLU A O 1
ATOM 3180 N N . THR A 1 422 ? 9.400 33.823 86.136 1.00 43.88 422 THR A N 1
ATOM 3181 C CA . THR A 1 422 ? 8.212 33.361 87.017 1.00 43.88 422 THR A CA 1
ATOM 3182 C C . THR A 1 422 ? 7.251 34.492 87.640 1.00 43.88 422 THR A C 1
ATOM 3184 O O . THR A 1 422 ? 7.321 35.587 87.096 1.00 43.88 422 THR A O 1
ATOM 3187 N N . GLU A 1 423 ? 6.307 34.504 88.668 1.00 43.59 423 GLU A N 1
ATOM 3188 C CA . GLU A 1 423 ? 5.624 33.674 89.772 1.00 43.59 423 GLU A CA 1
ATOM 3189 C C . GLU A 1 423 ? 4.383 34.419 90.512 1.00 43.59 423 GLU A C 1
ATOM 3191 O O . GLU A 1 423 ? 4.289 35.636 90.350 1.00 43.59 423 GLU A O 1
ATOM 3196 N N . ALA A 1 424 ? 3.469 33.825 91.368 1.00 44.41 424 ALA A N 1
ATOM 3197 C CA . ALA A 1 424 ? 2.283 34.486 92.085 1.00 44.41 424 ALA A CA 1
ATOM 3198 C C . ALA A 1 424 ? 1.663 33.875 93.445 1.00 44.41 424 ALA A C 1
ATOM 3200 O O . ALA A 1 424 ? 2.025 32.775 93.840 1.00 44.41 424 ALA A O 1
ATOM 3201 N N . ARG A 1 425 ? 0.761 34.582 94.228 1.00 46.59 425 ARG A N 1
ATOM 3202 C CA . ARG A 1 425 ? 0.246 34.314 95.665 1.00 46.59 425 ARG A CA 1
ATOM 3203 C C . ARG A 1 425 ? -1.122 35.058 96.042 1.00 46.59 425 ARG A C 1
ATOM 3205 O O . ARG A 1 425 ? -1.443 35.905 95.219 1.00 46.59 425 ARG A O 1
ATOM 3212 N N . LYS A 1 426 ? -1.948 35.039 97.163 1.00 49.62 426 LYS A N 1
ATOM 3213 C CA . LYS A 1 426 ? -2.464 34.280 98.416 1.00 49.62 426 LYS A CA 1
ATOM 3214 C C . LYS A 1 426 ? -3.638 35.131 99.123 1.00 49.62 426 LYS A C 1
ATOM 3216 O O . LYS A 1 426 ? -3.850 36.198 98.562 1.00 49.62 426 LYS A O 1
ATOM 3221 N N . ALA A 1 427 ? -4.464 34.943 100.218 1.00 48.69 427 ALA A N 1
ATOM 3222 C CA . ALA A 1 427 ? -4.839 34.084 101.435 1.00 48.69 427 ALA A CA 1
ATOM 3223 C C . ALA A 1 427 ? -6.407 34.244 101.794 1.00 48.69 427 ALA A C 1
ATOM 3225 O O . ALA A 1 427 ? -7.087 34.522 100.811 1.00 48.69 427 ALA A O 1
ATOM 3226 N N . SER A 1 428 ? -7.177 34.173 102.947 1.00 47.84 428 SER A N 1
ATOM 3227 C CA . SER A 1 428 ? -7.247 33.896 104.466 1.00 47.84 428 SER A CA 1
ATOM 3228 C C . SER A 1 428 ? -8.748 34.145 105.006 1.00 47.84 428 SER A C 1
ATOM 3230 O O . SER A 1 428 ? -9.472 34.700 104.185 1.00 47.84 428 SER A O 1
ATOM 3232 N N . GLU A 1 429 ? -9.390 34.025 106.230 1.00 48.53 429 GLU A N 1
ATOM 3233 C CA . GLU A 1 429 ? -9.528 33.266 107.566 1.00 48.53 429 GLU A CA 1
ATOM 3234 C C . GLU A 1 429 ? -10.647 33.985 108.489 1.00 48.53 429 GLU A C 1
ATOM 3236 O O . GLU A 1 429 ? -11.041 35.055 108.033 1.00 48.53 429 GLU A O 1
ATOM 3241 N N . LEU A 1 430 ? -11.273 33.716 109.701 1.00 49.88 430 LEU A N 1
ATOM 3242 C CA . LEU A 1 430 ? -11.616 32.719 110.826 1.00 49.88 430 LEU A CA 1
ATOM 3243 C C . LEU A 1 430 ? -12.618 33.424 111.894 1.00 49.88 430 LEU A C 1
ATOM 3245 O O . LEU A 1 430 ? -12.804 34.614 111.669 1.00 49.88 430 LEU A O 1
ATOM 3249 N N . HIS A 1 431 ? -13.306 33.041 113.043 1.00 48.50 431 HIS A N 1
ATOM 3250 C CA . HIS A 1 431 ? -13.819 31.928 113.982 1.00 48.50 431 HIS A CA 1
ATOM 3251 C C . HIS A 1 431 ? -14.921 32.548 115.008 1.00 48.50 431 HIS A C 1
ATOM 3253 O O . HIS A 1 431 ? -15.264 33.684 114.698 1.00 48.50 431 HIS A O 1
ATOM 3259 N N . PHE A 1 432 ? -15.579 32.159 116.174 1.00 42.84 432 PHE A N 1
ATOM 3260 C CA . PHE A 1 432 ? -15.888 31.090 117.247 1.00 42.84 432 PHE A CA 1
ATOM 3261 C C . PHE A 1 432 ? -17.066 31.629 118.235 1.00 42.84 432 PHE A C 1
ATOM 3263 O O . PHE A 1 432 ? -17.489 32.730 117.903 1.00 42.84 432 PHE A O 1
ATOM 3270 N N . SER A 1 433 ? -17.702 31.226 119.412 1.00 45.41 433 SER A N 1
ATOM 3271 C CA . SER A 1 433 ? -18.045 30.144 120.473 1.00 45.41 433 SER A CA 1
ATOM 3272 C C . SER A 1 433 ? -19.087 30.739 121.561 1.00 45.41 433 SER A C 1
ATOM 3274 O O . SER A 1 433 ? -19.440 31.886 121.306 1.00 45.41 433 SER A O 1
ATOM 3276 N N . ALA A 1 434 ? -19.602 30.306 122.779 1.00 42.22 434 ALA A N 1
ATOM 3277 C CA . ALA A 1 434 ? -20.111 29.132 123.636 1.00 42.22 434 ALA A CA 1
ATOM 3278 C C . ALA A 1 434 ? -20.634 29.659 125.083 1.00 42.22 434 ALA A C 1
ATOM 3280 O O . ALA A 1 434 ? -20.355 30.833 125.305 1.00 42.22 434 ALA A O 1
ATOM 3281 N N . ARG A 1 435 ? -21.260 29.060 126.177 1.00 44.53 435 ARG A N 1
ATOM 3282 C CA . ARG A 1 435 ? -22.204 27.932 126.637 1.00 44.53 435 ARG A CA 1
ATOM 3283 C C . ARG A 1 435 ? -22.577 27.979 128.217 1.00 44.53 435 ARG A C 1
ATOM 3285 O O . ARG A 1 435 ? -21.756 28.537 128.936 1.00 44.53 435 ARG A O 1
ATOM 3292 N N . GLN A 1 436 ? -23.702 27.412 128.793 1.00 36.75 436 GLN A N 1
ATOM 3293 C CA . GLN A 1 436 ? -24.027 27.161 130.281 1.00 36.75 436 GLN A CA 1
ATOM 3294 C C . GLN A 1 436 ? -25.147 26.076 130.566 1.00 36.75 436 GLN A C 1
ATOM 3296 O O . GLN A 1 436 ? -26.214 26.196 129.971 1.00 36.75 436 GLN A O 1
ATOM 3301 N N . ASP A 1 437 ? -25.002 25.119 131.535 1.00 43.22 437 ASP A N 1
ATOM 3302 C CA . ASP A 1 437 ? -25.793 23.836 131.520 1.00 43.22 437 ASP A CA 1
ATOM 3303 C C . ASP A 1 437 ? -26.469 23.213 132.810 1.00 43.22 437 ASP A C 1
ATOM 3305 O O . ASP A 1 437 ? -27.270 22.292 132.681 1.00 43.22 437 ASP A O 1
ATOM 3309 N N . GLU A 1 438 ? -26.174 23.579 134.068 1.00 45.25 438 GLU A N 1
ATOM 3310 C CA . GLU A 1 438 ? -26.211 22.591 135.200 1.00 45.25 438 GLU A CA 1
ATOM 3311 C C . GLU A 1 438 ? -27.575 22.046 135.749 1.00 45.25 438 GLU A C 1
ATOM 3313 O O . GLU A 1 438 ? -27.579 21.211 136.655 1.00 45.25 438 GLU A O 1
ATOM 3318 N N . PHE A 1 439 ? -28.753 22.424 135.228 1.00 48.22 439 PHE A N 1
ATOM 3319 C CA . PHE A 1 439 ? -30.057 21.929 135.751 1.00 48.22 439 PHE A CA 1
ATOM 3320 C C . PHE A 1 439 ? -30.514 20.575 135.150 1.00 48.22 439 PHE A C 1
ATOM 3322 O O . PHE A 1 439 ? -31.506 19.992 135.590 1.00 48.22 439 PHE A O 1
ATOM 3329 N N . GLU A 1 440 ? -29.805 20.044 134.148 1.00 54.75 440 GLU A N 1
ATOM 3330 C CA . GLU A 1 440 ? -30.251 18.883 133.353 1.00 54.75 440 GLU A CA 1
ATOM 3331 C C . GLU A 1 440 ? -30.177 17.522 134.084 1.00 54.75 440 GLU A C 1
ATOM 3333 O O . GLU A 1 440 ? -30.870 16.567 133.715 1.00 54.75 440 GLU A O 1
ATOM 3338 N N . SER A 1 441 ? -29.350 17.408 135.130 1.00 53.84 441 SER A N 1
ATOM 3339 C CA . SER A 1 441 ? -28.920 16.119 135.703 1.00 53.84 441 SER A CA 1
ATOM 3340 C C . SER A 1 441 ? -30.074 15.242 136.224 1.00 53.84 441 SER A C 1
ATOM 3342 O O . SER A 1 441 ? -30.199 14.075 135.844 1.00 53.84 441 SER A O 1
ATOM 3344 N N . SER A 1 442 ? -30.992 15.799 137.021 1.00 51.56 442 SER A N 1
ATOM 3345 C CA . SER A 1 442 ? -32.100 15.018 137.602 1.00 51.56 442 SER A CA 1
ATOM 3346 C C . SER A 1 442 ? -33.172 14.624 136.580 1.00 51.56 442 SER A C 1
ATOM 3348 O O . SER A 1 442 ? -33.739 13.534 136.681 1.00 51.56 442 SER A O 1
ATOM 3350 N N . LEU A 1 443 ? -33.416 15.462 135.564 1.00 53.12 443 LEU A N 1
ATOM 3351 C CA . LEU A 1 443 ? -34.314 15.135 134.447 1.00 53.12 443 LEU A CA 1
ATOM 3352 C C . LEU A 1 443 ? -33.753 13.989 133.595 1.00 53.12 443 LEU A C 1
ATOM 3354 O O . LEU A 1 443 ? -34.508 13.146 133.105 1.00 53.12 443 LEU A O 1
ATOM 3358 N N . SER A 1 444 ? -32.424 13.927 133.473 1.00 57.09 444 SER A N 1
ATOM 3359 C CA . SER A 1 444 ? -31.725 12.982 132.603 1.00 57.09 444 SER A CA 1
ATOM 3360 C C . SER A 1 444 ? -31.991 11.520 132.964 1.00 57.09 444 SER A C 1
ATOM 3362 O O . SER A 1 444 ? -32.110 10.709 132.061 1.00 57.09 444 SER A O 1
ATOM 3364 N N . SER A 1 445 ? -32.161 11.160 134.242 1.00 49.38 445 SER A N 1
ATOM 3365 C CA . SER A 1 445 ? -32.321 9.750 134.660 1.00 49.38 445 SER A CA 1
ATOM 3366 C C . SER A 1 445 ? -33.619 9.073 134.183 1.00 49.38 445 SER A C 1
ATOM 3368 O O . SER A 1 445 ? -33.603 7.903 133.795 1.00 49.38 445 SER A O 1
ATOM 3370 N N . MET A 1 446 ? -34.743 9.798 134.185 1.00 51.03 446 MET A N 1
ATOM 3371 C CA . MET A 1 446 ? -36.038 9.280 133.723 1.00 51.03 446 MET A CA 1
ATOM 3372 C C . MET A 1 446 ? -36.207 9.465 132.212 1.00 51.03 446 MET A C 1
ATOM 3374 O O . MET A 1 446 ? -36.742 8.580 131.542 1.00 51.03 446 MET A O 1
ATOM 3378 N N . LYS A 1 447 ? -35.646 10.556 131.674 1.00 56.69 447 LYS A N 1
ATOM 3379 C CA . LYS A 1 447 ? -35.450 10.778 130.238 1.00 56.69 447 LYS A CA 1
ATOM 3380 C C . LYS A 1 447 ? -34.680 9.604 129.604 1.00 56.69 447 LYS A C 1
ATOM 3382 O O . LYS A 1 447 ? -35.196 9.009 128.665 1.00 56.69 447 LYS A O 1
ATOM 3387 N N . LEU A 1 448 ? -33.571 9.156 130.212 1.00 62.47 448 LEU A N 1
ATOM 3388 C CA . LEU A 1 448 ? -32.698 8.075 129.716 1.00 62.47 448 LEU A CA 1
ATOM 3389 C C . LEU A 1 448 ? -33.432 6.774 129.374 1.00 62.47 448 LEU A C 1
ATOM 3391 O O . LEU A 1 448 ? -33.034 6.070 128.454 1.00 62.47 448 LEU A O 1
ATOM 3395 N N . ARG A 1 449 ? -34.472 6.411 130.138 1.00 58.72 449 ARG A N 1
ATOM 3396 C CA . ARG A 1 449 ? -35.180 5.132 129.957 1.00 58.72 449 ARG A CA 1
ATOM 3397 C C . ARG A 1 449 ? -36.203 5.200 128.827 1.00 58.72 449 ARG A C 1
ATOM 3399 O O . ARG A 1 449 ? -36.353 4.220 128.105 1.00 58.72 449 ARG A O 1
ATOM 3406 N N . ILE A 1 450 ? -36.853 6.350 128.650 1.00 58.16 450 ILE A N 1
ATOM 3407 C CA . ILE A 1 450 ? -37.761 6.594 127.522 1.00 58.16 450 ILE A CA 1
ATOM 3408 C C . ILE A 1 450 ? -36.942 6.809 126.243 1.00 58.16 450 ILE A C 1
ATOM 3410 O O . ILE A 1 450 ? -37.227 6.158 125.243 1.00 58.16 450 ILE A O 1
ATOM 3414 N N . GLU A 1 451 ? -35.861 7.596 126.304 1.00 57.84 451 GLU A N 1
ATOM 3415 C CA . GLU A 1 451 ? -34.867 7.696 125.226 1.00 57.84 451 GLU A CA 1
ATOM 3416 C C . GLU A 1 451 ? -34.324 6.313 124.858 1.00 57.84 451 GLU A C 1
ATOM 3418 O O . GLU A 1 451 ? -34.419 5.936 123.706 1.00 57.84 451 GLU A O 1
ATOM 3423 N N . SER A 1 452 ? -33.883 5.465 125.798 1.00 62.22 452 SER A N 1
ATOM 3424 C CA . SER A 1 452 ? -33.316 4.146 125.442 1.00 62.22 452 SER A CA 1
ATOM 3425 C C . SER A 1 452 ? -34.239 3.222 124.628 1.00 62.22 452 SER A C 1
ATOM 3427 O O . SER A 1 452 ? -33.735 2.348 123.926 1.00 62.22 452 SER A O 1
ATOM 3429 N N . ALA A 1 453 ? -35.562 3.416 124.697 1.00 56.44 453 ALA A N 1
ATOM 3430 C CA . ALA A 1 453 ? -36.535 2.711 123.861 1.00 56.44 453 ALA A CA 1
ATOM 3431 C C . ALA A 1 453 ? -36.855 3.477 122.563 1.00 56.44 453 ALA A C 1
ATOM 3433 O O . ALA A 1 453 ? -36.942 2.867 121.499 1.00 56.44 453 ALA A O 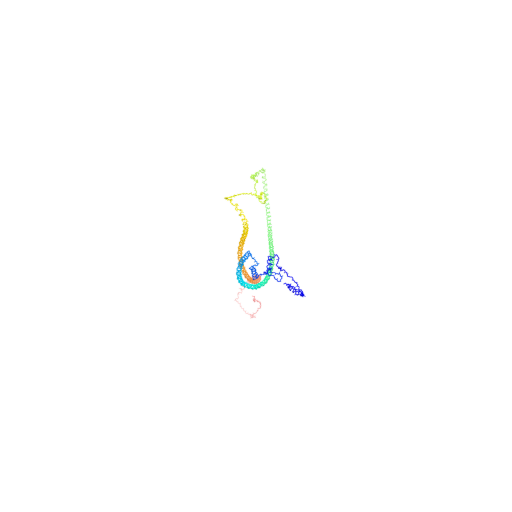1
ATOM 3434 N N . VAL A 1 454 ? -36.980 4.807 122.628 1.00 60.69 454 VAL A N 1
ATOM 3435 C CA . VAL A 1 454 ? -37.236 5.658 121.455 1.00 60.69 454 VAL A CA 1
ATOM 3436 C C . VAL A 1 454 ? -36.022 5.691 120.525 1.00 60.69 454 VAL A C 1
ATOM 3438 O O . VAL A 1 454 ? -36.185 5.415 119.346 1.00 60.69 454 VAL A O 1
ATOM 3441 N N . GLU A 1 455 ? -34.802 5.907 121.025 1.00 60.97 455 GLU A N 1
ATOM 3442 C CA . GLU A 1 455 ? -33.546 5.780 120.273 1.00 60.97 455 GLU A CA 1
ATOM 3443 C C . GLU A 1 455 ? -33.321 4.376 119.692 1.00 60.97 455 GLU A C 1
ATOM 3445 O O . GLU A 1 455 ? -32.516 4.256 118.774 1.00 60.97 455 GLU A O 1
ATOM 3450 N N . ALA A 1 456 ? -33.983 3.322 120.185 1.00 64.44 456 ALA A N 1
ATOM 3451 C CA . ALA A 1 456 ? -33.885 1.987 119.590 1.00 64.44 456 ALA A CA 1
ATOM 3452 C C . ALA A 1 456 ? -34.710 1.900 118.295 1.00 64.44 456 ALA A C 1
ATOM 3454 O O . ALA A 1 456 ? -34.126 1.745 117.223 1.00 64.44 456 ALA A O 1
ATOM 3455 N N . GLU A 1 457 ? -36.032 2.115 118.368 1.00 56.34 457 GLU A N 1
ATOM 3456 C CA . GLU A 1 457 ? -36.898 2.193 117.174 1.00 56.34 457 GLU A CA 1
ATOM 3457 C C . GLU A 1 457 ? -36.420 3.277 116.200 1.00 56.34 457 GLU A C 1
ATOM 3459 O O . GLU A 1 457 ? -36.431 3.097 114.983 1.00 56.34 457 GLU A O 1
ATOM 3464 N N . ARG A 1 458 ? -35.985 4.420 116.734 1.00 65.00 458 ARG A N 1
ATOM 3465 C CA . ARG A 1 458 ? -35.507 5.548 115.943 1.00 65.00 458 ARG A CA 1
ATOM 3466 C C . ARG A 1 458 ? -34.215 5.217 115.210 1.00 65.00 458 ARG A C 1
ATOM 3468 O O . ARG A 1 458 ? -34.141 5.544 114.038 1.00 65.00 458 ARG A O 1
ATOM 3475 N N . LYS A 1 459 ? -33.239 4.542 115.831 1.00 69.56 459 LYS A N 1
ATOM 3476 C CA . LYS A 1 459 ? -32.027 4.098 115.116 1.00 69.56 459 LYS A CA 1
ATOM 3477 C C . LYS A 1 459 ? -32.326 3.022 114.085 1.00 69.56 459 LYS A C 1
ATOM 3479 O O . LYS A 1 459 ? -31.663 3.002 113.060 1.00 69.56 459 LYS A O 1
ATOM 3484 N N . GLU A 1 460 ? -33.306 2.156 114.323 1.00 66.38 460 GLU A N 1
ATOM 3485 C CA . GLU A 1 460 ? -33.713 1.140 113.347 1.00 66.38 460 GLU A CA 1
ATOM 3486 C C . GLU A 1 460 ? -34.389 1.779 112.119 1.00 66.38 460 GLU A C 1
ATOM 3488 O O . GLU A 1 460 ? -34.055 1.442 110.982 1.00 66.38 460 GLU A O 1
ATOM 3493 N N . ARG A 1 461 ? -35.243 2.792 112.326 1.00 65.19 461 ARG A N 1
ATOM 3494 C CA . ARG A 1 461 ? -35.828 3.598 111.239 1.00 65.19 461 ARG A CA 1
ATOM 3495 C C . ARG A 1 461 ? -34.801 4.502 110.554 1.00 65.19 461 ARG A C 1
ATOM 3497 O O . ARG A 1 461 ? -34.710 4.462 109.336 1.00 65.19 461 ARG A O 1
ATOM 3504 N N . GLU A 1 462 ? -33.981 5.244 111.300 1.00 68.81 462 GLU A N 1
ATOM 3505 C CA . GLU A 1 462 ? -32.916 6.098 110.748 1.00 68.81 462 GLU A CA 1
ATOM 3506 C C . GLU A 1 462 ? -31.864 5.267 109.986 1.00 68.81 462 GLU A C 1
ATOM 3508 O O . GLU A 1 462 ? -31.359 5.734 108.970 1.00 68.81 462 GLU A O 1
ATOM 3513 N N . ALA A 1 463 ? -31.575 4.025 110.397 1.00 71.81 463 ALA A N 1
ATOM 3514 C CA . ALA A 1 463 ? -30.713 3.110 109.643 1.00 71.81 463 ALA A CA 1
ATOM 3515 C C . ALA A 1 463 ? -31.375 2.600 108.352 1.00 71.81 463 ALA A C 1
ATOM 3517 O O . ALA A 1 463 ? -30.701 2.516 107.327 1.00 71.81 463 ALA A O 1
ATOM 3518 N N . MET A 1 464 ? -32.675 2.289 108.370 1.00 72.62 464 MET A N 1
ATOM 3519 C CA . MET A 1 464 ? -33.398 1.873 107.164 1.00 72.62 464 MET A CA 1
ATOM 3520 C C . MET A 1 464 ? -33.601 3.037 106.182 1.00 72.62 464 MET A C 1
ATOM 3522 O O . MET A 1 464 ? -33.397 2.860 104.984 1.00 72.62 464 MET A O 1
ATOM 3526 N N . ASP A 1 465 ? -33.904 4.242 106.666 1.00 74.62 465 ASP A N 1
ATOM 3527 C CA . ASP A 1 465 ? -33.970 5.455 105.844 1.00 74.62 465 ASP A CA 1
ATOM 3528 C C . ASP A 1 465 ? -32.592 5.832 105.277 1.00 74.62 465 ASP A C 1
ATOM 3530 O O . ASP A 1 465 ? -32.501 6.243 104.119 1.00 74.62 465 ASP A O 1
ATOM 3534 N N . LEU A 1 466 ? -31.507 5.640 106.040 1.00 76.75 466 LEU A N 1
ATOM 3535 C CA . LEU A 1 466 ? -30.139 5.817 105.545 1.00 76.75 466 LEU A CA 1
ATOM 3536 C C . LEU A 1 466 ? -29.791 4.780 104.468 1.00 76.75 466 LEU A C 1
ATOM 3538 O O . LEU A 1 466 ? -29.293 5.170 103.417 1.00 76.75 466 LEU A O 1
ATOM 3542 N N . ALA A 1 467 ? -30.110 3.499 104.676 1.00 77.00 467 ALA A N 1
ATOM 3543 C CA . ALA A 1 467 ? -29.879 2.439 103.691 1.00 77.00 467 ALA A CA 1
ATOM 3544 C C . ALA A 1 467 ? -30.667 2.684 102.391 1.00 77.00 467 ALA A C 1
ATOM 3546 O O . ALA A 1 467 ? -30.090 2.652 101.305 1.00 77.00 467 ALA A O 1
ATOM 3547 N N . ASN A 1 468 ? -31.953 3.039 102.498 1.00 76.62 468 ASN A N 1
ATOM 3548 C CA . ASN A 1 468 ? -32.783 3.449 101.361 1.00 76.62 468 ASN A CA 1
ATOM 3549 C C . ASN A 1 468 ? -32.195 4.679 100.640 1.00 76.62 468 ASN A C 1
ATOM 3551 O O . ASN A 1 468 ? -32.254 4.776 99.414 1.00 76.62 468 ASN A O 1
ATOM 3555 N N . GLN A 1 469 ? -31.607 5.627 101.380 1.00 75.75 469 GLN A N 1
ATOM 3556 C CA . GLN A 1 469 ? -30.972 6.820 100.817 1.00 75.75 469 GLN A CA 1
ATOM 3557 C C . GLN A 1 469 ? -29.609 6.523 100.164 1.00 75.75 469 GLN A C 1
ATOM 3559 O O . GLN A 1 469 ? -29.264 7.167 99.172 1.00 75.75 469 GLN A O 1
ATOM 3564 N N . GLU A 1 470 ? -28.841 5.557 100.669 1.00 81.69 470 GLU A N 1
ATOM 3565 C CA . GLU A 1 470 ? -27.606 5.078 100.038 1.00 81.69 470 GLU A CA 1
ATOM 3566 C C . GLU A 1 470 ? -27.896 4.257 98.776 1.00 81.69 470 GLU A C 1
ATOM 3568 O O . GLU A 1 470 ? -27.253 4.486 97.751 1.00 81.69 470 GLU A O 1
ATOM 3573 N N . GLU A 1 471 ? -28.911 3.391 98.786 1.00 78.38 471 GLU A N 1
ATOM 3574 C CA . GLU A 1 471 ? -29.340 2.655 97.592 1.00 78.38 471 GLU A CA 1
ATOM 3575 C C . GLU A 1 471 ? -29.928 3.598 96.527 1.00 78.38 471 GLU A C 1
ATOM 3577 O O . GLU A 1 471 ? -29.559 3.508 95.355 1.00 78.38 471 GLU A O 1
ATOM 3582 N N . ALA A 1 472 ? -30.720 4.603 96.921 1.00 78.12 472 ALA A N 1
ATOM 3583 C CA . ALA A 1 472 ? -31.170 5.657 96.009 1.00 78.12 472 ALA A CA 1
ATOM 3584 C C . ALA A 1 472 ? -30.004 6.480 95.426 1.00 78.12 472 ALA A C 1
ATOM 3586 O O . ALA A 1 472 ? -30.009 6.791 94.234 1.00 78.12 472 ALA A O 1
ATOM 3587 N N . ARG A 1 473 ? -28.974 6.811 96.223 1.00 80.00 473 ARG A N 1
ATOM 3588 C CA . ARG A 1 473 ? -27.748 7.468 95.724 1.00 80.00 473 ARG A CA 1
ATOM 3589 C C . ARG A 1 473 ? -26.977 6.577 94.754 1.00 80.00 473 ARG A C 1
ATOM 3591 O O . ARG A 1 473 ? -26.502 7.080 93.741 1.00 80.00 473 ARG A O 1
ATOM 3598 N N . ARG A 1 474 ? -26.875 5.276 95.037 1.00 86.25 474 ARG A N 1
ATOM 3599 C CA . ARG A 1 474 ? -26.222 4.302 94.157 1.00 86.25 474 ARG A CA 1
ATOM 3600 C C . ARG A 1 474 ? -26.946 4.203 92.813 1.00 86.25 474 ARG A C 1
ATOM 3602 O O . ARG A 1 474 ? -26.299 4.354 91.785 1.00 86.25 474 ARG A O 1
ATOM 3609 N N . ILE A 1 475 ? -28.271 4.050 92.818 1.00 82.25 475 ILE A N 1
ATOM 3610 C CA . ILE A 1 475 ? -29.093 4.020 91.597 1.00 82.25 475 ILE A CA 1
ATOM 3611 C C . ILE A 1 475 ? -28.947 5.332 90.806 1.00 82.25 475 ILE A C 1
ATOM 3613 O O . ILE A 1 475 ? -28.834 5.307 89.584 1.00 82.25 475 ILE A O 1
ATOM 3617 N N . LEU A 1 476 ? -28.888 6.486 91.482 1.00 85.25 476 LEU A N 1
ATOM 3618 C CA . LEU A 1 476 ? -28.639 7.773 90.823 1.00 85.25 476 LEU A CA 1
ATOM 3619 C C . LEU A 1 476 ? -27.220 7.895 90.238 1.00 85.25 476 LEU A C 1
ATOM 3621 O O . LEU A 1 476 ? -27.076 8.544 89.203 1.00 85.25 476 LEU A O 1
ATOM 3625 N N . SER A 1 477 ? -26.204 7.264 90.840 1.00 89.19 477 SER A N 1
ATOM 3626 C CA . SER A 1 477 ? -24.866 7.142 90.237 1.00 89.19 477 SER A CA 1
ATOM 3627 C C . SER A 1 477 ? -24.917 6.262 88.994 1.00 89.19 477 SER A C 1
ATOM 3629 O O . SER A 1 477 ? -24.568 6.728 87.920 1.00 89.19 477 SER A O 1
ATOM 3631 N N . GLU A 1 478 ? -25.468 5.049 89.098 1.00 87.44 478 GLU A N 1
ATOM 3632 C CA . GLU A 1 478 ? -25.580 4.104 87.976 1.00 87.44 478 GLU A CA 1
ATOM 3633 C C . GLU A 1 478 ? -26.360 4.713 86.785 1.00 87.44 478 GLU A C 1
ATOM 3635 O O . GLU A 1 478 ? -26.009 4.486 85.628 1.00 87.44 478 GLU A O 1
ATOM 3640 N N . ILE A 1 479 ? -27.360 5.569 87.044 1.00 85.06 479 ILE A N 1
ATOM 3641 C CA . ILE A 1 479 ? -28.079 6.351 86.017 1.00 85.06 479 ILE A CA 1
ATOM 3642 C C . ILE A 1 479 ? -27.238 7.511 85.448 1.00 85.06 479 ILE A C 1
ATOM 3644 O O . ILE A 1 479 ? -27.377 7.843 84.267 1.00 85.06 479 ILE A O 1
ATOM 3648 N N . ALA A 1 480 ? -26.394 8.160 86.255 1.00 85.94 480 ALA A N 1
ATOM 3649 C CA . ALA A 1 480 ? -25.498 9.223 85.797 1.00 85.94 480 ALA A CA 1
ATOM 3650 C C . ALA A 1 480 ? -24.357 8.666 84.930 1.00 85.94 480 ALA A C 1
ATOM 3652 O O . ALA A 1 480 ? -24.079 9.220 83.866 1.00 85.94 480 ALA A O 1
ATOM 3653 N N . ASP A 1 481 ? -23.778 7.539 85.339 1.00 89.00 481 ASP A N 1
ATOM 3654 C CA . ASP A 1 481 ? -22.739 6.808 84.616 1.00 89.00 481 ASP A CA 1
ATOM 3655 C C . ASP A 1 481 ? -23.296 6.281 83.278 1.00 89.00 481 ASP A C 1
ATOM 3657 O O . ASP A 1 481 ? -22.754 6.588 82.216 1.00 89.00 481 ASP A O 1
ATOM 3661 N N . ALA A 1 482 ? -24.477 5.646 83.281 1.00 82.25 482 ALA A N 1
ATOM 3662 C CA . ALA A 1 482 ? -25.155 5.228 82.048 1.00 82.25 482 ALA A CA 1
ATOM 3663 C C . ALA A 1 482 ? -25.503 6.404 81.107 1.00 82.25 482 ALA A C 1
ATOM 3665 O O . ALA A 1 482 ? -25.513 6.246 79.885 1.00 82.25 482 ALA A O 1
ATOM 3666 N N . ARG A 1 483 ? -25.767 7.607 81.640 1.00 84.25 483 ARG A N 1
ATOM 3667 C CA . ARG A 1 483 ? -25.931 8.827 80.826 1.00 84.25 483 ARG A CA 1
ATOM 3668 C C . ARG A 1 483 ? -24.615 9.324 80.226 1.00 84.25 483 ARG A C 1
ATOM 3670 O O . ARG A 1 483 ? -24.643 9.869 79.122 1.00 84.25 483 ARG A O 1
ATOM 3677 N N . ALA A 1 484 ? -23.492 9.157 80.922 1.00 86.31 484 ALA A N 1
ATOM 3678 C CA . ALA A 1 484 ? -22.173 9.469 80.379 1.00 86.31 484 ALA A CA 1
ATOM 3679 C C . ALA A 1 484 ? -21.822 8.512 79.227 1.00 86.31 484 ALA A C 1
ATOM 3681 O O . ALA A 1 484 ? -21.458 8.986 78.151 1.00 86.31 484 ALA A O 1
ATOM 3682 N N . ASP A 1 485 ? -22.053 7.207 79.403 1.00 87.56 485 ASP A N 1
ATOM 3683 C CA . ASP A 1 485 ? -21.858 6.189 78.360 1.00 87.56 485 ASP A CA 1
ATOM 3684 C C . ASP A 1 485 ? -22.704 6.468 77.106 1.00 87.56 485 ASP A C 1
ATOM 3686 O O . ASP A 1 485 ? -22.193 6.413 75.986 1.00 87.56 485 ASP A O 1
ATOM 3690 N N . ILE A 1 486 ? -23.986 6.826 77.273 1.00 85.38 486 ILE A N 1
ATOM 3691 C CA . ILE A 1 486 ? -24.867 7.204 76.152 1.00 85.38 486 ILE A CA 1
ATOM 3692 C C . ILE A 1 486 ? -24.326 8.443 75.421 1.00 85.38 486 ILE A C 1
ATOM 3694 O O . ILE A 1 486 ? -24.257 8.436 74.195 1.00 85.38 486 ILE A O 1
ATOM 3698 N N . SER A 1 487 ? -23.872 9.469 76.144 1.00 86.56 487 SER A N 1
ATOM 3699 C CA . SER A 1 487 ? -23.269 10.676 75.552 1.00 86.56 487 SER A CA 1
ATOM 3700 C C . SER A 1 487 ? -21.948 10.378 74.815 1.00 86.56 487 SER A C 1
ATOM 3702 O O . SER A 1 487 ? -21.672 10.927 73.740 1.00 86.56 487 SER A O 1
ATOM 3704 N N . GLU A 1 488 ? -21.128 9.456 75.330 1.00 88.81 488 GLU A N 1
ATOM 3705 C CA . GLU A 1 488 ? -19.918 9.011 74.630 1.00 88.81 488 GLU A CA 1
ATOM 3706 C C . GLU A 1 488 ? -20.257 8.182 73.378 1.00 88.81 488 GLU A C 1
ATOM 3708 O O . GLU A 1 488 ? -19.579 8.305 72.357 1.00 88.81 488 GLU A O 1
ATOM 3713 N N . LEU A 1 489 ? -21.328 7.382 73.406 1.00 84.38 489 LEU A N 1
ATOM 3714 C CA . LEU A 1 489 ? -21.833 6.669 72.229 1.00 84.38 489 LEU A CA 1
ATOM 3715 C C . LEU A 1 489 ? -22.394 7.632 71.172 1.00 84.38 489 LEU A C 1
ATOM 3717 O O . LEU A 1 489 ? -21.981 7.536 70.019 1.00 84.38 489 LEU A O 1
ATOM 3721 N N . GLU A 1 490 ? -23.237 8.597 71.550 1.00 87.06 490 GLU A N 1
ATOM 3722 C CA . GLU A 1 490 ? -23.786 9.622 70.644 1.00 87.06 490 GLU A CA 1
ATOM 3723 C C . GLU A 1 490 ? -22.677 10.456 69.979 1.00 87.06 490 GLU A C 1
ATOM 3725 O O . GLU A 1 490 ? -22.709 10.726 68.775 1.00 87.06 490 GLU A O 1
ATOM 3730 N N . THR A 1 491 ? -21.637 10.825 70.734 1.00 90.25 491 THR A N 1
ATOM 3731 C CA . THR A 1 491 ? -20.484 11.552 70.176 1.00 90.25 491 THR A CA 1
ATOM 3732 C C . THR A 1 491 ? -19.535 10.662 69.366 1.00 90.25 491 THR A C 1
ATOM 3734 O O . THR A 1 491 ? -18.834 11.179 68.491 1.00 90.25 491 THR A O 1
ATOM 3737 N N . LYS A 1 492 ? -19.514 9.339 69.584 1.00 87.19 492 LYS A N 1
ATOM 3738 C CA . LYS A 1 492 ? -18.836 8.370 68.700 1.00 87.19 492 LYS A CA 1
ATOM 3739 C C . LYS A 1 492 ? -19.601 8.168 67.392 1.00 87.19 492 LYS A C 1
ATOM 3741 O O . LYS A 1 492 ? -18.963 8.207 66.341 1.00 87.19 492 LYS A O 1
ATOM 3746 N N . THR A 1 493 ? -20.928 8.024 67.419 1.00 83.56 493 THR A N 1
ATOM 3747 C CA . THR A 1 493 ? -21.742 7.913 66.195 1.00 83.56 493 THR A CA 1
ATOM 3748 C C . THR A 1 493 ? -21.668 9.193 65.372 1.00 83.56 493 THR A C 1
ATOM 3750 O O . THR A 1 493 ? -21.318 9.117 64.203 1.00 83.56 493 THR A O 1
ATOM 3753 N N . ALA A 1 494 ? -21.803 10.375 65.985 1.00 86.19 494 ALA A N 1
ATOM 3754 C CA . ALA A 1 494 ? -21.665 11.646 65.266 1.00 86.19 494 ALA A CA 1
ATOM 3755 C C . ALA A 1 494 ? -20.284 11.823 64.593 1.00 86.19 494 ALA A C 1
ATOM 3757 O O . ALA A 1 494 ? -20.187 12.404 63.511 1.00 86.19 494 ALA A O 1
ATOM 3758 N N . LYS A 1 495 ? -19.205 11.295 65.195 1.00 85.81 495 LYS A N 1
ATOM 3759 C CA . LYS A 1 495 ? -17.866 11.256 64.574 1.00 85.81 495 LYS A CA 1
ATOM 3760 C C . LYS A 1 495 ? -17.776 10.239 63.433 1.00 85.81 495 LYS A C 1
ATOM 3762 O O . LYS A 1 495 ? -17.124 10.529 62.433 1.00 85.81 495 LYS A O 1
ATOM 3767 N N . ALA A 1 496 ? -18.414 9.076 63.567 1.00 83.44 496 ALA A N 1
ATOM 3768 C CA . ALA A 1 496 ? -18.482 8.072 62.507 1.00 83.44 496 ALA A CA 1
ATOM 3769 C C . ALA A 1 496 ? -19.277 8.592 61.297 1.00 83.44 496 ALA A C 1
ATOM 3771 O O . ALA A 1 496 ? -18.780 8.526 60.176 1.00 83.44 496 ALA A O 1
ATOM 3772 N N . ASP A 1 497 ? -20.441 9.201 61.526 1.00 86.44 497 ASP A N 1
ATOM 3773 C CA . ASP A 1 497 ? -21.275 9.811 60.487 1.00 86.44 497 ASP A CA 1
ATOM 3774 C C . ASP A 1 497 ? -20.531 10.950 59.773 1.00 86.44 497 ASP A C 1
ATOM 3776 O O . ASP A 1 497 ? -20.516 11.012 58.544 1.00 86.44 497 ASP A O 1
ATOM 3780 N N . ALA A 1 498 ? -19.830 11.813 60.519 1.00 85.06 498 ALA A N 1
ATOM 3781 C CA . ALA A 1 498 ? -18.989 12.859 59.938 1.00 85.06 498 ALA A CA 1
ATOM 3782 C C . ALA A 1 498 ? -17.843 12.290 59.076 1.00 85.06 498 ALA A C 1
ATOM 3784 O O . ALA A 1 498 ? -17.563 12.824 58.003 1.00 85.06 498 ALA A O 1
ATOM 3785 N N . ALA A 1 499 ? -17.208 11.192 59.503 1.00 85.38 499 ALA A N 1
ATOM 3786 C CA . ALA A 1 499 ? -16.166 10.517 58.729 1.00 85.38 499 ALA A CA 1
ATOM 3787 C C . ALA A 1 499 ? -16.722 9.840 57.460 1.00 85.38 499 ALA A C 1
ATOM 3789 O O . ALA A 1 499 ? -16.113 9.943 56.396 1.00 85.38 499 ALA A O 1
ATOM 3790 N N . ILE A 1 500 ? -17.900 9.211 57.544 1.00 86.00 500 ILE A N 1
ATOM 3791 C CA . ILE A 1 500 ? -18.607 8.616 56.399 1.00 86.00 500 ILE A CA 1
ATOM 3792 C C . ILE A 1 500 ? -18.994 9.699 55.384 1.00 86.00 500 ILE A C 1
ATOM 3794 O O . ILE A 1 500 ? -18.760 9.532 54.189 1.00 86.00 500 ILE A O 1
ATOM 3798 N N . MET A 1 501 ? -19.523 10.835 55.845 1.00 87.94 501 MET A N 1
ATOM 3799 C CA . MET A 1 501 ? -19.888 11.963 54.980 1.00 87.94 501 MET A CA 1
ATOM 3800 C C . MET A 1 501 ? -18.659 12.625 54.336 1.00 87.94 501 MET A C 1
ATOM 3802 O O . MET A 1 501 ? -18.727 13.026 53.174 1.00 87.94 501 MET A O 1
ATOM 3806 N N . ALA A 1 502 ? -17.522 12.685 55.037 1.00 86.94 502 ALA A N 1
ATOM 3807 C CA . ALA A 1 502 ? -16.255 13.135 54.460 1.00 86.94 502 ALA A CA 1
ATOM 3808 C C . ALA A 1 502 ? -15.735 12.168 53.378 1.00 86.94 502 ALA A C 1
ATOM 3810 O O . ALA A 1 502 ? -15.362 12.615 52.295 1.00 86.94 502 ALA A O 1
ATOM 3811 N N . ALA A 1 503 ? -15.777 10.853 53.619 1.00 84.81 503 ALA A N 1
ATOM 3812 C CA . ALA A 1 503 ? -15.401 9.845 52.624 1.00 84.81 503 ALA A CA 1
ATOM 3813 C C . ALA A 1 503 ? -16.323 9.872 51.388 1.00 84.81 503 ALA A C 1
ATOM 3815 O O . ALA A 1 503 ? -15.845 9.812 50.257 1.00 84.81 503 ALA A O 1
ATOM 3816 N N . LEU A 1 504 ? -17.634 10.055 51.584 1.00 87.06 504 LEU A N 1
ATOM 3817 C CA . LEU A 1 504 ? -18.602 10.262 50.499 1.00 87.06 504 LEU A CA 1
ATOM 3818 C C . LEU A 1 504 ? -18.316 11.531 49.684 1.00 87.06 504 LEU A C 1
ATOM 3820 O O . LEU A 1 504 ? -18.494 11.519 48.467 1.00 87.06 504 LEU A O 1
ATOM 3824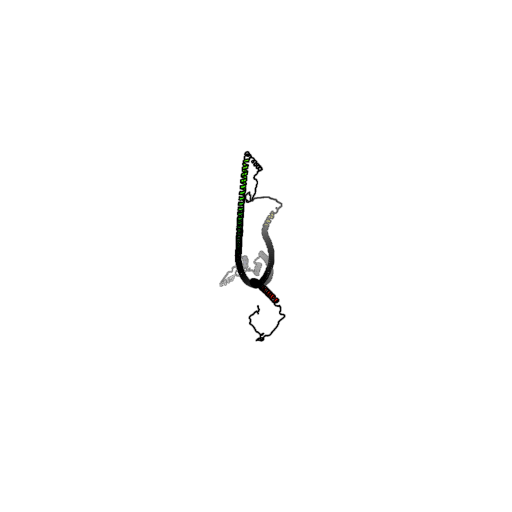 N N . ALA A 1 505 ? -17.862 12.613 50.322 1.00 88.19 505 ALA A N 1
ATOM 3825 C CA . ALA A 1 505 ? -17.462 13.830 49.621 1.00 88.19 505 ALA A CA 1
ATOM 3826 C C . ALA A 1 505 ? -16.188 13.623 48.781 1.00 88.19 505 ALA A C 1
ATOM 3828 O O . ALA A 1 505 ? -16.145 14.081 47.640 1.00 88.19 505 ALA A O 1
ATOM 3829 N N . VAL A 1 506 ? -15.195 12.888 49.302 1.00 92.25 506 VAL A N 1
ATOM 3830 C CA . VAL A 1 506 ? -13.973 12.521 48.560 1.00 92.25 506 VAL A CA 1
ATOM 3831 C C . VAL A 1 506 ? -14.312 11.641 47.356 1.00 92.25 506 VAL A C 1
ATOM 3833 O O . VAL A 1 506 ? -14.016 12.037 46.233 1.00 92.25 506 VAL A O 1
ATOM 3836 N N . HIS A 1 507 ? -15.031 10.530 47.547 1.00 90.19 507 HIS A N 1
ATOM 3837 C CA . HIS A 1 507 ? -15.440 9.659 46.438 1.00 90.19 507 HIS A CA 1
ATOM 3838 C C . HIS A 1 507 ? -16.307 10.382 45.397 1.00 90.19 507 HIS A C 1
ATOM 3840 O O . HIS A 1 507 ? -16.218 10.091 44.207 1.00 90.19 507 HIS A O 1
ATOM 3846 N N . LYS A 1 508 ? -17.121 11.366 45.801 1.00 89.75 508 LYS A N 1
ATOM 3847 C CA . LYS A 1 508 ? -17.867 12.201 44.850 1.00 89.75 508 LYS A CA 1
ATOM 3848 C C . LYS A 1 508 ? -16.957 13.138 44.041 1.00 89.75 508 LYS A C 1
ATOM 3850 O O . LYS A 1 508 ? -17.266 13.402 42.881 1.00 89.75 508 LYS A O 1
ATOM 3855 N N . SER A 1 509 ? -15.852 13.614 44.619 1.00 91.50 509 SER A N 1
ATOM 3856 C CA . SER A 1 509 ? -14.819 14.363 43.889 1.00 91.50 509 SER A CA 1
ATOM 3857 C C . SER A 1 509 ? -14.091 13.459 42.893 1.00 91.50 509 SER A C 1
ATOM 3859 O O . SER A 1 509 ? -14.021 13.795 41.717 1.00 91.50 509 SER A O 1
ATOM 3861 N N . GLU A 1 510 ? -13.652 12.274 43.330 1.00 91.88 510 GLU A N 1
ATOM 3862 C CA . GLU A 1 510 ? -12.988 11.271 42.480 1.00 91.88 510 GLU A CA 1
ATOM 3863 C C . GLU A 1 510 ? -13.870 10.856 41.289 1.00 91.88 510 GLU A C 1
ATOM 3865 O O . GLU A 1 510 ? -13.398 10.795 40.157 1.00 91.88 510 GLU A O 1
ATOM 3870 N N . VAL A 1 511 ? -15.173 10.633 41.511 1.00 91.25 511 VAL A N 1
ATOM 3871 C CA . VAL A 1 511 ? -16.134 10.357 40.428 1.00 91.25 511 VAL A CA 1
ATOM 3872 C C . VAL A 1 511 ? -16.263 11.548 39.473 1.00 91.25 511 VAL A C 1
ATOM 3874 O O . VAL A 1 511 ? -16.271 11.338 38.266 1.00 91.25 511 VAL A O 1
ATOM 3877 N N . SER A 1 512 ? -16.298 12.788 39.972 1.00 92.31 512 SER A N 1
ATOM 3878 C CA . SER A 1 512 ? -16.364 13.985 39.117 1.00 92.31 512 SER A CA 1
ATOM 3879 C C . SER A 1 512 ? -15.086 14.203 38.292 1.00 92.31 512 SER A C 1
ATOM 3881 O O . SER A 1 512 ? -15.159 14.691 37.163 1.00 92.31 512 SER A O 1
ATOM 3883 N N . GLU A 1 513 ? -13.917 13.844 38.827 1.00 91.00 513 GLU A N 1
ATOM 3884 C CA . GLU A 1 513 ? -12.643 13.860 38.097 1.00 91.00 513 GLU A CA 1
ATOM 3885 C C . GLU A 1 513 ? -12.609 12.759 37.026 1.00 91.00 513 GLU A C 1
ATOM 3887 O O . GLU A 1 513 ? -12.234 13.026 35.884 1.00 91.00 513 GLU A O 1
ATOM 3892 N N . LEU A 1 514 ? -13.094 11.552 37.343 1.00 91.19 514 LEU A N 1
ATOM 3893 C CA . LEU A 1 514 ? -13.233 10.450 36.384 1.00 91.19 514 LEU A CA 1
ATOM 3894 C C . LEU A 1 514 ? -14.240 10.763 35.264 1.00 91.19 514 LEU A C 1
ATOM 3896 O O . LEU A 1 514 ? -13.953 10.479 34.104 1.00 91.19 514 LEU A O 1
ATOM 3900 N N . GLU A 1 515 ? -15.385 11.381 35.571 1.00 90.19 515 GLU A N 1
ATOM 3901 C CA . GLU A 1 515 ? -16.347 11.865 34.567 1.00 90.19 515 GLU A CA 1
ATOM 3902 C C . GLU A 1 515 ? -15.713 12.917 33.641 1.00 90.19 515 GLU A C 1
ATOM 3904 O O . GLU A 1 515 ? -15.938 12.893 32.428 1.00 90.19 515 GLU A O 1
ATOM 3909 N N . THR A 1 516 ? -14.873 13.800 34.190 1.00 93.50 516 THR A N 1
ATOM 3910 C CA . THR A 1 516 ? -14.154 14.823 33.414 1.00 93.50 516 THR A CA 1
ATOM 3911 C C . THR A 1 516 ? -13.111 14.186 32.493 1.00 93.50 516 THR A C 1
ATOM 3913 O O . THR A 1 516 ? -13.165 14.396 31.283 1.00 93.50 516 THR A O 1
ATOM 3916 N N . GLY A 1 517 ? -12.228 13.331 33.021 1.00 93.06 517 GLY A N 1
ATOM 3917 C CA . GLY A 1 517 ? -11.201 12.646 32.226 1.00 93.06 517 GLY A CA 1
ATOM 3918 C C . GLY A 1 517 ? -11.774 11.678 31.181 1.00 93.06 517 GLY A C 1
ATOM 3919 O O . GLY A 1 517 ? -11.200 11.510 30.106 1.00 93.06 517 GLY A O 1
ATOM 3920 N N . LEU A 1 518 ? -12.941 11.077 31.438 1.00 90.94 518 LEU A N 1
ATOM 3921 C CA . LEU A 1 518 ? -13.643 10.239 30.460 1.00 90.94 518 LEU A CA 1
ATOM 3922 C C . LEU A 1 518 ? -14.297 11.079 29.345 1.00 90.94 518 LEU A C 1
ATOM 3924 O O . LEU A 1 518 ? -14.368 10.623 28.204 1.00 90.94 518 LEU A O 1
ATOM 3928 N N . SER A 1 519 ? -14.705 12.317 29.641 1.00 92.06 519 SER A N 1
ATOM 3929 C CA . SER A 1 519 ? -15.136 13.304 28.640 1.00 92.06 519 SER A CA 1
ATOM 3930 C C . SER A 1 519 ? -13.964 13.799 27.781 1.00 92.06 519 SER A C 1
ATOM 3932 O O . SER A 1 519 ? -14.081 13.863 26.557 1.00 92.06 519 SER A O 1
ATOM 3934 N N . GLU A 1 520 ? -12.804 14.077 28.385 1.00 92.75 520 GLU A N 1
ATOM 3935 C CA . GLU A 1 520 ? -11.567 14.414 27.660 1.00 92.75 520 GLU A CA 1
ATOM 3936 C C . GLU A 1 520 ? -11.144 13.271 26.725 1.00 92.75 520 GLU A C 1
ATOM 3938 O O . GLU A 1 520 ? -11.004 13.486 25.521 1.00 92.75 520 GLU A O 1
ATOM 3943 N N . LEU A 1 521 ? -11.089 12.032 27.228 1.00 90.81 521 LEU A N 1
ATOM 3944 C CA . LEU A 1 521 ? -10.781 10.847 26.421 1.00 90.81 521 LEU A CA 1
ATOM 3945 C C . LEU A 1 521 ? -11.788 10.629 25.274 1.00 90.81 521 LEU A C 1
ATOM 3947 O O . LEU A 1 521 ? -11.400 10.211 24.183 1.00 90.81 521 LEU A O 1
ATOM 3951 N N . ALA A 1 522 ? -13.074 10.931 25.481 1.00 91.31 522 ALA A N 1
ATOM 3952 C CA . ALA A 1 522 ? -14.082 10.864 24.422 1.00 91.31 522 ALA A CA 1
ATOM 3953 C C . ALA A 1 522 ? -13.866 11.931 23.329 1.00 91.31 522 ALA A C 1
ATOM 3955 O O . ALA A 1 522 ? -14.125 11.660 22.152 1.00 91.31 522 ALA A O 1
ATOM 3956 N N . ASN A 1 523 ? -13.361 13.116 23.688 1.00 93.62 523 ASN A N 1
ATOM 3957 C CA . ASN A 1 523 ? -12.979 14.153 22.728 1.00 93.62 523 ASN A CA 1
ATOM 3958 C C . ASN A 1 523 ? -11.699 13.776 21.962 1.00 93.62 523 ASN A C 1
ATOM 3960 O O . ASN A 1 523 ? -11.659 13.949 20.744 1.00 93.62 523 ASN A O 1
ATOM 3964 N N . ASP A 1 524 ? -10.701 13.189 22.627 1.00 92.62 524 ASP A N 1
ATOM 3965 C CA . ASP A 1 524 ? -9.476 12.697 21.979 1.00 92.62 524 ASP A CA 1
ATOM 3966 C C . ASP A 1 524 ? -9.768 11.563 20.986 1.00 92.62 524 ASP A C 1
ATOM 3968 O O . ASP A 1 524 ? -9.299 11.592 19.848 1.00 92.62 524 ASP A O 1
ATOM 3972 N N . VAL A 1 525 ? -10.614 10.595 21.364 1.00 92.88 525 VAL A N 1
ATOM 3973 C CA . VAL A 1 525 ? -11.077 9.532 20.453 1.00 92.88 525 VAL A CA 1
ATOM 3974 C C . VAL A 1 525 ? -11.794 10.119 19.233 1.00 92.88 525 VAL A C 1
ATOM 3976 O O . VAL A 1 525 ? -11.595 9.632 18.120 1.00 92.88 525 VAL A O 1
ATOM 3979 N N . ARG A 1 526 ? -12.583 11.186 19.410 1.00 94.50 526 ARG A N 1
ATOM 3980 C CA . ARG A 1 526 ? -13.248 11.881 18.300 1.00 94.50 526 ARG A CA 1
ATOM 3981 C C . ARG A 1 526 ? -12.252 12.604 17.389 1.00 94.50 526 ARG A C 1
ATOM 3983 O O . ARG A 1 526 ? -12.327 12.453 16.177 1.00 94.50 526 ARG A O 1
ATOM 3990 N N . SER A 1 527 ? -11.281 13.308 17.969 1.00 92.38 527 SER A N 1
ATOM 3991 C CA . SER A 1 527 ? -10.187 13.966 17.242 1.00 92.38 527 SER A CA 1
ATOM 3992 C C . SER A 1 527 ? -9.387 12.967 16.392 1.00 92.38 527 SER A C 1
ATOM 3994 O O . SER A 1 527 ? -9.097 13.219 15.222 1.00 92.38 527 SER A O 1
ATOM 3996 N N . LEU A 1 528 ? -9.112 11.775 16.935 1.00 90.94 528 LEU A N 1
ATOM 3997 C CA . LEU A 1 528 ? -8.463 10.681 16.208 1.00 90.94 528 LEU A CA 1
ATOM 3998 C C . LEU A 1 528 ? -9.340 10.095 15.086 1.00 90.94 528 LEU A C 1
ATOM 4000 O O . LEU A 1 528 ? -8.803 9.718 14.046 1.00 90.94 528 LEU A O 1
ATOM 4004 N N . GLN A 1 529 ? -10.666 10.040 15.257 1.00 90.81 529 GLN A N 1
ATOM 4005 C CA . GLN A 1 529 ? -11.599 9.639 14.193 1.00 90.81 529 GLN A CA 1
ATOM 4006 C C . GLN A 1 529 ? -11.638 10.664 13.051 1.00 90.81 529 GLN A C 1
ATOM 4008 O O . GLN A 1 529 ? -11.529 10.278 11.887 1.00 90.81 529 GLN A O 1
ATOM 4013 N N . ASP A 1 530 ? -11.720 11.957 13.373 1.00 93.44 530 ASP A N 1
ATOM 4014 C CA . ASP A 1 530 ? -11.704 13.040 12.382 1.00 93.44 530 ASP A CA 1
ATOM 4015 C C . ASP A 1 530 ? -10.356 13.078 11.625 1.00 93.44 530 ASP A C 1
ATOM 4017 O O . ASP A 1 530 ? -10.323 13.235 10.401 1.00 93.44 530 ASP A O 1
ATOM 4021 N N . TYR A 1 531 ? -9.234 12.841 12.318 1.00 91.25 531 TYR A N 1
ATOM 4022 C CA . TYR A 1 531 ? -7.906 12.738 11.698 1.00 91.25 531 TYR A CA 1
ATOM 4023 C C . TYR A 1 531 ? -7.759 11.497 10.800 1.00 91.25 531 TYR A C 1
ATOM 4025 O O . TYR A 1 531 ? -7.217 11.596 9.697 1.00 91.25 531 TYR A O 1
ATOM 4033 N N . ALA A 1 532 ? -8.292 10.342 11.215 1.00 86.19 532 ALA A N 1
ATOM 4034 C CA . ALA A 1 532 ? -8.311 9.132 10.391 1.00 86.19 532 ALA A CA 1
ATOM 4035 C C . ALA A 1 532 ? -9.132 9.325 9.102 1.00 86.19 532 ALA A C 1
ATOM 4037 O O . ALA A 1 532 ? -8.672 8.940 8.027 1.00 86.19 532 ALA A O 1
ATOM 4038 N N . ALA A 1 533 ? -10.290 9.990 9.184 1.00 90.81 533 ALA A N 1
ATOM 4039 C CA . ALA A 1 533 ? -11.101 10.338 8.016 1.00 90.81 533 ALA A CA 1
ATOM 4040 C C . ALA A 1 533 ? -10.388 11.331 7.072 1.00 90.81 533 ALA A C 1
ATOM 4042 O O . ALA A 1 533 ? -10.523 11.232 5.850 1.00 90.81 533 ALA A O 1
ATOM 4043 N N . SER A 1 534 ? -9.583 12.257 7.613 1.00 93.44 534 SER A N 1
ATOM 4044 C CA . SER A 1 534 ? -8.724 13.136 6.803 1.00 93.44 534 SER A CA 1
ATOM 4045 C C . SER A 1 534 ? -7.667 12.339 6.033 1.00 93.44 534 SER A C 1
ATOM 4047 O O . SER A 1 534 ? -7.517 12.532 4.828 1.00 93.44 534 SER A O 1
ATOM 4049 N N . ILE A 1 535 ? -6.986 11.394 6.695 1.00 90.44 535 ILE A N 1
ATOM 4050 C CA . ILE A 1 535 ? -5.998 10.508 6.055 1.00 90.44 535 ILE A CA 1
ATOM 4051 C C . ILE A 1 535 ? -6.652 9.638 4.973 1.00 90.44 535 ILE A C 1
ATOM 4053 O O . ILE A 1 535 ? -6.089 9.490 3.891 1.00 90.44 535 ILE A O 1
ATOM 4057 N N . GLU A 1 536 ? -7.840 9.084 5.225 1.00 91.75 536 GLU A N 1
ATOM 4058 C CA . GLU A 1 536 ? -8.570 8.281 4.235 1.00 91.75 536 GLU A CA 1
ATOM 4059 C C . GLU A 1 536 ? -8.927 9.111 2.987 1.00 91.75 536 GLU A C 1
ATOM 4061 O O . GLU A 1 536 ? -8.710 8.658 1.862 1.00 91.75 536 GLU A O 1
ATOM 4066 N N . SER A 1 537 ? -9.365 10.362 3.171 1.00 92.44 537 SER A N 1
ATOM 4067 C CA . SER A 1 537 ? -9.619 11.319 2.083 1.00 92.44 537 SER A CA 1
ATOM 4068 C C . SER A 1 537 ? -8.351 11.670 1.288 1.00 92.44 537 SER A C 1
ATOM 4070 O O . SER A 1 537 ? -8.368 11.653 0.054 1.00 92.44 537 SER A O 1
ATOM 4072 N N . GLU A 1 538 ? -7.229 11.938 1.965 1.00 92.81 538 GLU A N 1
ATOM 4073 C CA . GLU A 1 538 ? -5.940 12.224 1.317 1.00 92.81 538 GLU A CA 1
ATOM 4074 C C . GLU A 1 538 ? -5.412 11.018 0.527 1.00 92.81 538 GLU A C 1
ATOM 4076 O O . GLU A 1 538 ? -4.995 11.168 -0.624 1.00 92.81 538 GLU A O 1
ATOM 4081 N N . LEU A 1 539 ? -5.483 9.808 1.093 1.00 87.69 539 LEU A N 1
ATOM 4082 C CA . LEU A 1 539 ? -5.107 8.570 0.405 1.00 87.69 539 LEU A CA 1
ATOM 4083 C C . LEU A 1 539 ? -5.983 8.313 -0.827 1.00 87.69 539 LEU A C 1
ATOM 4085 O O . LEU A 1 539 ? -5.467 7.898 -1.868 1.00 87.69 539 LEU A O 1
ATOM 4089 N N . LEU A 1 540 ? -7.285 8.600 -0.742 1.00 91.88 540 LEU A N 1
ATOM 4090 C CA . LEU A 1 540 ? -8.209 8.448 -1.863 1.00 91.88 540 LEU A CA 1
ATOM 4091 C C . LEU A 1 540 ? -7.867 9.439 -2.989 1.00 91.88 540 LEU A C 1
ATOM 4093 O O . LEU A 1 540 ? -7.700 9.005 -4.130 1.00 91.88 540 LEU A O 1
ATOM 4097 N N . GLN A 1 541 ? -7.615 10.717 -2.677 1.00 92.19 541 GLN A N 1
ATOM 4098 C CA . GLN A 1 541 ? -7.138 11.713 -3.655 1.00 92.19 541 GLN A CA 1
ATOM 4099 C C . GLN A 1 541 ? -5.785 11.337 -4.281 1.00 92.19 541 GLN A C 1
ATOM 4101 O O . GLN A 1 541 ? -5.598 11.483 -5.492 1.00 92.19 541 GLN A O 1
ATOM 4106 N N . ILE A 1 542 ? -4.839 10.818 -3.488 1.00 89.94 542 ILE A N 1
ATOM 4107 C CA . ILE A 1 542 ? -3.554 10.312 -3.994 1.00 89.94 542 ILE A CA 1
ATOM 4108 C C . ILE A 1 542 ? -3.783 9.132 -4.948 1.00 89.94 542 ILE A C 1
ATOM 4110 O O . ILE A 1 542 ? -3.131 9.066 -5.993 1.00 89.94 542 ILE A O 1
ATOM 4114 N N . SER A 1 543 ? -4.724 8.232 -4.644 1.00 85.50 543 SER A N 1
ATOM 4115 C CA . SER A 1 543 ? -5.055 7.095 -5.512 1.00 85.50 543 SER A CA 1
ATOM 4116 C C . SER A 1 543 ? -5.690 7.534 -6.840 1.00 85.50 543 SER A C 1
ATOM 4118 O O . SER A 1 543 ? -5.241 7.088 -7.899 1.00 85.50 543 SER A O 1
ATOM 4120 N N . GLU A 1 544 ? -6.642 8.476 -6.814 1.00 89.81 544 GLU A N 1
ATOM 4121 C CA . GLU A 1 544 ? -7.262 9.036 -8.021 1.00 89.81 544 GLU A CA 1
ATOM 4122 C C . GLU A 1 544 ? -6.228 9.749 -8.891 1.00 89.81 544 GLU A C 1
ATOM 4124 O O . GLU A 1 544 ? -6.138 9.483 -10.093 1.00 89.81 544 GLU A O 1
ATOM 4129 N N . LYS A 1 545 ? -5.396 10.605 -8.284 1.00 90.75 545 LYS A N 1
ATOM 4130 C CA . LYS A 1 545 ? -4.334 11.315 -8.997 1.00 90.75 545 LYS A CA 1
ATOM 4131 C C . LYS A 1 545 ? -3.322 10.345 -9.605 1.00 90.75 545 LYS A C 1
ATOM 4133 O O . LYS A 1 545 ? -2.978 10.494 -10.771 1.00 90.75 545 LYS A O 1
ATOM 4138 N N . THR A 1 546 ? -2.891 9.323 -8.864 1.00 88.62 546 THR A N 1
ATOM 4139 C CA . THR A 1 546 ? -1.953 8.308 -9.380 1.00 88.62 546 THR A CA 1
ATOM 4140 C C . THR A 1 546 ? -2.562 7.539 -10.557 1.00 88.62 546 THR A C 1
ATOM 4142 O O . THR A 1 546 ? -1.868 7.265 -11.536 1.00 88.62 546 THR A O 1
ATOM 4145 N N . GLY A 1 547 ? -3.868 7.250 -10.519 1.00 88.50 547 GLY A N 1
ATOM 4146 C CA . GLY A 1 547 ? -4.600 6.668 -11.648 1.00 88.50 547 GLY A CA 1
ATOM 4147 C C . GLY A 1 547 ? -4.661 7.590 -12.873 1.00 88.50 547 GLY A C 1
ATOM 4148 O O . GLY A 1 547 ? -4.433 7.133 -13.994 1.00 88.50 547 GLY A O 1
ATOM 4149 N N . GLN A 1 548 ? -4.909 8.889 -12.673 1.00 89.31 548 GLN A N 1
ATOM 4150 C CA . GLN A 1 548 ? -4.912 9.896 -13.744 1.00 89.31 548 GLN A CA 1
ATOM 4151 C C . GLN A 1 548 ? -3.515 10.097 -14.354 1.00 89.31 548 GLN A C 1
ATOM 4153 O O . GLN A 1 548 ? -3.376 10.082 -15.579 1.00 89.31 548 GLN A O 1
ATOM 4158 N N . ASP A 1 549 ? -2.478 10.220 -13.523 1.00 90.12 549 ASP A N 1
ATOM 4159 C CA . ASP A 1 549 ? -1.084 10.357 -13.956 1.00 90.12 549 ASP A CA 1
ATOM 4160 C C . ASP A 1 549 ? -0.631 9.108 -14.739 1.00 90.12 549 ASP A C 1
ATOM 4162 O O . ASP A 1 549 ? -0.030 9.234 -15.808 1.00 90.12 549 ASP A O 1
ATOM 4166 N N . PHE A 1 550 ? -0.995 7.899 -14.291 1.00 86.56 550 PHE A N 1
ATOM 4167 C CA . PHE A 1 550 ? -0.714 6.652 -15.015 1.00 86.56 550 PHE A CA 1
ATOM 4168 C C . PHE A 1 550 ? -1.460 6.559 -16.358 1.00 86.56 550 PHE A C 1
ATOM 4170 O O . PHE A 1 550 ? -0.866 6.178 -17.369 1.00 86.56 550 PHE A O 1
ATOM 4177 N N . ALA A 1 551 ? -2.736 6.955 -16.413 1.00 83.38 551 ALA A N 1
ATOM 4178 C CA . ALA A 1 551 ? -3.499 7.005 -17.664 1.00 83.38 551 ALA A CA 1
ATOM 4179 C C . ALA A 1 551 ? -2.912 8.030 -18.659 1.00 83.38 551 ALA A C 1
ATOM 4181 O O . ALA A 1 551 ? -2.810 7.752 -19.856 1.00 83.38 551 ALA A O 1
ATOM 4182 N N . SER A 1 552 ? -2.454 9.183 -18.162 1.00 87.75 552 SER A N 1
ATOM 4183 C CA . SER A 1 552 ? -1.748 10.207 -18.945 1.00 87.75 552 SER A CA 1
ATOM 4184 C C . SER A 1 552 ? -0.401 9.697 -19.483 1.00 87.75 552 SER A C 1
ATOM 4186 O O . SER A 1 552 ? -0.073 9.886 -20.661 1.00 87.75 552 SER A O 1
ATOM 4188 N N . GLN A 1 553 ? 0.356 8.955 -18.667 1.00 88.69 553 GLN A N 1
ATOM 4189 C CA . GLN A 1 553 ? 1.587 8.281 -19.094 1.00 88.69 553 GLN A CA 1
ATOM 4190 C C . GLN A 1 553 ? 1.320 7.205 -20.159 1.00 88.69 553 GLN A C 1
ATOM 4192 O O . GLN A 1 553 ? 2.044 7.142 -21.150 1.00 88.69 553 GLN A O 1
ATOM 4197 N N . GLN A 1 554 ? 0.251 6.408 -20.039 1.00 86.62 554 GLN A N 1
ATOM 4198 C CA . GLN A 1 554 ? -0.131 5.469 -21.103 1.00 86.62 554 GLN A CA 1
ATOM 4199 C C . GLN A 1 554 ? -0.531 6.184 -22.403 1.00 86.62 554 GLN A C 1
ATOM 4201 O O . GLN A 1 554 ? -0.101 5.768 -23.480 1.00 86.62 554 GLN A O 1
ATOM 4206 N N . GLY A 1 555 ? -1.300 7.275 -22.322 1.00 89.38 555 GLY A N 1
ATOM 4207 C CA . GLY A 1 555 ? -1.697 8.067 -23.492 1.00 89.38 555 GLY A CA 1
ATOM 4208 C C . 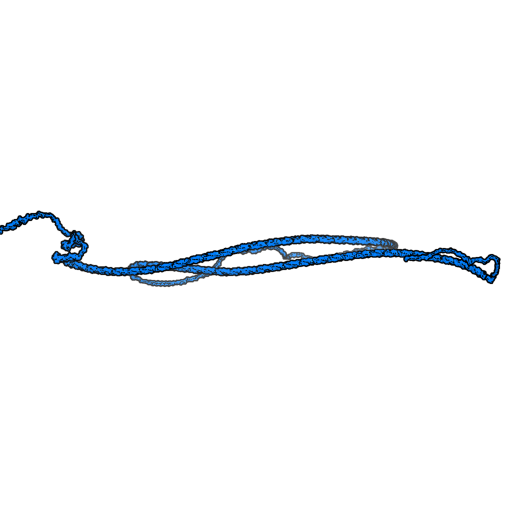GLY A 1 555 ? -0.504 8.695 -24.222 1.00 89.38 555 GLY A C 1
ATOM 4209 O O . GLY A 1 555 ? -0.396 8.596 -25.446 1.00 89.38 555 GLY A O 1
ATOM 4210 N N . THR A 1 556 ? 0.438 9.278 -23.479 1.00 90.50 556 THR A N 1
ATOM 4211 C CA . THR A 1 556 ? 1.668 9.852 -24.054 1.00 90.50 556 THR A CA 1
ATOM 4212 C C . THR A 1 556 ? 2.598 8.781 -24.630 1.00 90.50 556 THR A C 1
ATOM 4214 O O . THR A 1 556 ? 3.125 8.975 -25.725 1.00 90.50 556 THR A O 1
ATOM 4217 N N . LEU A 1 557 ? 2.739 7.616 -23.985 1.00 88.06 557 LEU A N 1
ATOM 4218 C CA . LEU A 1 557 ? 3.478 6.475 -24.546 1.00 88.06 557 LEU A CA 1
ATOM 4219 C C . LEU A 1 557 ? 2.832 5.919 -25.826 1.00 88.06 557 LEU A C 1
ATOM 4221 O O . LEU A 1 557 ? 3.550 5.532 -26.750 1.00 88.06 557 LEU A O 1
ATOM 4225 N N . ALA A 1 558 ? 1.499 5.908 -25.922 1.00 87.06 558 ALA A N 1
ATOM 4226 C CA . ALA A 1 558 ? 0.792 5.489 -27.131 1.00 87.06 558 ALA A CA 1
ATOM 4227 C C . ALA A 1 558 ? 1.037 6.449 -28.311 1.00 87.06 558 ALA A C 1
ATOM 4229 O O . ALA A 1 558 ? 1.305 5.994 -29.425 1.00 87.06 558 ALA A O 1
ATOM 4230 N N . GLU A 1 559 ? 1.021 7.765 -28.078 1.00 90.25 559 GLU A N 1
ATOM 4231 C CA . GLU A 1 559 ? 1.298 8.759 -29.126 1.00 90.25 559 GLU A CA 1
ATOM 4232 C C . GLU A 1 559 ? 2.797 8.819 -29.500 1.00 90.25 559 GLU A C 1
ATOM 4234 O O . GLU A 1 559 ? 3.143 8.965 -30.676 1.00 90.25 559 GLU A O 1
ATOM 4239 N N . LEU A 1 560 ? 3.707 8.597 -28.542 1.00 91.50 560 LEU A N 1
ATOM 4240 C CA . LEU A 1 560 ? 5.139 8.404 -28.818 1.00 91.50 560 LEU A CA 1
ATOM 4241 C C . LEU A 1 560 ? 5.390 7.151 -29.669 1.00 91.50 560 LEU A C 1
ATOM 4243 O O . LEU A 1 560 ? 6.147 7.205 -30.637 1.00 91.50 560 LEU A O 1
ATOM 4247 N N . ARG A 1 561 ? 4.712 6.034 -29.379 1.00 89.50 561 ARG A N 1
ATOM 4248 C CA . ARG A 1 561 ? 4.766 4.837 -30.232 1.00 89.50 561 ARG A CA 1
ATOM 4249 C C . ARG A 1 561 ? 4.247 5.132 -31.641 1.00 89.50 561 ARG A C 1
ATOM 4251 O O . ARG A 1 561 ? 4.901 4.766 -32.611 1.00 89.50 561 ARG A O 1
ATOM 4258 N N . LYS A 1 562 ? 3.103 5.811 -31.760 1.00 91.25 562 LYS A N 1
ATOM 4259 C CA . LYS A 1 562 ? 2.478 6.168 -33.044 1.00 91.25 562 LYS A CA 1
ATOM 4260 C C . LYS A 1 562 ? 3.357 7.094 -33.892 1.00 91.25 562 LYS A C 1
ATOM 4262 O O . LYS A 1 562 ? 3.482 6.875 -35.093 1.00 91.25 562 LYS A O 1
ATOM 4267 N N . SER A 1 563 ? 4.020 8.077 -33.284 1.00 91.69 563 SER A N 1
ATOM 4268 C CA . SER A 1 563 ? 4.980 8.947 -33.982 1.00 91.69 563 SER A CA 1
ATOM 4269 C C . SER A 1 563 ? 6.290 8.232 -34.352 1.00 91.69 563 SER A C 1
ATOM 4271 O O . SER A 1 563 ? 6.834 8.486 -35.428 1.00 91.69 563 SER A O 1
ATOM 4273 N N . LEU A 1 564 ? 6.763 7.275 -33.546 1.00 90.81 564 LEU A N 1
ATOM 4274 C CA . LEU A 1 564 ? 7.887 6.399 -33.907 1.00 90.81 564 LEU A CA 1
ATOM 4275 C C . LEU A 1 564 ? 7.542 5.463 -35.084 1.00 90.81 564 LEU A C 1
ATOM 4277 O O . LEU A 1 564 ? 8.353 5.257 -35.985 1.00 90.81 564 LEU A O 1
ATOM 4281 N N . GLU A 1 565 ? 6.326 4.920 -35.105 1.00 91.12 565 GLU A N 1
ATOM 4282 C CA . GLU A 1 565 ? 5.832 4.038 -36.169 1.00 91.12 565 GLU A CA 1
ATOM 4283 C C . GLU A 1 565 ? 5.621 4.816 -37.486 1.00 91.12 565 GLU A C 1
ATOM 4285 O O . GLU A 1 565 ? 6.057 4.365 -38.548 1.00 91.12 565 GLU A O 1
ATOM 4290 N N . GLN A 1 566 ? 5.093 6.045 -37.407 1.00 91.19 566 GLN A N 1
ATOM 4291 C CA . GLN A 1 566 ? 5.003 6.984 -38.532 1.00 91.19 566 GLN A CA 1
ATOM 4292 C C . GLN A 1 566 ? 6.387 7.370 -39.083 1.00 91.19 566 GLN A C 1
ATOM 4294 O O . GLN A 1 566 ? 6.639 7.206 -40.274 1.00 91.19 566 GLN A O 1
ATOM 4299 N N . THR A 1 567 ? 7.321 7.814 -38.234 1.00 92.56 567 THR A N 1
ATOM 4300 C CA . THR A 1 567 ? 8.673 8.212 -38.684 1.00 92.56 567 THR A CA 1
ATOM 4301 C C . THR A 1 567 ? 9.478 7.043 -39.260 1.00 92.56 567 THR A C 1
ATOM 4303 O O . THR A 1 567 ? 10.242 7.237 -40.205 1.00 92.56 567 THR A O 1
ATOM 4306 N N . SER A 1 568 ? 9.262 5.816 -38.774 1.00 89.94 568 SER A N 1
ATOM 4307 C CA . SER A 1 568 ? 9.809 4.592 -39.378 1.00 89.94 568 SER A CA 1
ATOM 4308 C C . SER A 1 568 ? 9.234 4.325 -40.780 1.00 89.94 568 SER A C 1
ATOM 4310 O O . SER A 1 568 ? 9.979 4.010 -41.715 1.00 89.94 568 SER A O 1
ATOM 4312 N N . SER A 1 569 ? 7.922 4.517 -40.964 1.00 92.06 569 SER A N 1
ATOM 4313 C CA . SER A 1 569 ? 7.262 4.437 -42.275 1.00 92.06 569 SER A CA 1
ATOM 4314 C C . SER A 1 569 ? 7.803 5.487 -43.254 1.00 92.06 569 SER A C 1
ATOM 4316 O O . SER A 1 569 ? 8.181 5.145 -44.378 1.00 92.06 569 SER A O 1
ATOM 4318 N N . ASP A 1 570 ? 7.912 6.743 -42.820 1.00 92.19 570 ASP A N 1
ATOM 4319 C CA . ASP A 1 570 ? 8.392 7.853 -43.651 1.00 92.19 570 ASP A CA 1
ATOM 4320 C C . ASP A 1 570 ? 9.866 7.673 -44.049 1.00 92.19 570 ASP A C 1
ATOM 4322 O O . ASP A 1 570 ? 10.227 7.873 -45.211 1.00 92.19 570 ASP A O 1
ATOM 4326 N N . LEU A 1 571 ? 10.710 7.183 -43.133 1.00 91.50 571 LEU A N 1
ATOM 4327 C CA . LEU A 1 571 ? 12.090 6.800 -43.439 1.00 91.50 571 LEU A CA 1
ATOM 4328 C C . LEU A 1 571 ? 12.151 5.639 -44.449 1.00 91.50 571 LEU A C 1
ATOM 4330 O O . LEU A 1 571 ? 12.956 5.676 -45.381 1.00 91.50 571 LEU A O 1
ATOM 4334 N N . SER A 1 572 ? 11.277 4.631 -44.327 1.00 91.25 572 SER A N 1
ATOM 4335 C CA . SER A 1 572 ? 11.180 3.538 -45.309 1.00 91.25 572 SER A CA 1
ATOM 4336 C C . SER A 1 572 ? 10.769 4.044 -46.697 1.00 91.25 572 SER A C 1
ATOM 4338 O O . SER A 1 572 ? 11.297 3.570 -47.707 1.00 91.25 572 SER A O 1
ATOM 4340 N N . ALA A 1 573 ? 9.852 5.013 -46.765 1.00 91.25 573 ALA A N 1
ATOM 4341 C CA . ALA A 1 573 ? 9.444 5.655 -48.011 1.00 91.25 573 ALA A CA 1
ATOM 4342 C C . ALA A 1 573 ? 10.587 6.480 -48.629 1.00 91.25 573 ALA A C 1
ATOM 4344 O O . ALA A 1 573 ? 10.851 6.347 -49.826 1.00 91.25 573 ALA A O 1
ATOM 4345 N N . ALA A 1 574 ? 11.317 7.254 -47.819 1.00 89.81 574 ALA A N 1
ATOM 4346 C CA . ALA A 1 574 ? 12.470 8.038 -48.262 1.00 89.81 574 ALA A CA 1
ATOM 4347 C C . ALA A 1 574 ? 13.608 7.156 -48.809 1.00 89.81 574 ALA A C 1
ATOM 4349 O O . ALA A 1 574 ? 14.133 7.434 -49.887 1.00 89.81 574 ALA A O 1
ATOM 4350 N N . ILE A 1 575 ? 13.941 6.050 -48.130 1.00 90.81 575 ILE A N 1
ATOM 4351 C CA . ILE A 1 575 ? 14.956 5.085 -48.596 1.00 90.81 575 ILE A CA 1
ATOM 4352 C C . ILE A 1 575 ? 14.553 4.472 -49.946 1.00 90.81 575 ILE A C 1
ATOM 4354 O O . ILE A 1 575 ? 15.373 4.402 -50.863 1.00 90.81 575 ILE A O 1
ATOM 4358 N N . LYS A 1 576 ? 13.280 4.080 -50.108 1.00 91.06 576 LYS A N 1
ATOM 4359 C CA . LYS A 1 576 ? 12.756 3.572 -51.389 1.00 91.06 576 LYS A CA 1
ATOM 4360 C C . LYS A 1 576 ? 12.865 4.624 -52.494 1.00 91.06 576 LYS A C 1
ATOM 4362 O O . LYS A 1 576 ? 13.360 4.304 -53.574 1.00 91.06 576 LYS A O 1
ATOM 4367 N N . ALA A 1 577 ? 12.469 5.868 -52.220 1.00 90.44 577 ALA A N 1
ATOM 4368 C CA . ALA A 1 577 ? 12.560 6.969 -53.176 1.00 90.44 577 ALA A CA 1
ATOM 4369 C C . ALA A 1 577 ? 14.011 7.253 -53.607 1.00 90.44 577 ALA A C 1
ATOM 4371 O O . ALA A 1 577 ? 14.267 7.365 -54.806 1.00 90.44 577 ALA A O 1
ATOM 4372 N N . ASN A 1 578 ? 14.966 7.280 -52.668 1.00 90.19 578 ASN A N 1
ATOM 4373 C CA . ASN A 1 578 ? 16.380 7.471 -53.001 1.00 90.19 578 ASN A CA 1
ATOM 4374 C C . ASN A 1 578 ? 16.900 6.324 -53.873 1.00 90.19 578 ASN A C 1
ATOM 4376 O O . ASN A 1 578 ? 17.437 6.581 -54.944 1.00 90.19 578 ASN A O 1
ATOM 4380 N N . SER A 1 579 ? 16.627 5.067 -53.498 1.00 88.25 579 SER A N 1
ATOM 4381 C CA . SER A 1 579 ? 17.063 3.901 -54.283 1.00 88.25 579 SER A CA 1
ATOM 4382 C C . SER A 1 579 ? 16.520 3.892 -55.722 1.00 88.25 579 SER A C 1
ATOM 4384 O O . SER A 1 579 ? 17.186 3.406 -56.636 1.00 88.25 579 SER A O 1
ATOM 4386 N N . ALA A 1 580 ? 15.340 4.479 -55.957 1.00 87.12 580 ALA A N 1
ATOM 4387 C CA . ALA A 1 580 ? 14.779 4.642 -57.294 1.00 87.12 580 ALA A CA 1
ATOM 4388 C C . ALA A 1 580 ? 15.506 5.729 -58.112 1.00 87.12 580 ALA A C 1
ATOM 4390 O O . ALA A 1 580 ? 15.745 5.530 -59.306 1.00 87.12 580 ALA A O 1
ATOM 4391 N N . GLU A 1 581 ? 15.905 6.846 -57.493 1.00 90.12 581 GLU A N 1
ATOM 4392 C CA . GLU A 1 581 ? 16.752 7.859 -58.143 1.00 90.12 581 GLU A CA 1
ATOM 4393 C C . GLU A 1 581 ? 18.203 7.389 -58.332 1.00 90.12 581 GLU A C 1
ATOM 4395 O O . GLU A 1 581 ? 18.803 7.711 -59.358 1.00 90.12 581 GLU A O 1
ATOM 4400 N N . ASP A 1 582 ? 18.748 6.564 -57.435 1.00 89.25 582 ASP A N 1
ATOM 4401 C CA . ASP A 1 582 ? 20.067 5.933 -57.590 1.00 89.25 582 ASP A CA 1
ATOM 4402 C C . ASP A 1 582 ? 20.079 4.984 -58.800 1.00 89.25 582 ASP A C 1
ATOM 4404 O O . ASP A 1 582 ? 20.975 5.052 -59.648 1.00 89.25 582 ASP A O 1
ATOM 4408 N N . LEU A 1 583 ? 19.044 4.144 -58.947 1.00 88.81 583 LEU A N 1
ATOM 4409 C CA . LEU A 1 583 ? 18.854 3.273 -60.115 1.00 88.81 583 LEU A CA 1
ATOM 4410 C C . LEU A 1 583 ? 18.663 4.080 -61.409 1.00 88.81 583 LEU A C 1
ATOM 4412 O O . LEU A 1 583 ? 19.289 3.782 -62.428 1.00 88.81 583 LEU A O 1
ATOM 4416 N N . LYS A 1 584 ? 17.842 5.135 -61.376 1.00 90.31 584 LYS A N 1
ATOM 4417 C CA . LYS A 1 584 ? 17.602 6.045 -62.511 1.00 90.31 584 LYS A CA 1
ATOM 4418 C C . LYS A 1 584 ? 18.864 6.812 -62.914 1.00 90.31 584 LYS A C 1
ATOM 4420 O O . LYS A 1 584 ? 19.134 6.972 -64.105 1.00 90.31 584 LYS A O 1
ATOM 4425 N N . THR A 1 585 ? 19.672 7.238 -61.948 1.00 90.31 585 THR A N 1
ATOM 4426 C CA . THR A 1 585 ? 20.966 7.897 -62.176 1.00 90.31 585 THR A CA 1
ATOM 4427 C C . THR A 1 585 ? 21.985 6.912 -62.740 1.00 90.31 585 THR A C 1
ATOM 4429 O O . THR A 1 585 ? 22.620 7.218 -63.747 1.00 90.31 585 THR A O 1
ATOM 4432 N N . SER A 1 586 ? 22.057 5.695 -62.197 1.00 84.19 586 SER A N 1
ATOM 4433 C CA . SER A 1 586 ? 22.890 4.606 -62.728 1.00 84.19 586 SER A CA 1
ATOM 4434 C C . SER A 1 586 ? 22.521 4.260 -64.176 1.00 84.19 586 SER A C 1
ATOM 4436 O O . SER A 1 586 ? 23.400 4.137 -65.026 1.00 84.19 586 SER A O 1
ATOM 4438 N N . GLY A 1 587 ? 21.223 4.206 -64.499 1.00 90.00 587 GLY A N 1
ATOM 4439 C CA . GLY A 1 587 ? 20.733 4.026 -65.868 1.00 90.00 587 GLY A CA 1
ATOM 4440 C C . GLY A 1 587 ? 21.157 5.154 -66.817 1.00 90.00 587 GLY A C 1
ATOM 4441 O O . GLY A 1 587 ? 21.569 4.885 -67.944 1.00 90.00 587 GLY A O 1
ATOM 4442 N N . ARG A 1 588 ? 21.143 6.415 -66.358 1.00 91.62 588 ARG A N 1
ATOM 4443 C CA . ARG A 1 588 ? 21.656 7.566 -67.130 1.00 91.62 588 ARG A CA 1
ATOM 4444 C C . ARG A 1 588 ? 23.176 7.522 -67.311 1.00 91.62 588 ARG A C 1
ATOM 4446 O O . ARG A 1 588 ? 23.656 7.870 -68.385 1.00 91.62 588 ARG A O 1
ATOM 4453 N N . VAL A 1 589 ? 23.932 7.080 -66.304 1.00 90.06 589 VAL A N 1
ATOM 4454 C CA . VAL A 1 589 ? 25.390 6.881 -66.409 1.00 90.06 589 VAL A CA 1
ATOM 4455 C C . VAL A 1 589 ? 25.711 5.778 -67.420 1.00 90.06 589 VAL A C 1
ATOM 4457 O O . VAL A 1 589 ? 26.561 5.981 -68.283 1.00 90.06 589 VAL A O 1
ATOM 4460 N N . LEU A 1 590 ? 24.986 4.656 -67.388 1.00 90.94 590 LEU A N 1
ATOM 4461 C CA . LEU A 1 590 ? 25.145 3.566 -68.354 1.00 90.94 590 LEU A CA 1
ATOM 4462 C C . LEU A 1 590 ? 24.772 4.020 -69.776 1.00 90.94 590 LEU A C 1
ATOM 4464 O O . LEU A 1 590 ? 25.538 3.785 -70.708 1.00 90.94 590 LEU A O 1
ATOM 4468 N N . GLN A 1 591 ? 23.668 4.759 -69.943 1.00 90.94 591 GLN A N 1
ATOM 4469 C CA . GLN A 1 591 ? 23.292 5.357 -71.229 1.00 90.94 591 GLN A CA 1
ATOM 4470 C C . GLN A 1 591 ? 24.361 6.334 -71.749 1.00 90.94 591 GLN A C 1
ATOM 4472 O O . GLN A 1 591 ? 24.681 6.318 -72.936 1.00 90.94 591 GLN A O 1
ATOM 4477 N N . ASN A 1 592 ? 24.937 7.171 -70.882 1.00 90.31 592 ASN A N 1
ATOM 4478 C CA . ASN A 1 592 ? 26.030 8.068 -71.260 1.00 90.31 592 ASN A CA 1
ATOM 4479 C C . ASN A 1 592 ? 27.294 7.286 -71.647 1.00 90.31 592 ASN A C 1
ATOM 4481 O O . ASN A 1 592 ? 27.923 7.632 -72.640 1.00 90.31 592 ASN A O 1
ATOM 4485 N N . SER A 1 593 ? 27.627 6.211 -70.926 1.00 91.25 593 SER A N 1
ATOM 4486 C CA . SER A 1 593 ? 28.747 5.321 -71.259 1.00 91.25 593 SER A CA 1
ATOM 4487 C C . SER A 1 593 ? 28.572 4.682 -72.641 1.00 91.25 593 SER A C 1
ATOM 4489 O O . SER A 1 593 ? 29.479 4.758 -73.467 1.00 91.25 593 SER A O 1
ATOM 4491 N N . MET A 1 594 ? 27.375 4.168 -72.958 1.00 89.31 594 MET A N 1
ATOM 4492 C CA . MET A 1 594 ? 27.052 3.669 -74.303 1.00 89.31 594 MET A CA 1
ATOM 4493 C C . MET A 1 594 ? 27.231 4.754 -75.373 1.00 89.31 594 MET A C 1
ATOM 4495 O O . MET A 1 594 ? 27.886 4.514 -76.380 1.00 89.31 594 MET A O 1
ATOM 4499 N N . ARG A 1 595 ? 26.736 5.975 -75.134 1.00 92.31 595 ARG A N 1
ATOM 4500 C CA . ARG A 1 595 ? 26.889 7.093 -76.084 1.00 92.31 595 ARG A CA 1
ATOM 4501 C C . ARG A 1 595 ? 28.344 7.541 -76.252 1.00 92.31 595 ARG A C 1
ATOM 4503 O O . ARG A 1 595 ? 28.711 7.980 -77.336 1.00 92.31 595 ARG A O 1
ATOM 4510 N N . ILE A 1 596 ? 29.176 7.415 -75.218 1.00 91.88 596 ILE A N 1
ATOM 4511 C CA . ILE A 1 596 ? 30.625 7.648 -75.308 1.00 91.88 596 ILE A CA 1
ATOM 4512 C C . ILE A 1 596 ? 31.288 6.543 -76.142 1.00 91.88 596 ILE A C 1
ATOM 4514 O O . ILE A 1 596 ? 32.088 6.859 -77.014 1.00 91.88 596 ILE A O 1
ATOM 4518 N N . GLN A 1 597 ? 30.910 5.275 -75.958 1.00 92.81 597 GLN A N 1
ATOM 4519 C CA . GLN A 1 597 ? 31.372 4.158 -76.798 1.00 92.81 597 GLN A CA 1
ATOM 4520 C C . GLN A 1 597 ? 30.922 4.298 -78.265 1.00 92.81 597 GLN A C 1
ATOM 4522 O O . GLN A 1 597 ? 31.670 3.956 -79.178 1.00 92.81 597 GLN A O 1
ATOM 4527 N N . ASP A 1 598 ? 29.735 4.850 -78.523 1.00 93.00 598 ASP A N 1
ATOM 4528 C CA . ASP A 1 598 ? 29.292 5.196 -79.878 1.00 93.00 598 ASP A CA 1
ATOM 4529 C C . ASP A 1 598 ? 30.144 6.322 -80.482 1.00 93.00 598 ASP A C 1
ATOM 4531 O O . ASP A 1 598 ? 30.516 6.252 -81.651 1.00 93.00 598 ASP A O 1
ATOM 4535 N N . VAL A 1 599 ? 30.491 7.352 -79.703 1.00 92.69 599 VAL A N 1
ATOM 4536 C CA . VAL A 1 599 ? 31.386 8.433 -80.152 1.00 92.69 599 VAL A CA 1
ATOM 4537 C C . VAL A 1 599 ? 32.804 7.915 -80.409 1.00 92.69 599 VAL A C 1
ATOM 4539 O O . VAL A 1 599 ? 33.370 8.260 -81.439 1.00 92.69 599 VAL A O 1
ATOM 4542 N N . ILE A 1 600 ? 33.347 7.048 -79.548 1.00 93.12 600 ILE A N 1
ATOM 4543 C CA . ILE A 1 600 ? 34.665 6.417 -79.737 1.00 93.12 600 ILE A CA 1
ATOM 4544 C C . ILE A 1 600 ? 34.694 5.628 -81.050 1.00 93.12 600 ILE A C 1
ATOM 4546 O O . ILE A 1 600 ? 35.536 5.912 -81.894 1.00 93.12 600 ILE A O 1
ATOM 4550 N N . ARG A 1 601 ? 33.717 4.744 -81.295 1.00 93.06 601 ARG A N 1
ATOM 4551 C CA . ARG A 1 601 ? 33.652 3.961 -82.545 1.00 93.06 601 ARG A CA 1
ATOM 4552 C C . ARG A 1 601 ? 33.482 4.820 -83.798 1.00 93.06 601 ARG A C 1
ATOM 4554 O O . ARG A 1 601 ? 33.989 4.470 -84.860 1.00 93.06 601 ARG A O 1
ATOM 4561 N N . ASN A 1 602 ? 32.782 5.951 -83.693 1.00 93.88 602 ASN A N 1
ATOM 4562 C CA . ASN A 1 602 ? 32.703 6.918 -84.790 1.00 93.88 602 ASN A CA 1
ATOM 4563 C C . ASN A 1 602 ? 34.034 7.656 -85.009 1.00 93.88 602 ASN A C 1
ATOM 4565 O O . ASN A 1 602 ? 34.378 7.912 -86.158 1.00 93.88 602 ASN A O 1
ATOM 4569 N N . LEU A 1 603 ? 34.780 7.972 -83.942 1.00 93.69 603 LEU A N 1
ATOM 4570 C CA . LEU A 1 603 ? 36.109 8.582 -84.034 1.00 93.69 603 LEU A CA 1
ATOM 4571 C C . LEU A 1 603 ? 37.126 7.612 -84.648 1.00 93.69 603 LEU A C 1
ATOM 4573 O O . LEU A 1 603 ? 37.788 7.984 -85.611 1.00 93.69 603 LEU A O 1
ATOM 4577 N N . GLU A 1 604 ? 37.173 6.362 -84.181 1.00 94.00 604 GLU A N 1
ATOM 4578 C CA . GLU A 1 604 ? 37.977 5.273 -84.762 1.00 94.00 604 GLU A CA 1
ATOM 4579 C C . GLU A 1 604 ? 37.693 5.122 -86.267 1.00 94.00 604 GLU A C 1
ATOM 4581 O O . GLU A 1 604 ? 38.612 5.149 -87.082 1.00 94.00 604 GLU A O 1
ATOM 4586 N N . ALA A 1 605 ? 36.413 5.088 -86.658 1.00 92.88 605 ALA A N 1
ATOM 4587 C CA . ALA A 1 605 ? 35.998 5.029 -88.061 1.00 92.88 605 ALA A CA 1
ATOM 4588 C C . ALA A 1 605 ? 36.260 6.321 -88.868 1.00 92.88 605 ALA A C 1
ATOM 4590 O O . ALA A 1 605 ? 36.159 6.296 -90.097 1.00 92.88 605 ALA A O 1
ATOM 4591 N N . THR A 1 606 ? 36.570 7.453 -88.222 1.00 92.00 606 THR A N 1
ATOM 4592 C CA . THR A 1 606 ? 37.098 8.647 -88.908 1.00 92.00 606 THR A CA 1
ATOM 4593 C C . THR A 1 606 ? 38.618 8.659 -88.996 1.00 92.00 606 THR A C 1
ATOM 4595 O O . THR A 1 606 ? 39.115 9.137 -90.008 1.00 92.00 606 THR A O 1
ATOM 4598 N N . THR A 1 607 ? 39.340 8.097 -88.021 1.00 93.88 607 THR A N 1
ATOM 4599 C CA . THR A 1 607 ? 40.800 7.910 -88.092 1.00 93.88 607 THR A CA 1
ATOM 4600 C C . THR A 1 607 ? 41.154 6.946 -89.219 1.00 93.88 607 THR A C 1
ATOM 4602 O O . THR A 1 607 ? 41.857 7.342 -90.134 1.00 93.88 607 THR A O 1
ATOM 4605 N N . GLU A 1 608 ? 40.525 5.768 -89.260 1.00 93.62 608 GLU A N 1
ATOM 4606 C CA . GLU A 1 608 ? 40.680 4.775 -90.339 1.00 93.62 608 GLU A CA 1
ATOM 4607 C C . GLU A 1 608 ? 40.447 5.384 -91.738 1.00 93.62 608 GLU A C 1
ATOM 4609 O O . GLU A 1 608 ? 41.156 5.087 -92.694 1.00 93.62 608 GLU A O 1
ATOM 4614 N N . ARG A 1 609 ? 39.470 6.292 -91.873 1.00 92.75 609 ARG A N 1
ATOM 4615 C CA . ARG A 1 609 ? 39.235 7.025 -93.131 1.00 92.75 609 ARG A CA 1
ATOM 4616 C C . ARG A 1 609 ? 40.296 8.080 -93.421 1.00 92.75 609 ARG A C 1
ATOM 4618 O O . ARG A 1 609 ? 40.546 8.345 -94.591 1.00 92.75 609 ARG A O 1
ATOM 4625 N N . LEU A 1 610 ? 40.854 8.710 -92.390 1.00 93.31 610 LEU A N 1
ATOM 4626 C CA . LEU A 1 610 ? 41.928 9.686 -92.532 1.00 93.31 610 LEU A CA 1
ATOM 4627 C C . LEU A 1 610 ? 43.202 8.984 -93.015 1.00 93.31 610 LEU A C 1
ATOM 4629 O O . LEU A 1 610 ? 43.784 9.423 -94.003 1.00 93.31 610 LEU A O 1
ATOM 4633 N N . ASP A 1 611 ? 43.540 7.851 -92.402 1.00 94.19 611 ASP A N 1
ATOM 4634 C CA . ASP A 1 611 ? 44.677 7.003 -92.765 1.00 94.19 611 ASP A CA 1
ATOM 4635 C C . ASP A 1 611 ? 44.539 6.507 -94.219 1.00 94.19 611 ASP A C 1
ATOM 4637 O O . ASP A 1 611 ? 45.444 6.693 -95.029 1.00 94.19 611 ASP A O 1
ATOM 4641 N N . GLN A 1 612 ? 43.352 6.018 -94.611 1.00 93.69 612 GLN A N 1
ATOM 4642 C CA . GLN A 1 612 ? 43.042 5.667 -96.009 1.00 93.69 612 GLN A CA 1
ATOM 4643 C C . GLN A 1 612 ? 43.148 6.859 -96.982 1.00 93.69 612 GLN A C 1
ATOM 4645 O O . GLN A 1 612 ? 43.487 6.668 -98.152 1.00 93.69 612 GLN A O 1
ATOM 4650 N N . THR A 1 613 ? 42.857 8.094 -96.547 1.00 92.25 613 THR A N 1
ATOM 4651 C CA . THR A 1 613 ? 43.095 9.282 -97.390 1.00 92.25 613 THR A CA 1
ATOM 4652 C C . THR A 1 613 ? 44.564 9.688 -97.452 1.00 92.25 613 THR A C 1
ATOM 4654 O O . THR A 1 613 ? 44.978 10.192 -98.492 1.00 92.25 613 THR A O 1
ATOM 4657 N N . ASP A 1 614 ? 45.352 9.444 -96.405 1.00 94.56 614 ASP A N 1
ATOM 4658 C CA . ASP A 1 614 ? 46.791 9.726 -96.386 1.00 94.56 614 ASP A CA 1
ATOM 4659 C C . ASP A 1 614 ? 47.549 8.734 -97.286 1.00 94.56 614 ASP A C 1
ATOM 4661 O O . ASP A 1 614 ? 48.329 9.152 -98.142 1.00 94.56 614 ASP A O 1
ATOM 4665 N N . GLU A 1 615 ? 47.201 7.438 -97.239 1.00 93.50 615 GLU A N 1
ATOM 4666 C CA . GLU A 1 615 ? 47.675 6.433 -98.207 1.00 93.50 615 GLU A CA 1
ATOM 4667 C C . GLU A 1 615 ? 47.348 6.827 -99.658 1.00 93.50 615 GLU A C 1
ATOM 4669 O O . GLU A 1 615 ? 48.199 6.723 -100.545 1.00 93.50 615 GLU A O 1
ATOM 4674 N N . ALA A 1 616 ? 46.128 7.310 -99.918 1.00 90.88 616 ALA A N 1
ATOM 4675 C CA . ALA A 1 616 ? 45.718 7.753 -101.251 1.00 90.88 616 ALA A CA 1
ATOM 4676 C C . ALA A 1 616 ? 46.451 9.031 -101.707 1.00 90.88 616 ALA A C 1
ATOM 4678 O O . ALA A 1 616 ? 46.753 9.177 -102.895 1.00 90.88 616 ALA A O 1
ATOM 4679 N N . VAL A 1 617 ? 46.768 9.946 -100.783 1.00 92.75 617 VAL A N 1
ATOM 4680 C CA . VAL A 1 617 ? 47.594 11.134 -101.053 1.00 92.75 617 VAL A CA 1
ATOM 4681 C C . VAL A 1 617 ? 49.043 10.739 -101.338 1.00 92.75 617 VAL A C 1
ATOM 4683 O O . VAL A 1 617 ? 49.624 11.273 -102.284 1.00 92.75 617 VAL A O 1
ATOM 4686 N N . GLN A 1 618 ? 49.607 9.774 -100.608 1.00 93.25 618 GLN A N 1
ATOM 4687 C CA . GLN A 1 618 ? 50.955 9.264 -100.864 1.00 93.25 618 GLN A CA 1
ATOM 4688 C C . GLN A 1 618 ? 51.043 8.579 -102.236 1.00 93.25 618 GLN A C 1
ATOM 4690 O O . GLN A 1 618 ? 51.906 8.935 -103.034 1.00 93.25 618 GLN A O 1
ATOM 4695 N N . GLN A 1 619 ? 50.093 7.701 -102.581 1.00 92.81 619 GLN A N 1
ATOM 4696 C CA . GLN A 1 619 ? 50.028 7.081 -103.916 1.00 92.81 619 GLN A CA 1
ATOM 4697 C C . GLN A 1 619 ? 49.901 8.125 -105.041 1.00 92.81 619 GLN A C 1
ATOM 4699 O O . GLN A 1 619 ? 50.501 7.974 -106.109 1.00 92.81 619 GLN A O 1
ATOM 4704 N N . ALA A 1 620 ? 49.146 9.206 -104.812 1.00 89.62 620 ALA A N 1
ATOM 4705 C CA . ALA A 1 620 ? 49.052 10.317 -105.755 1.00 89.62 620 ALA A CA 1
ATOM 4706 C C . ALA A 1 620 ? 50.362 11.122 -105.854 1.00 89.62 620 ALA A C 1
ATOM 4708 O O . ALA A 1 620 ? 50.701 11.588 -106.941 1.00 89.62 620 ALA A O 1
ATOM 4709 N N . HIS A 1 621 ? 51.113 11.267 -104.758 1.00 93.94 621 HIS A N 1
ATOM 4710 C CA . HIS A 1 621 ? 52.430 11.905 -104.750 1.00 93.94 621 HIS A CA 1
ATOM 4711 C C . HIS A 1 621 ? 53.463 11.079 -105.526 1.00 93.94 621 HIS A C 1
ATOM 4713 O O . HIS A 1 621 ? 54.113 11.611 -106.425 1.00 93.94 621 HIS A O 1
ATOM 4719 N N . ASP A 1 622 ? 53.536 9.773 -105.262 1.00 93.50 622 ASP A N 1
ATOM 4720 C CA . ASP A 1 622 ? 54.425 8.843 -105.965 1.00 93.50 622 ASP A CA 1
ATOM 4721 C C . ASP A 1 622 ? 54.121 8.838 -107.478 1.00 93.50 622 ASP A C 1
ATOM 4723 O O . ASP A 1 622 ? 55.025 8.956 -108.307 1.00 93.50 622 ASP A O 1
ATOM 4727 N N . SER A 1 623 ? 52.833 8.841 -107.848 1.00 92.44 623 SER A N 1
ATOM 4728 C CA . SER A 1 623 ? 52.379 8.971 -109.244 1.00 92.44 623 SER A CA 1
ATOM 4729 C C . SER A 1 623 ? 52.794 10.301 -109.897 1.00 92.44 623 SER A C 1
ATOM 4731 O O . SER A 1 623 ? 53.052 10.353 -111.100 1.00 92.44 623 SER A O 1
ATOM 4733 N N . ILE A 1 624 ? 52.857 11.397 -109.132 1.00 92.44 624 ILE A N 1
ATOM 4734 C CA . ILE A 1 624 ? 53.322 12.704 -109.625 1.00 92.44 624 ILE A CA 1
ATOM 4735 C C . ILE A 1 624 ? 54.839 12.692 -109.856 1.00 92.44 624 ILE A C 1
ATOM 4737 O O . ILE A 1 624 ? 55.292 13.280 -110.839 1.00 92.44 624 ILE A O 1
ATOM 4741 N N . GLU A 1 625 ? 55.619 12.005 -109.019 1.00 92.50 625 GLU A N 1
ATOM 4742 C CA . GLU A 1 625 ? 57.059 11.820 -109.245 1.00 92.50 625 GLU A CA 1
ATOM 4743 C C . GLU A 1 625 ? 57.347 10.913 -110.454 1.00 92.50 625 GLU A C 1
ATOM 4745 O O . GLU A 1 625 ? 58.217 11.246 -111.261 1.00 92.50 625 GLU A O 1
ATOM 4750 N N . GLU A 1 626 ? 56.568 9.846 -110.679 1.00 91.94 626 GLU A N 1
ATOM 4751 C CA . GLU A 1 626 ? 56.652 9.065 -111.927 1.00 91.94 626 GLU A CA 1
ATOM 4752 C C . GLU A 1 626 ? 56.361 9.930 -113.167 1.00 91.94 626 GLU A C 1
ATOM 4754 O O . GLU A 1 626 ? 57.098 9.877 -114.156 1.00 91.94 626 GLU A O 1
ATOM 4759 N N . ILE A 1 627 ? 55.327 10.780 -113.113 1.00 91.12 627 ILE A N 1
ATOM 4760 C CA . ILE A 1 627 ? 54.990 11.711 -114.203 1.00 91.12 627 ILE A CA 1
ATOM 4761 C C . ILE A 1 627 ? 56.097 12.757 -114.411 1.00 91.12 627 ILE A C 1
ATOM 4763 O O . ILE A 1 627 ? 56.405 13.089 -115.557 1.00 91.12 627 ILE A O 1
ATOM 4767 N N . ARG A 1 628 ? 56.732 13.255 -113.340 1.00 93.25 628 ARG A N 1
ATOM 4768 C CA . ARG A 1 628 ? 57.889 14.167 -113.423 1.00 93.25 628 ARG A CA 1
ATOM 4769 C C . ARG A 1 628 ? 59.082 13.493 -114.093 1.00 93.25 628 ARG A C 1
ATOM 4771 O O . ARG A 1 628 ? 59.634 14.063 -115.029 1.00 93.25 628 ARG A O 1
ATOM 4778 N N . ALA A 1 629 ? 59.427 12.271 -113.689 1.00 91.50 629 ALA A N 1
ATOM 4779 C CA . ALA A 1 629 ? 60.502 11.499 -114.308 1.00 91.50 629 ALA A CA 1
ATOM 4780 C C . ALA A 1 629 ? 60.226 11.218 -115.798 1.00 91.50 629 ALA A C 1
ATOM 4782 O O . ALA A 1 629 ? 61.111 11.395 -116.639 1.00 91.50 629 ALA A O 1
ATOM 4783 N N . ALA A 1 630 ? 58.987 10.853 -116.146 1.00 90.56 630 ALA A N 1
ATOM 4784 C CA . ALA A 1 630 ? 58.569 10.651 -117.532 1.00 90.56 630 ALA A CA 1
ATOM 4785 C C . ALA A 1 630 ? 58.624 11.948 -118.362 1.00 90.56 630 ALA A C 1
ATOM 4787 O O . ALA A 1 630 ? 59.038 11.914 -119.521 1.00 90.56 630 ALA A O 1
ATOM 4788 N N . LEU A 1 631 ? 58.260 13.096 -117.780 1.00 91.12 631 LEU A N 1
ATOM 4789 C CA . LEU A 1 631 ? 58.391 14.401 -118.431 1.00 91.12 631 LEU A CA 1
ATOM 4790 C C . LEU A 1 631 ? 59.865 14.750 -118.687 1.00 91.12 631 LEU A C 1
ATOM 4792 O O . LEU A 1 631 ? 60.197 15.158 -119.796 1.00 91.12 631 LEU A O 1
ATOM 4796 N N . THR A 1 632 ? 60.757 14.516 -117.719 1.00 93.06 632 THR A N 1
ATOM 4797 C CA . THR A 1 632 ? 62.206 14.739 -117.878 1.00 93.06 632 THR A CA 1
ATOM 4798 C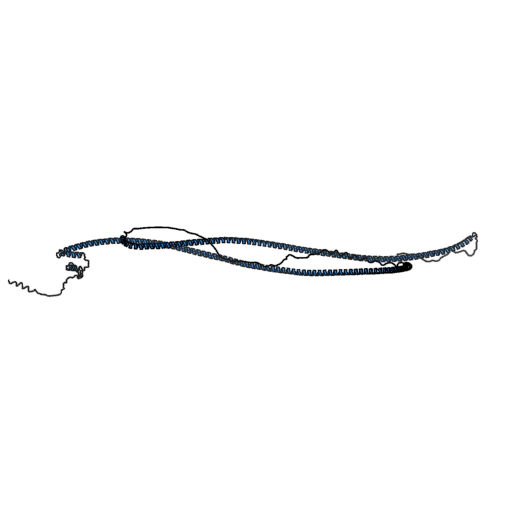 C . THR A 1 632 ? 62.818 13.854 -118.972 1.00 93.06 632 THR A C 1
ATOM 4800 O O . THR A 1 632 ? 63.665 14.317 -119.736 1.00 93.06 632 THR A O 1
ATOM 4803 N N . ASP A 1 633 ? 62.374 12.601 -119.114 1.00 92.31 633 ASP A N 1
ATOM 4804 C CA . ASP A 1 633 ? 62.780 11.735 -120.232 1.00 92.31 633 ASP A CA 1
ATOM 4805 C C . ASP A 1 633 ? 62.236 12.241 -121.584 1.00 92.31 633 ASP A C 1
ATOM 4807 O O . ASP A 1 633 ? 62.954 12.236 -122.585 1.00 92.31 633 ASP A O 1
ATOM 4811 N N . VAL A 1 634 ? 61.004 12.760 -121.634 1.00 89.38 634 VAL A N 1
ATOM 4812 C CA . VAL A 1 634 ? 60.454 13.404 -122.843 1.00 89.38 634 VAL A CA 1
ATOM 4813 C C . VAL A 1 634 ? 61.230 14.674 -123.212 1.00 89.38 634 VAL A C 1
ATOM 4815 O O . VAL A 1 634 ? 61.553 14.855 -124.386 1.00 89.38 634 VAL A O 1
ATOM 4818 N N . GLU A 1 635 ? 61.601 15.515 -122.246 1.00 89.81 635 GLU A N 1
ATOM 4819 C CA . GLU A 1 635 ? 62.457 16.691 -122.463 1.00 89.81 635 GLU A CA 1
ATOM 4820 C C . GLU A 1 635 ? 63.852 16.293 -122.976 1.00 89.81 635 GLU A C 1
ATOM 4822 O O . GLU A 1 635 ? 64.352 16.882 -123.936 1.00 89.81 635 GLU A O 1
ATOM 4827 N N . ALA A 1 636 ? 64.455 15.237 -122.418 1.00 89.31 636 ALA A N 1
ATOM 4828 C CA . ALA A 1 636 ? 65.731 14.701 -122.894 1.00 89.31 636 ALA A CA 1
ATOM 4829 C C . ALA A 1 636 ? 65.641 14.142 -124.328 1.00 89.31 636 ALA A C 1
ATOM 4831 O O . ALA A 1 636 ? 66.555 14.346 -125.134 1.00 89.31 636 ALA A O 1
ATOM 4832 N N . ARG A 1 637 ? 64.528 13.480 -124.683 1.00 90.12 637 ARG A N 1
ATOM 4833 C CA . ARG A 1 637 ? 64.250 13.025 -126.057 1.00 90.12 637 ARG A CA 1
ATOM 4834 C C . ARG A 1 637 ? 64.059 14.195 -127.017 1.00 90.12 637 ARG A C 1
ATOM 4836 O O . ARG A 1 637 ? 64.615 14.145 -128.110 1.00 90.12 637 ARG A O 1
ATOM 4843 N N . LEU A 1 638 ? 63.330 15.240 -126.622 1.00 87.56 638 LEU A N 1
ATOM 4844 C CA . LEU A 1 638 ? 63.152 16.453 -127.429 1.00 87.56 638 LEU A CA 1
ATOM 4845 C C . LEU A 1 638 ? 64.501 17.134 -127.687 1.00 87.56 638 LEU A C 1
ATOM 4847 O O . LEU A 1 638 ? 64.871 17.297 -128.844 1.00 87.56 638 LEU A O 1
ATOM 4851 N N . ALA A 1 639 ? 65.316 17.357 -126.653 1.00 86.56 639 ALA A N 1
ATOM 4852 C CA . ALA A 1 639 ? 66.668 17.900 -126.808 1.00 86.56 639 ALA A CA 1
ATOM 4853 C C . ALA A 1 639 ? 67.602 17.005 -127.658 1.00 86.56 639 ALA A C 1
ATOM 4855 O O . ALA A 1 639 ? 68.557 17.493 -128.267 1.00 86.56 639 ALA A O 1
ATOM 4856 N N . SER A 1 640 ? 67.351 15.692 -127.723 1.00 88.00 640 SER A N 1
ATOM 4857 C CA . SER A 1 640 ? 68.047 14.788 -128.649 1.00 88.00 640 SER A CA 1
ATOM 4858 C C . SER A 1 640 ? 67.527 14.887 -130.086 1.00 88.00 640 SER A C 1
ATOM 4860 O O . SER A 1 640 ? 68.314 14.707 -131.014 1.00 88.00 640 SER A O 1
ATOM 4862 N N . ILE A 1 641 ? 66.233 15.146 -130.286 1.00 86.75 641 ILE A N 1
ATOM 4863 C CA . ILE A 1 641 ? 65.628 15.373 -131.604 1.00 86.75 641 ILE A CA 1
ATOM 4864 C C . ILE A 1 641 ? 66.083 16.725 -132.156 1.00 86.75 641 ILE A C 1
ATOM 4866 O O . ILE A 1 641 ? 66.505 16.777 -133.306 1.00 86.75 641 ILE A O 1
ATOM 4870 N N . ASP A 1 642 ? 66.102 17.777 -131.339 1.00 86.19 642 ASP A N 1
ATOM 4871 C CA . ASP A 1 642 ? 66.553 19.112 -131.743 1.00 86.19 642 ASP A CA 1
ATOM 4872 C C . ASP A 1 642 ? 68.008 19.090 -132.231 1.00 86.19 642 ASP A C 1
ATOM 4874 O O . ASP A 1 642 ? 68.294 19.616 -133.300 1.00 86.19 642 ASP A O 1
ATOM 4878 N N . ARG A 1 643 ? 68.912 18.373 -131.544 1.00 83.50 643 ARG A N 1
ATOM 4879 C CA . ARG A 1 643 ? 70.302 18.167 -132.010 1.00 83.50 643 ARG A CA 1
ATOM 4880 C C . ARG A 1 643 ? 70.405 17.370 -133.313 1.00 83.50 643 ARG A C 1
ATOM 4882 O O . ARG A 1 643 ? 71.310 17.612 -134.108 1.00 83.50 643 ARG A O 1
ATOM 4889 N N . LEU A 1 644 ? 69.516 16.398 -133.533 1.00 82.44 644 LEU A N 1
ATOM 4890 C CA . LEU A 1 644 ? 69.464 15.647 -134.794 1.00 82.44 644 LEU A CA 1
ATOM 4891 C C . LEU A 1 644 ? 68.926 16.518 -135.936 1.00 82.44 644 LEU A C 1
ATOM 4893 O O . LEU A 1 644 ? 69.427 16.424 -137.055 1.00 82.44 644 LEU A O 1
ATOM 4897 N N . LEU A 1 645 ? 67.949 17.384 -135.655 1.00 81.25 645 LEU A N 1
ATOM 4898 C CA . LEU A 1 645 ? 67.430 18.366 -136.602 1.00 81.25 645 LEU A CA 1
ATOM 4899 C C . LEU A 1 645 ? 68.498 19.413 -136.937 1.00 81.25 645 LEU A C 1
ATOM 4901 O O . LEU A 1 645 ? 68.785 19.596 -138.115 1.00 81.25 645 LEU A O 1
ATOM 4905 N N . GLU A 1 646 ? 69.145 20.009 -135.935 1.00 82.69 646 GLU A N 1
ATOM 4906 C CA . GLU A 1 646 ? 70.263 20.953 -136.070 1.00 82.69 646 GLU A CA 1
ATOM 4907 C C . GLU A 1 646 ? 71.394 20.357 -136.925 1.00 82.69 646 GLU A C 1
ATOM 4909 O O . GLU A 1 646 ? 71.732 20.912 -137.968 1.00 82.69 646 GLU A O 1
ATOM 4914 N N . GLY A 1 647 ? 71.871 19.150 -136.595 1.00 79.19 647 GLY A N 1
ATOM 4915 C CA . GLY A 1 647 ? 72.876 18.445 -137.399 1.00 79.19 647 GLY A CA 1
ATOM 4916 C C . GLY A 1 647 ? 72.418 18.092 -138.823 1.00 79.19 647 GLY A C 1
ATOM 4917 O O . GLY A 1 647 ? 73.229 18.093 -139.749 1.00 79.19 647 GLY A O 1
ATOM 4918 N N . SER A 1 648 ? 71.123 17.821 -139.034 1.00 78.44 648 SER A N 1
ATOM 4919 C CA . SER A 1 648 ? 70.572 17.590 -140.379 1.00 78.44 648 SER A CA 1
ATOM 4920 C C . SER A 1 648 ? 70.440 18.877 -141.202 1.00 78.44 648 SER A C 1
ATOM 4922 O O . SER A 1 648 ? 70.610 18.840 -142.419 1.00 78.44 648 SER A O 1
ATOM 4924 N N . VAL A 1 649 ? 70.190 20.016 -140.547 1.00 77.50 649 VAL A N 1
ATOM 4925 C CA . VAL A 1 649 ? 70.152 21.348 -141.164 1.00 77.50 649 VAL A CA 1
ATOM 4926 C C . VAL A 1 649 ? 71.566 21.813 -141.511 1.00 77.50 649 VAL A C 1
ATOM 4928 O O . VAL A 1 649 ? 71.758 22.336 -142.606 1.00 77.50 649 VAL A O 1
ATOM 4931 N N . ASP A 1 650 ? 72.560 21.544 -140.662 1.00 77.94 650 ASP A N 1
ATOM 4932 C CA . ASP A 1 650 ? 73.979 21.785 -140.957 1.00 77.94 650 ASP A CA 1
ATOM 4933 C C . ASP A 1 650 ? 74.468 20.963 -142.164 1.00 77.94 650 ASP A C 1
ATOM 4935 O O . ASP A 1 650 ? 75.099 21.512 -143.067 1.00 77.94 650 ASP A O 1
ATOM 4939 N N . GLU A 1 651 ? 74.153 19.662 -142.232 1.00 77.75 651 GLU A N 1
ATOM 4940 C CA . GLU A 1 651 ? 74.469 18.812 -143.397 1.00 77.75 651 GLU A CA 1
ATOM 4941 C C . GLU A 1 651 ? 73.752 19.307 -144.667 1.00 77.75 651 GLU A C 1
ATOM 4943 O O . GLU A 1 651 ? 74.353 19.350 -145.743 1.00 77.75 651 GLU A O 1
ATOM 4948 N N . LEU A 1 652 ? 72.489 19.738 -144.557 1.00 75.56 652 LEU A N 1
ATOM 4949 C CA . LEU A 1 652 ? 71.735 20.295 -145.683 1.00 75.56 652 LEU A CA 1
ATOM 4950 C C . LEU A 1 652 ? 72.337 21.625 -146.167 1.00 75.56 652 LEU A C 1
ATOM 4952 O O . LEU A 1 652 ? 72.519 21.813 -147.369 1.00 75.56 652 LEU A O 1
ATOM 4956 N N . ALA A 1 653 ? 72.699 22.526 -145.249 1.00 73.00 653 ALA A N 1
ATOM 4957 C CA . ALA A 1 653 ? 73.359 23.794 -145.557 1.00 73.00 653 ALA A CA 1
ATOM 4958 C C . ALA A 1 653 ? 74.739 23.577 -146.196 1.00 73.00 653 ALA A C 1
ATOM 4960 O O . ALA A 1 653 ? 75.095 24.269 -147.153 1.00 73.00 653 ALA A O 1
ATOM 4961 N N . ARG A 1 654 ? 75.488 22.570 -145.725 1.00 73.62 654 ARG A N 1
ATOM 4962 C CA . ARG A 1 654 ? 76.766 22.152 -146.311 1.00 73.62 654 ARG A CA 1
ATOM 4963 C C . ARG A 1 654 ? 76.581 21.703 -147.760 1.00 73.62 654 ARG A C 1
ATOM 4965 O O . ARG A 1 654 ? 77.241 22.250 -148.642 1.00 73.62 654 ARG A O 1
ATOM 4972 N N . ARG A 1 655 ? 75.612 20.818 -148.026 1.00 72.00 655 ARG A N 1
ATOM 4973 C CA . ARG A 1 655 ? 75.291 20.369 -149.392 1.00 72.00 655 ARG A CA 1
ATOM 4974 C C . ARG A 1 655 ? 74.833 21.500 -150.300 1.00 72.00 655 ARG A C 1
ATOM 4976 O O . ARG A 1 655 ? 75.337 21.589 -151.409 1.00 72.00 655 ARG A O 1
ATOM 4983 N N . PHE A 1 656 ? 73.972 22.407 -149.834 1.00 66.31 656 PHE A N 1
ATOM 4984 C CA . PHE A 1 656 ? 73.612 23.593 -150.620 1.00 66.31 656 PHE A CA 1
ATOM 4985 C C . PHE A 1 656 ? 74.825 24.482 -150.936 1.00 66.31 656 PHE A C 1
ATOM 4987 O O . PHE A 1 656 ? 74.864 25.080 -152.009 1.00 66.31 656 PHE A O 1
ATOM 4994 N N . SER A 1 657 ? 75.831 24.554 -150.056 1.00 65.44 657 SER A N 1
ATOM 4995 C CA . SER A 1 657 ? 77.072 25.283 -150.353 1.00 65.44 657 SER A CA 1
ATOM 4996 C C . SER A 1 657 ? 77.940 24.581 -151.408 1.00 65.44 657 SER A C 1
ATOM 4998 O O . SER A 1 657 ? 78.443 25.253 -152.308 1.00 65.44 657 SER A O 1
ATOM 5000 N N . ASP A 1 658 ? 78.046 23.249 -151.367 1.00 65.31 658 ASP A N 1
ATOM 5001 C CA . ASP A 1 658 ? 78.767 22.458 -152.376 1.00 65.31 658 ASP A CA 1
ATOM 5002 C C . ASP A 1 658 ? 78.047 22.490 -153.744 1.00 65.31 658 ASP A C 1
ATOM 5004 O O . ASP A 1 658 ? 78.683 22.646 -154.788 1.00 65.31 658 ASP A O 1
ATOM 5008 N N . GLU A 1 659 ? 76.713 22.417 -153.746 1.00 66.06 659 GLU A N 1
ATOM 5009 C CA . GLU A 1 659 ? 75.861 22.463 -154.943 1.00 66.06 659 GLU A CA 1
ATOM 5010 C C . GLU A 1 659 ? 75.910 23.847 -155.621 1.00 66.06 659 GLU A C 1
ATOM 5012 O O . GLU A 1 659 ? 76.054 23.932 -156.840 1.00 66.06 659 GLU A O 1
ATOM 5017 N N . LEU A 1 660 ? 75.925 24.944 -154.848 1.00 63.28 660 LEU A N 1
ATOM 5018 C CA . LEU A 1 660 ? 76.137 26.303 -155.373 1.00 63.28 660 LEU A CA 1
ATOM 5019 C C . LEU A 1 660 ? 77.543 26.510 -155.965 1.00 63.28 660 LEU A C 1
ATOM 5021 O O . LEU A 1 660 ? 77.705 27.270 -156.923 1.00 63.28 660 LEU A O 1
ATOM 5025 N N . VAL A 1 661 ? 78.568 25.842 -155.425 1.00 61.66 661 VAL A N 1
ATOM 5026 C CA . VAL A 1 661 ? 79.917 25.841 -156.020 1.00 61.66 661 VAL A CA 1
ATOM 5027 C C . VAL A 1 661 ? 79.928 25.053 -157.337 1.00 61.66 661 VAL A C 1
ATOM 5029 O O . VAL A 1 661 ? 80.558 25.498 -158.300 1.00 61.66 661 VAL A O 1
ATOM 5032 N N . ALA A 1 662 ? 79.191 23.941 -157.416 1.00 60.16 662 ALA A N 1
ATOM 5033 C CA . ALA A 1 662 ? 79.046 23.148 -158.636 1.00 60.16 662 ALA A CA 1
ATOM 5034 C C . ALA A 1 662 ? 78.275 23.893 -159.745 1.00 60.16 662 ALA A C 1
ATOM 5036 O O . ALA A 1 662 ? 78.780 23.990 -160.867 1.00 60.16 662 ALA A O 1
ATOM 5037 N N . GLU A 1 663 ? 77.112 24.488 -159.443 1.00 62.81 663 GLU A N 1
ATOM 5038 C CA . GLU A 1 663 ? 76.348 25.296 -160.410 1.00 62.81 663 GLU A CA 1
ATOM 5039 C C . GLU A 1 663 ? 77.180 26.457 -160.963 1.00 62.81 663 GLU A C 1
ATOM 5041 O O . GLU A 1 663 ? 77.149 26.727 -162.166 1.00 62.81 663 GLU A O 1
ATOM 5046 N N . ARG A 1 664 ? 77.970 27.122 -160.111 1.00 59.06 664 ARG A N 1
ATOM 5047 C CA . ARG A 1 664 ? 78.839 28.222 -160.542 1.00 59.06 664 ARG A CA 1
ATOM 5048 C C . ARG A 1 664 ? 79.909 27.763 -161.539 1.00 59.06 664 ARG A C 1
ATOM 5050 O O . ARG A 1 664 ? 80.144 28.455 -162.529 1.00 59.06 664 ARG A O 1
ATOM 5057 N N . TRP A 1 665 ? 80.521 26.599 -161.317 1.00 58.00 665 TRP A N 1
ATOM 5058 C CA . TRP A 1 665 ? 81.474 26.009 -162.265 1.00 58.00 665 TRP A CA 1
ATOM 5059 C C . TRP A 1 665 ? 80.814 25.630 -163.599 1.00 58.00 665 TRP A C 1
ATOM 5061 O O . TRP A 1 665 ? 81.397 25.856 -164.662 1.00 58.00 665 TRP A O 1
ATOM 5071 N N . GLU A 1 666 ? 79.584 25.109 -163.580 1.00 60.06 666 GLU A N 1
ATOM 5072 C CA . GLU A 1 666 ? 78.845 24.864 -164.822 1.00 60.06 666 GLU A CA 1
ATOM 5073 C C . GLU A 1 666 ? 78.434 26.160 -165.542 1.00 60.06 666 GLU A C 1
ATOM 5075 O O . GLU A 1 666 ? 78.415 26.192 -166.775 1.00 60.06 666 GLU A O 1
ATOM 5080 N N . ALA A 1 667 ? 78.106 27.226 -164.807 1.00 59.81 667 ALA A N 1
ATOM 5081 C CA . ALA A 1 667 ? 77.731 28.520 -165.373 1.00 59.81 667 ALA A CA 1
ATOM 5082 C C . ALA A 1 667 ? 78.905 29.179 -166.117 1.00 59.81 667 ALA A C 1
ATOM 5084 O O . ALA A 1 667 ? 78.760 29.526 -167.291 1.00 59.81 667 ALA A O 1
ATOM 5085 N N . GLU A 1 668 ? 80.081 29.259 -165.485 1.00 60.28 668 GLU A N 1
ATOM 5086 C CA . GLU A 1 668 ? 81.299 29.822 -166.093 1.00 60.28 668 GLU A CA 1
ATOM 5087 C C . GLU A 1 668 ? 81.701 29.027 -167.365 1.00 60.28 668 GLU A C 1
ATOM 5089 O O . GLU A 1 668 ? 82.030 29.612 -168.400 1.00 60.28 668 GLU A O 1
ATOM 5094 N N . MET A 1 669 ? 81.541 27.694 -167.363 1.00 57.62 669 MET A N 1
ATOM 5095 C CA . MET A 1 669 ? 81.752 26.836 -168.547 1.00 57.62 669 MET A CA 1
ATOM 5096 C C . MET A 1 669 ? 80.700 27.015 -169.661 1.00 57.62 669 MET A C 1
ATOM 5098 O O . MET A 1 669 ? 81.004 26.807 -170.841 1.00 57.62 669 MET A O 1
ATOM 5102 N N . ARG A 1 670 ? 79.458 27.388 -169.323 1.00 60.06 670 ARG A N 1
ATOM 5103 C CA . ARG A 1 670 ? 78.391 27.682 -170.300 1.00 60.06 670 ARG A CA 1
ATOM 5104 C C . ARG A 1 670 ? 78.579 29.056 -170.945 1.00 60.06 670 ARG A C 1
ATOM 5106 O O . ARG A 1 670 ? 78.358 29.181 -172.148 1.00 60.06 670 ARG A O 1
ATOM 5113 N N . GLU A 1 671 ? 79.029 30.055 -170.189 1.00 66.94 671 GLU A N 1
ATOM 5114 C CA . GLU A 1 671 ? 79.244 31.420 -170.684 1.00 66.94 671 GLU A CA 1
ATOM 5115 C C . GLU A 1 671 ? 80.352 31.486 -171.749 1.00 66.94 671 GLU A C 1
ATOM 5117 O O . GLU A 1 671 ? 80.114 31.985 -172.851 1.00 66.94 671 GLU A O 1
ATOM 5122 N N . VAL A 1 672 ? 81.516 30.875 -171.484 1.00 67.94 672 VAL A N 1
ATOM 5123 C CA . VAL A 1 672 ? 82.629 30.775 -172.454 1.00 67.94 672 VAL A CA 1
ATOM 5124 C C . VAL A 1 672 ? 82.176 30.126 -173.770 1.00 67.94 672 VAL A C 1
ATOM 5126 O O . VAL A 1 672 ? 82.563 30.555 -174.860 1.00 67.94 672 VAL A O 1
ATOM 5129 N N . LYS A 1 673 ? 81.308 29.110 -173.688 1.00 63.06 673 LYS A N 1
ATOM 5130 C CA . LYS A 1 673 ? 80.777 28.411 -174.864 1.00 63.06 673 LYS A CA 1
ATOM 5131 C C . LYS A 1 673 ? 79.781 29.256 -175.665 1.00 63.06 673 LYS A C 1
ATOM 5133 O O . LYS A 1 673 ? 79.745 29.135 -176.887 1.00 63.06 673 LYS A O 1
ATOM 5138 N N . LEU A 1 674 ? 78.993 30.108 -175.008 1.00 64.50 674 LEU A N 1
ATOM 5139 C CA . LEU A 1 674 ? 78.048 31.006 -175.677 1.00 64.50 674 LEU A CA 1
ATOM 5140 C C . LEU A 1 674 ? 78.757 32.165 -176.387 1.00 64.50 674 LEU A C 1
ATOM 5142 O O . LEU A 1 674 ? 78.389 32.479 -177.517 1.00 64.50 674 LEU A O 1
ATOM 5146 N N . GLN A 1 675 ? 79.804 32.743 -175.789 1.00 64.38 675 GLN A N 1
ATOM 5147 C CA . GLN A 1 675 ? 80.596 33.803 -176.432 1.00 64.38 675 GLN A CA 1
ATOM 5148 C C . GLN A 1 675 ? 81.216 33.315 -177.756 1.00 64.38 675 GLN A C 1
ATOM 5150 O O . GLN A 1 675 ? 81.040 33.959 -178.790 1.00 64.38 675 GLN A O 1
ATOM 5155 N N . SER A 1 676 ? 81.803 32.110 -177.764 1.00 59.88 676 SER A N 1
ATOM 5156 C CA . SER A 1 676 ? 82.328 31.463 -178.980 1.00 59.88 676 SER A CA 1
ATOM 5157 C C . SER A 1 676 ? 81.282 31.239 -180.083 1.00 59.88 676 SER A C 1
ATOM 5159 O O . SER A 1 676 ? 81.657 31.146 -181.250 1.00 59.88 676 SER A O 1
ATOM 5161 N N . MET A 1 677 ? 79.994 31.110 -179.747 1.00 58.44 677 MET A N 1
ATOM 5162 C CA . MET A 1 677 ? 78.929 30.886 -180.734 1.00 58.44 677 MET A CA 1
ATOM 5163 C C . MET A 1 677 ? 78.388 32.186 -181.343 1.00 58.44 677 MET A C 1
ATOM 5165 O O . MET A 1 677 ? 77.799 32.142 -182.419 1.00 58.44 677 MET A O 1
ATOM 5169 N N . ILE A 1 678 ? 78.576 33.334 -180.687 1.00 65.19 678 ILE A N 1
ATOM 5170 C CA . ILE A 1 678 ? 78.115 34.637 -181.191 1.00 65.19 678 ILE A CA 1
ATOM 5171 C C . ILE A 1 678 ? 79.046 35.137 -182.308 1.00 65.19 678 ILE A C 1
ATOM 5173 O O . ILE A 1 678 ? 78.570 35.553 -183.363 1.00 65.19 678 ILE A O 1
ATOM 5177 N N . GLU A 1 679 ? 80.361 34.996 -182.128 1.00 62.62 679 GLU A N 1
ATOM 5178 C CA . GLU A 1 679 ? 81.390 35.450 -183.081 1.00 62.62 679 GLU A CA 1
ATOM 5179 C C . GLU A 1 679 ? 81.322 34.712 -184.444 1.00 62.62 679 GLU A C 1
ATOM 5181 O O . GLU A 1 679 ? 81.550 35.303 -185.504 1.00 62.62 679 GLU A O 1
ATOM 5186 N N . GLU A 1 680 ? 80.903 33.437 -184.452 1.00 61.09 680 GLU A N 1
ATOM 5187 C CA . GLU A 1 680 ? 80.645 32.674 -185.690 1.00 61.09 680 GLU A CA 1
ATOM 5188 C C . GLU A 1 680 ? 79.301 33.036 -186.360 1.00 61.09 680 GLU A C 1
ATOM 5190 O O . GLU A 1 680 ? 79.118 32.817 -187.557 1.00 61.09 680 GLU A O 1
ATOM 5195 N N . LEU A 1 681 ? 78.335 33.590 -185.617 1.00 56.81 681 LEU A N 1
ATOM 5196 C CA . LEU A 1 681 ? 77.026 33.966 -186.164 1.00 56.81 681 LEU A CA 1
ATOM 5197 C C . LEU A 1 681 ? 77.048 35.354 -186.813 1.00 56.81 681 LEU A C 1
ATOM 5199 O O . LEU A 1 681 ? 76.492 35.513 -187.902 1.00 56.81 681 LEU A O 1
ATOM 5203 N N . GLU A 1 682 ? 77.740 36.333 -186.225 1.00 58.91 682 GLU A N 1
ATOM 5204 C CA . GLU A 1 682 ? 77.887 37.670 -186.829 1.00 58.91 682 GLU A CA 1
ATOM 5205 C C . GLU A 1 682 ? 78.626 37.622 -188.179 1.00 58.91 682 GLU A C 1
ATOM 5207 O O . GLU A 1 682 ? 78.297 38.368 -189.102 1.00 58.91 682 GLU A O 1
ATOM 5212 N N . THR A 1 683 ? 79.553 36.674 -188.349 1.00 57.56 683 THR A N 1
ATOM 5213 C CA . THR A 1 683 ? 80.252 36.421 -189.623 1.00 57.56 683 THR A CA 1
ATOM 5214 C C . THR A 1 683 ? 79.451 35.579 -190.627 1.00 57.56 683 THR A C 1
ATOM 5216 O O . THR A 1 683 ? 79.866 35.455 -191.777 1.00 57.56 683 THR A O 1
ATOM 5219 N N . ARG A 1 684 ? 78.287 35.028 -190.252 1.00 50.50 684 ARG A N 1
ATOM 5220 C CA . ARG A 1 684 ? 77.451 34.162 -191.116 1.00 50.50 684 ARG A CA 1
ATOM 5221 C C . ARG A 1 684 ? 76.070 34.729 -191.461 1.00 50.50 684 ARG A C 1
ATOM 5223 O O . ARG A 1 684 ? 75.372 34.138 -192.280 1.00 50.50 684 ARG A O 1
ATOM 5230 N N . VAL A 1 685 ? 75.713 35.899 -190.924 1.00 54.16 685 VAL A N 1
ATOM 5231 C CA . VAL A 1 685 ? 74.625 36.767 -191.441 1.00 54.16 685 VAL A CA 1
ATOM 5232 C C . VAL A 1 685 ? 75.104 37.614 -192.644 1.00 54.16 685 VAL A C 1
ATOM 5234 O O . VAL A 1 685 ? 74.371 38.408 -193.227 1.00 54.16 685 VAL A O 1
ATOM 5237 N N . GLU A 1 686 ? 76.338 37.372 -193.092 1.00 46.84 686 GLU A N 1
ATOM 5238 C CA . GLU A 1 686 ? 76.807 37.652 -194.446 1.00 46.84 686 GLU A CA 1
ATOM 5239 C C . GLU A 1 686 ? 75.778 37.348 -195.556 1.00 46.84 686 GLU A C 1
ATOM 5241 O O . GLU A 1 686 ? 75.254 36.242 -195.653 1.00 46.84 686 GLU A O 1
ATOM 5246 N N . ARG A 1 687 ? 75.670 38.285 -196.509 1.00 50.44 687 ARG A N 1
ATOM 5247 C CA . ARG A 1 687 ? 75.641 38.051 -197.974 1.00 50.44 687 ARG A CA 1
ATOM 5248 C C . ARG A 1 687 ? 74.511 37.196 -198.579 1.00 50.44 687 ARG A C 1
ATOM 5250 O O . ARG A 1 687 ? 74.457 37.101 -199.802 1.00 50.44 687 ARG A O 1
ATOM 5257 N N . LEU A 1 688 ? 73.587 36.634 -197.805 1.00 47.81 688 LEU A N 1
ATOM 5258 C CA . LEU A 1 688 ? 72.487 35.791 -198.302 1.00 47.81 688 LEU A CA 1
ATOM 5259 C C . LEU A 1 688 ? 71.222 36.592 -198.662 1.00 47.81 688 LEU A C 1
ATOM 5261 O O . LEU A 1 688 ? 70.106 36.223 -198.307 1.00 47.81 688 LEU A O 1
ATOM 5265 N N . GLU A 1 689 ? 71.412 37.669 -199.428 1.00 42.47 689 GLU A N 1
ATOM 5266 C CA . GLU A 1 689 ? 70.343 38.490 -200.021 1.00 42.47 689 GLU A CA 1
ATOM 5267 C C . GLU A 1 689 ? 70.272 38.321 -201.564 1.00 42.47 689 GLU A C 1
ATOM 5269 O O . GLU A 1 689 ? 69.844 39.221 -202.283 1.00 42.47 689 GLU A O 1
ATOM 5274 N N . GLY A 1 690 ? 70.690 37.163 -202.110 1.00 32.25 690 GLY A N 1
ATOM 5275 C CA . GLY A 1 690 ? 70.518 36.849 -203.541 1.00 32.25 690 GLY A CA 1
ATOM 5276 C C . GLY A 1 690 ? 71.002 35.463 -204.017 1.00 32.25 690 GLY A C 1
ATOM 5277 O O . GLY A 1 690 ? 72.076 35.016 -203.624 1.00 32.25 690 GLY A O 1
ATOM 5278 N N . GLY A 1 691 ? 70.230 34.834 -204.924 1.00 31.58 691 GLY A N 1
ATOM 5279 C CA . GLY A 1 691 ? 70.533 33.562 -205.622 1.00 31.58 691 GLY A CA 1
ATOM 5280 C C . GLY A 1 691 ? 70.169 32.299 -204.818 1.00 31.58 691 GLY A C 1
ATOM 5281 O O . GLY A 1 691 ? 70.834 32.005 -203.835 1.00 31.58 691 GLY A O 1
ATOM 5282 N N . GLU A 1 692 ? 69.126 31.498 -205.082 1.00 31.38 692 GLU A N 1
ATOM 5283 C CA . GLU A 1 692 ? 68.262 31.226 -206.259 1.00 31.38 692 GLU A CA 1
ATOM 5284 C C . GLU A 1 692 ? 68.835 30.260 -207.335 1.00 31.38 692 GLU A C 1
ATOM 5286 O O . GLU A 1 692 ? 70.024 30.289 -207.634 1.00 31.38 692 GLU A O 1
ATOM 5291 N N . ALA A 1 693 ? 67.926 29.460 -207.933 1.00 29.78 693 ALA A N 1
ATOM 5292 C CA . ALA A 1 693 ? 68.006 28.689 -209.195 1.00 29.78 693 ALA A CA 1
ATOM 5293 C C . ALA A 1 693 ? 68.393 27.173 -209.199 1.00 29.78 693 ALA A C 1
ATOM 5295 O O . ALA A 1 693 ? 69.555 26.799 -209.311 1.00 29.78 693 ALA A O 1
ATOM 5296 N N . ASP A 1 694 ? 67.343 26.331 -209.283 1.00 35.22 694 ASP A N 1
ATOM 5297 C CA . ASP A 1 694 ? 66.985 25.508 -210.476 1.00 35.22 694 ASP A CA 1
ATOM 5298 C C . ASP A 1 694 ? 67.154 23.950 -210.540 1.00 35.22 694 ASP A C 1
ATOM 5300 O O . ASP A 1 694 ? 68.144 23.373 -210.106 1.00 35.22 694 ASP A O 1
ATOM 5304 N N . SER A 1 695 ? 66.121 23.333 -211.161 1.00 32.41 695 SER A N 1
ATOM 5305 C CA . SER A 1 695 ? 65.938 22.036 -211.877 1.00 32.41 695 SER A CA 1
ATOM 5306 C C . SER A 1 695 ? 66.530 20.688 -211.381 1.00 32.41 695 SER A C 1
ATOM 5308 O O . SER A 1 695 ? 67.290 20.605 -210.426 1.00 32.41 695 SER A O 1
ATOM 5310 N N . GLY A 1 696 ? 66.140 19.559 -212.025 1.00 35.00 696 GLY A N 1
ATOM 5311 C CA . GLY A 1 696 ? 66.974 18.334 -211.957 1.00 35.00 696 GLY A CA 1
ATOM 5312 C C . GLY A 1 696 ? 66.394 16.908 -212.112 1.00 35.00 696 GLY A C 1
ATOM 5313 O O . GLY A 1 696 ? 67.176 15.967 -212.062 1.00 35.00 696 GLY A O 1
ATOM 5314 N N . ALA A 1 697 ? 65.084 16.689 -212.280 1.00 33.22 697 ALA A N 1
ATOM 5315 C CA . ALA A 1 697 ? 64.439 15.414 -212.688 1.00 33.22 697 ALA A CA 1
ATOM 5316 C C . ALA A 1 697 ? 65.196 14.049 -212.518 1.00 33.22 697 ALA A C 1
ATOM 5318 O O . ALA A 1 697 ? 65.643 13.454 -213.503 1.00 33.22 697 ALA A O 1
ATOM 5319 N N . LYS A 1 698 ? 65.214 13.459 -211.306 1.00 34.38 698 LYS A N 1
ATOM 5320 C CA . LYS A 1 698 ? 65.342 11.991 -211.070 1.00 34.38 698 LYS A CA 1
ATOM 5321 C C . LYS A 1 698 ? 64.951 11.613 -209.628 1.00 34.38 698 LYS A C 1
ATOM 5323 O O . LYS A 1 698 ? 65.468 12.214 -208.702 1.00 34.38 698 LYS A O 1
ATOM 5328 N N . LYS A 1 699 ? 64.067 10.610 -209.459 1.00 33.25 699 LYS A N 1
ATOM 5329 C CA . LYS A 1 699 ? 63.603 9.982 -208.186 1.00 33.25 699 LYS A CA 1
ATOM 5330 C C . LYS A 1 699 ? 63.623 10.880 -206.922 1.00 33.25 699 LYS A C 1
ATOM 5332 O O . LYS A 1 699 ? 64.619 10.889 -206.205 1.00 33.25 699 LYS A O 1
ATOM 5337 N N . GLY A 1 700 ? 62.497 11.494 -206.541 1.00 47.94 700 GLY A N 1
ATOM 5338 C CA . GLY A 1 700 ? 62.398 12.127 -205.216 1.00 47.94 700 GLY A CA 1
ATOM 5339 C C . GLY A 1 700 ? 61.072 12.819 -204.888 1.00 47.94 700 GLY A C 1
ATOM 5340 O O . GLY A 1 700 ? 60.158 12.846 -205.706 1.00 47.94 700 GLY A O 1
ATOM 5341 N N . SER A 1 701 ? 61.038 13.409 -203.686 1.00 43.16 701 SER A N 1
ATOM 5342 C CA . SER A 1 701 ? 59.980 14.263 -203.114 1.00 43.16 701 SER A CA 1
ATOM 5343 C C . SER A 1 701 ? 58.635 13.596 -202.760 1.00 43.16 701 SER A C 1
ATOM 5345 O O . SER A 1 701 ? 57.594 13.922 -203.326 1.00 43.16 701 SER A O 1
ATOM 5347 N N . ALA A 1 702 ? 58.643 12.691 -201.769 1.00 26.36 702 ALA A N 1
ATOM 5348 C CA . ALA A 1 702 ? 57.440 12.304 -201.017 1.00 26.36 702 ALA A CA 1
ATOM 5349 C C . ALA A 1 702 ? 57.774 11.676 -199.644 1.00 26.36 702 ALA A C 1
ATOM 5351 O O . ALA A 1 702 ? 58.531 10.710 -199.583 1.00 26.36 702 ALA A O 1
ATOM 5352 N N . GLY A 1 703 ? 57.118 12.159 -198.579 1.00 31.50 703 GLY A N 1
ATOM 5353 C CA . GLY A 1 703 ? 57.008 11.485 -197.273 1.00 31.50 703 GLY A CA 1
ATOM 5354 C C . GLY A 1 703 ? 58.150 11.720 -196.262 1.00 31.50 703 GLY A C 1
ATOM 5355 O O . GLY A 1 703 ? 59.284 11.964 -196.651 1.00 31.50 703 GLY A O 1
ATOM 5356 N N . VAL A 1 704 ? 57.921 11.651 -194.941 1.00 34.88 704 VAL A N 1
ATOM 5357 C CA . VAL A 1 704 ? 56.652 11.522 -194.184 1.00 34.88 704 VAL A CA 1
ATOM 5358 C C . VAL A 1 704 ? 56.795 12.279 -192.851 1.00 34.88 704 VAL A C 1
ATOM 5360 O O . VAL A 1 704 ? 57.635 11.912 -192.038 1.00 34.88 704 VAL A O 1
ATOM 5363 N N . VAL A 1 705 ? 55.958 13.292 -192.589 1.00 32.50 705 VAL A N 1
ATOM 5364 C CA . VAL A 1 705 ? 55.927 14.028 -191.299 1.00 32.50 705 VAL A CA 1
ATOM 5365 C C . VAL A 1 705 ? 54.702 13.602 -190.477 1.00 32.50 705 VAL A C 1
ATOM 5367 O O . VAL A 1 705 ? 53.852 14.397 -190.092 1.00 32.50 705 VAL A O 1
ATOM 5370 N N . LEU A 1 706 ? 54.597 12.292 -190.263 1.00 33.44 706 LEU A N 1
ATOM 5371 C CA . LEU A 1 706 ? 53.639 11.649 -189.365 1.00 33.44 706 LEU A CA 1
ATOM 5372 C C . LEU A 1 706 ? 54.366 10.510 -188.646 1.00 33.44 706 LEU A C 1
ATOM 5374 O O . LEU A 1 706 ? 54.391 9.374 -189.115 1.00 33.44 706 LEU A O 1
ATOM 5378 N N . ALA A 1 707 ? 54.975 10.845 -187.510 1.00 30.28 707 ALA A N 1
ATOM 5379 C CA . ALA A 1 707 ? 55.520 9.895 -186.549 1.00 30.28 707 ALA A CA 1
ATOM 5380 C C . ALA A 1 707 ? 55.181 10.408 -185.127 1.00 30.28 707 ALA A C 1
ATOM 5382 O O . ALA A 1 707 ? 55.254 11.614 -184.907 1.00 30.28 707 ALA A O 1
ATOM 5383 N N . VAL A 1 708 ? 54.659 9.640 -184.157 1.00 28.19 708 VAL A N 1
ATOM 5384 C CA . VAL A 1 708 ? 54.923 8.234 -183.756 1.00 28.19 708 VAL A CA 1
ATOM 5385 C C . VAL A 1 708 ? 56.319 8.104 -183.129 1.00 28.19 708 VAL A C 1
ATOM 5387 O O . VAL A 1 708 ? 57.299 8.381 -183.802 1.00 28.19 708 VAL A O 1
ATOM 5390 N N . LEU A 1 709 ? 56.508 7.636 -181.890 1.00 25.70 709 LEU A N 1
ATOM 5391 C CA . LEU A 1 709 ? 55.623 7.477 -180.718 1.00 25.70 709 LEU A CA 1
ATOM 5392 C C . LEU A 1 709 ? 56.511 7.055 -179.528 1.00 25.70 709 LEU A C 1
ATOM 5394 O O . LEU A 1 709 ? 57.493 6.347 -179.729 1.00 25.70 709 LEU A O 1
ATOM 5398 N N . GLY A 1 710 ? 56.084 7.344 -178.297 1.00 30.73 710 GLY A N 1
ATOM 5399 C CA . GLY A 1 710 ? 56.551 6.632 -177.102 1.00 30.73 710 GLY A CA 1
ATOM 5400 C C . GLY A 1 710 ? 57.886 7.094 -176.483 1.00 30.73 710 GLY A C 1
ATOM 5401 O O . GLY A 1 710 ? 58.507 8.036 -176.953 1.00 30.73 710 GLY A O 1
ATOM 5402 N N . VAL A 1 711 ? 58.332 6.458 -175.390 1.00 29.17 711 VAL A N 1
ATOM 5403 C CA . VAL A 1 711 ? 57.724 5.267 -174.761 1.00 29.17 711 VAL A CA 1
ATOM 5404 C C . VAL A 1 711 ? 58.001 5.196 -173.243 1.00 29.17 711 VAL A C 1
ATOM 5406 O O . VAL A 1 711 ? 59.115 5.460 -172.818 1.00 29.17 711 VAL A O 1
ATOM 5409 N N . ILE A 1 712 ? 56.973 4.818 -172.465 1.00 28.78 712 ILE A N 1
ATOM 5410 C CA . ILE A 1 712 ? 57.009 4.130 -171.145 1.00 28.78 712 ILE A CA 1
ATOM 5411 C C . ILE A 1 712 ? 57.977 4.724 -170.083 1.00 28.78 712 ILE A C 1
ATOM 5413 O O . ILE A 1 712 ? 59.160 4.419 -170.068 1.00 28.78 712 ILE A O 1
ATOM 5417 N N . ALA A 1 713 ? 57.481 5.579 -169.174 1.00 27.84 713 ALA A N 1
ATOM 5418 C CA . ALA A 1 713 ? 57.010 5.217 -167.811 1.00 27.84 713 ALA A CA 1
ATOM 5419 C C . ALA A 1 713 ? 58.128 5.421 -166.735 1.00 27.84 713 ALA A C 1
ATOM 5421 O O . ALA A 1 713 ? 59.220 5.837 -167.095 1.00 27.84 713 ALA A O 1
ATOM 5422 N N . ALA A 1 714 ? 57.941 5.249 -165.416 1.00 29.92 714 ALA A N 1
ATOM 5423 C CA . ALA A 1 714 ? 56.842 4.634 -164.664 1.00 29.92 714 ALA A CA 1
ATOM 5424 C C . ALA A 1 714 ? 56.757 5.121 -163.190 1.00 29.92 714 ALA A C 1
ATOM 5426 O O . ALA A 1 714 ? 57.655 5.798 -162.713 1.00 29.92 714 ALA A O 1
ATOM 5427 N N . VAL A 1 715 ? 55.739 4.621 -162.466 1.00 31.80 715 VAL A N 1
ATOM 5428 C CA . VAL A 1 715 ? 55.821 4.189 -161.046 1.00 31.80 715 VAL A CA 1
ATOM 5429 C C . VAL A 1 715 ? 55.977 5.261 -159.933 1.00 31.80 715 VAL A C 1
ATOM 5431 O O . VAL A 1 715 ? 57.062 5.744 -159.662 1.00 31.80 715 VAL A O 1
ATOM 5434 N N . VAL A 1 716 ? 54.870 5.421 -159.174 1.00 31.73 716 VAL A N 1
ATOM 5435 C CA . VAL A 1 716 ? 54.781 5.430 -157.682 1.00 31.73 716 VAL A CA 1
ATOM 5436 C C . VAL A 1 716 ? 55.291 6.658 -156.897 1.00 31.73 716 VAL A C 1
ATOM 5438 O O . VAL A 1 716 ? 56.296 7.248 -157.250 1.00 31.73 716 VAL A O 1
ATOM 5441 N N . ALA A 1 717 ? 54.721 7.041 -155.739 1.00 31.67 717 ALA A N 1
ATOM 5442 C CA . ALA A 1 717 ? 53.355 6.970 -155.159 1.00 31.67 717 ALA A CA 1
ATOM 5443 C C . ALA A 1 717 ? 53.368 7.719 -153.795 1.00 31.67 717 ALA A C 1
ATOM 5445 O O . ALA A 1 717 ? 54.443 8.096 -153.340 1.00 31.67 717 ALA A O 1
ATOM 5446 N N . ILE A 1 718 ? 52.217 7.763 -153.092 1.00 34.69 718 ILE A N 1
ATOM 5447 C CA . ILE A 1 718 ? 52.085 8.045 -151.635 1.00 34.69 718 ILE A CA 1
ATOM 5448 C C . ILE A 1 718 ? 52.351 9.541 -151.285 1.00 34.69 718 ILE A C 1
ATOM 5450 O O . ILE A 1 718 ? 53.145 10.207 -151.929 1.00 34.69 718 ILE A O 1
ATOM 5454 N N . ALA A 1 719 ? 51.649 10.189 -150.344 1.00 34.22 719 ALA A N 1
ATOM 5455 C CA . ALA A 1 719 ? 50.818 9.664 -149.258 1.00 34.22 719 ALA A CA 1
ATOM 5456 C C . ALA A 1 719 ? 49.353 10.145 -149.231 1.00 34.22 719 ALA A C 1
ATOM 5458 O O . ALA A 1 719 ? 49.041 11.313 -149.447 1.00 34.22 719 ALA A O 1
ATOM 5459 N N . MET A 1 720 ? 48.478 9.220 -148.828 1.00 34.00 720 MET A N 1
ATOM 5460 C CA . MET A 1 720 ? 47.277 9.493 -148.032 1.00 34.00 720 MET A CA 1
ATOM 5461 C C . MET A 1 720 ? 47.524 8.984 -146.600 1.00 34.00 720 MET A C 1
ATOM 5463 O O . MET A 1 720 ? 48.308 8.055 -146.415 1.00 34.00 720 MET A O 1
ATOM 5467 N N . GLY A 1 721 ? 46.803 9.531 -145.620 1.00 32.94 721 GLY A N 1
ATOM 5468 C CA . GLY A 1 721 ? 46.732 9.046 -144.232 1.00 32.94 721 GLY A CA 1
ATOM 5469 C C . GLY A 1 721 ? 46.443 10.214 -143.281 1.00 32.94 721 GLY A C 1
ATOM 5470 O O . GLY A 1 721 ? 47.069 11.257 -143.412 1.00 32.94 721 GLY A O 1
ATOM 5471 N N . SER A 1 722 ? 45.389 10.222 -142.456 1.00 37.66 722 SER A N 1
ATOM 5472 C CA . SER A 1 722 ? 45.101 9.344 -141.301 1.00 37.66 722 SER A CA 1
ATOM 5473 C C . SER A 1 722 ? 46.189 9.427 -140.218 1.00 37.66 722 SER A C 1
ATOM 5475 O O . SER A 1 722 ? 47.331 9.096 -140.509 1.00 37.66 722 SER A O 1
ATOM 5477 N N . GLY A 1 723 ? 45.921 9.790 -138.960 1.00 32.78 723 GLY A N 1
ATOM 5478 C CA . GLY A 1 723 ? 44.641 9.997 -138.259 1.00 32.78 723 GLY A CA 1
ATOM 5479 C C . GLY A 1 723 ? 44.630 9.228 -136.928 1.00 32.78 723 GLY A C 1
ATOM 5480 O O . GLY A 1 723 ? 45.336 8.230 -136.819 1.00 32.78 723 GLY A O 1
ATOM 5481 N N . THR A 1 724 ? 43.802 9.642 -135.956 1.00 38.38 724 THR A N 1
ATOM 5482 C CA . THR A 1 724 ? 43.778 9.146 -134.548 1.00 38.38 724 THR A CA 1
ATOM 5483 C C . THR A 1 724 ? 45.065 9.478 -133.763 1.00 38.38 724 THR A C 1
ATOM 5485 O O . THR A 1 724 ? 46.136 9.611 -134.347 1.00 38.38 724 THR A O 1
ATOM 5488 N N . LYS A 1 725 ? 45.036 9.691 -132.445 1.00 39.66 725 LYS A N 1
ATOM 5489 C CA . LYS A 1 725 ? 44.058 9.271 -131.421 1.00 39.66 725 LYS A CA 1
ATOM 5490 C C . LYS A 1 725 ? 43.212 10.406 -130.856 1.00 39.66 725 LYS A C 1
ATOM 5492 O O . LYS A 1 725 ? 43.708 11.548 -130.853 1.00 39.66 725 LYS A O 1
#

pLDDT: mean 72.54, std 20.67, range [23.64, 94.56]

Secondary structure (DSSP, 8-state):
---TTHHHHSSSSSS--------------------SS-TTSTTHHHHHHHHHTTSS---TTS---TTS---HHHHHHHHHHHHHHHHTTSSPPPTTHHHHHHHHHHHHHHHHHHHHHHHHHHHHHHHHHHHHHHHHHHHHHHHHHHHHHHHHHHHHHHHHHHHHHHHHHHHHHHHHHHHHHHHHHHHHHHHHHHHHHHHHHHHHHHHHHHHHHHHHHHHHHHHHHHHHHHHHHHHHHHHHHHHHHHHHHHHHHHHHHHHHHHHHHHHHHHHHHHHHHHHHHHHHHHHHHHHHHHHHHHHHHHHHHHHHHHHHHHHHHHHHHHHHHHHHHHHHHHHHHHHHHHHHHHHHHTTS-------------TTSTTSSSSS--------------------------------------------------------------TT-HHHHHHHHHHHHHHHHHHHHHHHHHHHHHHHHHHHHHHHHHHHHHHHHHHHHHHHHHHHHHHHHHHHHHHHHHHHHHHHHHHHHHHHHHHHHHHHHHHHHHHHHHHHHHHHHHHHHHHHHHHHHHHHHHHHHHHHHHHHHHHHHHHHHHHHHHHHHHHHHHHHHHHHHHHHHHHHHHHHHHHHHHHHHHHHHHHHHHHHHHHHHHHHHHHHHHHHHHHHHHHHHHHHHHHHHHHHHHHHHHHTTSSS-SS-------SS--------------------------

Foldseek 3Di:
DPDVVVVPPVVPPPVDPDDDDDDDDDDDDDDQAQDAADPPHPCRVVVVVCCVVVLDHAPPPSHDPVPDDDDPVSVVVSVVVVVVVVVVVVDDDDVVVVVVVVVVVVVVVVVVVVVVVVVVVVVVVVVVVVVVVVVVVVVVVVVVVVVVVVCVVVVVVVVVVVVVVVVVVVVVVVVVVVVVVVVVVVVVVVVVVVVVVVVVVVVVVVVVVVVVVVVVVVVVVVVVVVVVVVVVVVVVVVVVVVVVVVVVVVVVVVVVVVVVVVVVVVVVVVVVVVVVVVVVVVVVVVVVVVVVVVVVVVVVVVVVVVVVVVVVVVVVVVVVVVVVVVVVVVVVVVVVVVVVVVVVVCVVVVVPDPDDDDDDDDDPPDDDPPDDPDPDDDDDDDDDDDDDDDDDDDDDDDDDDDDDDDDDDDDDDDDDDDYDDDDDYYDYYYDDYYDDDPPCVVVCVVVVVVCVVVVVVVVVVVVVVVVVVVVVVVVVVVVVVVVVVVVVVVVVVVVVVVVVVVVVVVVVVVVVVVVVVVVVVVVVVVVVVVVVVVVVVVVVVVVVVVVVVVVVVVVVVVVVVVVVVVVVVVVVVVVVVVVVVVVVVVVVVVVVVVVVVVVVVVVVVVVVVVVVVVVVVVVVVVVVVVVVVVVVVVVVVVVVVVVVVVVVVVVVVVVVVVVVVVVVVVVVVVVVVVVVVVVVVVVVVPDPPDDDDDDDDDDDDDDDPDDDDDDDDDDDDDDDDDDDD

Radius of gyration: 127.63 Å; chains: 1; bounding box: 268×128×416 Å